Protein AF-A0A7X3Y4Q1-F1 (afdb_monomer)

Sequence (369 aa):
MGAPERPRPFPPHVPDHGSRAAALVPGSARSCRPRRRDRQTPQRVPTPLPHRPGWTLIRLLFRLIPRRLILLLILLAIVAVAVRYTAQRLAAEQHQAPAPTETPRPRQPVTQNSPPDWEHTDPDFEARYAIPNSRPPAPLVPWTARQVLISVAAIAFVFMVVLGSVIGLVEVVDVSGWGEHVVLLGAAFVLQGVMLLSVWHFAVRPAGGRWALLGFRRIKPISTTLIVITGITICQVLVVGYVQVVNWLDIDPLVPGDPFESWDIDPISFTIIAVSAVVVAPLFEEIFFRGFMYQAFRKTMSLWPAAILTSLIFGVAHIDPAIIIPIALVGMILLGIYRWTGNLWSSIITHAGYNAIAVIALAVQTWGG

pLDDT: mean 76.61, std 21.11, range [31.62, 98.5]

Mean predicted aligned error: 17.22 Å

Structure (mmCIF, N/CA/C/O backbone):
data_AF-A0A7X3Y4Q1-F1
#
_entry.id   AF-A0A7X3Y4Q1-F1
#
loop_
_atom_site.group_PDB
_atom_site.id
_atom_site.type_symbol
_atom_site.label_atom_id
_atom_site.label_alt_id
_atom_site.label_comp_id
_atom_site.label_asym_id
_atom_site.label_entity_id
_atom_site.label_seq_id
_atom_site.pdbx_PDB_ins_code
_atom_site.Cartn_x
_atom_site.Cartn_y
_atom_site.Cartn_z
_atom_site.occupancy
_atom_site.B_iso_or_equiv
_atom_site.auth_seq_id
_atom_site.auth_comp_id
_atom_site.auth_asym_id
_atom_site.auth_atom_id
_atom_site.pdbx_PDB_model_num
ATOM 1 N N . MET A 1 1 ? -61.928 -77.277 44.530 1.00 41.94 1 MET A N 1
ATOM 2 C CA . MET A 1 1 ? -62.386 -77.286 43.122 1.00 41.94 1 MET A CA 1
ATOM 3 C C . MET A 1 1 ? -63.420 -76.186 42.990 1.00 41.94 1 MET A C 1
ATOM 5 O O . MET A 1 1 ? -64.352 -76.181 43.780 1.00 41.94 1 MET A O 1
ATOM 9 N N . GLY A 1 2 ? -63.146 -75.178 42.158 1.00 39.44 2 GLY A N 1
ATOM 10 C CA . GLY A 1 2 ? -63.668 -73.824 42.348 1.00 39.44 2 GLY A CA 1
ATOM 11 C C . GLY A 1 2 ? -64.524 -73.284 41.203 1.00 39.44 2 GLY A C 1
ATOM 12 O O . GLY A 1 2 ? -64.083 -73.238 40.062 1.00 39.44 2 GLY A O 1
ATOM 13 N N . ALA A 1 3 ? -65.707 -72.814 41.582 1.00 47.06 3 ALA A N 1
ATOM 14 C CA . ALA A 1 3 ? -66.300 -71.518 41.243 1.00 47.06 3 ALA A CA 1
ATOM 15 C C . ALA A 1 3 ? -66.977 -71.033 42.551 1.00 47.06 3 ALA A C 1
ATOM 17 O O . ALA A 1 3 ? -67.362 -71.900 43.345 1.00 47.06 3 ALA A O 1
ATOM 18 N N . PRO A 1 4 ? -67.080 -69.721 42.856 1.00 54.94 4 PRO A N 1
ATOM 19 C CA . PRO A 1 4 ? -68.178 -68.928 42.291 1.00 54.94 4 PRO A CA 1
ATOM 20 C C . PRO A 1 4 ? -67.912 -67.404 42.170 1.00 54.94 4 PRO A C 1
ATOM 22 O O . PRO A 1 4 ? -66.825 -66.894 42.426 1.00 54.94 4 PRO A O 1
ATOM 25 N N . GLU A 1 5 ? -68.955 -66.702 41.729 1.00 46.03 5 GLU A N 1
ATOM 26 C CA . GLU A 1 5 ? -69.046 -65.300 41.321 1.00 46.03 5 GLU A CA 1
ATOM 27 C C . GLU A 1 5 ? -68.907 -64.226 42.429 1.00 46.03 5 GLU A C 1
ATOM 29 O O . GLU A 1 5 ? -69.370 -64.403 43.549 1.00 46.03 5 GLU A O 1
ATOM 34 N N . ARG A 1 6 ? -68.334 -63.081 41.997 1.00 44.88 6 ARG A N 1
ATOM 35 C CA . ARG A 1 6 ? -68.358 -61.659 42.449 1.00 44.88 6 ARG A CA 1
ATOM 36 C C . ARG A 1 6 ? -68.407 -61.321 43.953 1.00 44.88 6 ARG A C 1
ATOM 38 O O . ARG A 1 6 ? -69.316 -61.723 44.668 1.00 44.88 6 ARG A O 1
ATOM 45 N N . PRO A 1 7 ? -67.597 -60.324 44.370 1.00 42.88 7 PRO A N 1
ATOM 46 C CA . PRO A 1 7 ? -68.211 -59.017 44.651 1.00 42.88 7 PRO A CA 1
ATOM 47 C C . PRO A 1 7 ? -67.377 -57.761 44.296 1.00 42.88 7 PRO A C 1
ATOM 49 O O . PRO A 1 7 ? -66.234 -57.803 43.860 1.00 42.88 7 PRO A O 1
ATOM 52 N N . ARG A 1 8 ? -68.086 -56.642 44.487 1.00 43.62 8 ARG A N 1
ATOM 53 C CA . ARG A 1 8 ? -67.800 -55.194 44.470 1.00 43.62 8 ARG A CA 1
ATOM 54 C C . ARG A 1 8 ? -66.570 -54.719 45.297 1.00 43.62 8 ARG A C 1
ATOM 56 O O . ARG A 1 8 ? -65.984 -55.520 46.016 1.00 43.62 8 ARG A O 1
ATOM 63 N N . PRO A 1 9 ? -66.184 -53.423 45.198 1.00 51.81 9 PRO A N 1
ATOM 64 C CA . PRO A 1 9 ? -64.877 -52.903 45.608 1.00 51.81 9 PRO A CA 1
ATOM 65 C C . PRO A 1 9 ? -64.801 -52.591 47.109 1.00 51.81 9 PRO A C 1
ATOM 67 O O . PRO A 1 9 ? -65.820 -52.289 47.730 1.00 51.81 9 PRO A O 1
ATOM 70 N N . PHE A 1 10 ? -63.584 -52.597 47.665 1.00 37.34 10 PHE A N 1
ATOM 71 C CA . PHE A 1 10 ? -63.305 -52.209 49.052 1.00 37.34 10 PHE A CA 1
ATOM 72 C C . PHE A 1 10 ? -62.336 -51.003 49.148 1.00 37.34 10 PHE A C 1
ATOM 74 O O . PHE A 1 10 ? -61.344 -50.974 48.419 1.00 37.34 10 PHE A O 1
ATOM 81 N N . PRO A 1 11 ? -62.626 -50.016 50.026 1.00 50.59 11 PRO A N 1
ATOM 82 C CA . PRO A 1 11 ? -61.820 -48.821 50.346 1.00 50.59 11 PRO A CA 1
ATOM 83 C C . PRO A 1 11 ? -61.069 -49.041 51.694 1.00 50.59 11 PRO A C 1
ATOM 85 O O . PRO A 1 11 ? -60.916 -50.200 52.076 1.00 50.59 11 PRO A O 1
ATOM 88 N N . PRO A 1 12 ? -60.765 -48.032 52.548 1.00 50.28 12 PRO A N 1
ATOM 89 C CA . PRO A 1 12 ? -60.193 -46.682 52.381 1.00 50.28 12 PRO A CA 1
ATOM 90 C C . PRO A 1 12 ? -58.881 -46.500 53.201 1.00 50.28 12 PRO A C 1
ATOM 92 O O . PRO A 1 12 ? -58.558 -47.306 54.066 1.00 50.28 12 PRO A O 1
ATOM 95 N N . HIS A 1 13 ? -58.188 -45.365 53.042 1.00 35.66 13 HIS A N 1
ATOM 96 C CA . HIS A 1 13 ? -57.379 -44.783 54.126 1.00 35.66 13 HIS A CA 1
ATOM 97 C C . HIS A 1 13 ? -57.479 -43.248 54.113 1.00 35.66 13 HIS A C 1
ATOM 99 O O . HIS A 1 13 ? -57.070 -42.595 53.159 1.00 35.66 13 HIS A O 1
ATOM 105 N N . VAL A 1 14 ? -58.044 -42.703 55.191 1.00 45.44 14 VAL A N 1
ATOM 106 C CA . VAL A 1 14 ? -58.024 -41.310 55.702 1.00 45.44 14 VAL A CA 1
ATOM 107 C C . VAL A 1 14 ? -58.102 -41.508 57.239 1.00 45.44 14 VAL A C 1
ATOM 109 O O . VAL A 1 14 ? -58.786 -42.467 57.617 1.00 45.44 14 VAL A O 1
ATOM 112 N N . PRO A 1 15 ? -57.446 -40.738 58.144 1.00 50.53 15 PRO A N 1
ATOM 113 C CA . PRO A 1 15 ? -57.252 -39.279 58.094 1.00 50.53 15 PRO A CA 1
ATOM 114 C C . PRO A 1 15 ? -55.890 -38.734 58.575 1.00 50.53 15 PRO A C 1
ATOM 116 O O . PRO A 1 15 ? -55.175 -39.406 59.306 1.00 50.53 15 PRO A O 1
ATOM 119 N N . ASP A 1 16 ? -55.598 -37.463 58.257 1.00 36.81 16 ASP A N 1
ATOM 120 C CA . ASP A 1 16 ? -55.334 -36.513 59.345 1.00 36.81 16 ASP A CA 1
ATOM 121 C C . ASP A 1 16 ? -55.667 -35.040 59.012 1.00 36.81 16 ASP A C 1
ATOM 123 O O . ASP A 1 16 ? -55.768 -34.637 57.855 1.00 36.81 16 ASP A O 1
ATOM 127 N N . HIS A 1 17 ? -55.925 -34.302 60.087 1.00 39.62 17 HIS A N 1
ATOM 128 C CA . HIS A 1 17 ? -56.685 -33.071 60.323 1.00 39.62 17 HIS A CA 1
ATOM 129 C C . HIS A 1 17 ? -56.479 -31.795 59.469 1.00 39.62 17 HIS A C 1
ATOM 131 O O . HIS A 1 17 ? -55.371 -31.429 59.095 1.00 39.62 17 HIS A O 1
ATOM 137 N N . GLY A 1 18 ? -57.562 -30.993 59.371 1.00 33.66 18 GLY A N 1
ATOM 138 C CA . GLY A 1 18 ? -57.460 -29.521 59.413 1.00 33.66 18 GLY A CA 1
ATOM 139 C C . GLY A 1 18 ? -58.420 -28.708 58.533 1.00 33.66 18 GLY A C 1
ATOM 140 O O . GLY A 1 18 ? -57.997 -28.108 57.553 1.00 33.66 18 GLY A O 1
ATOM 141 N N . SER A 1 19 ? -59.703 -28.630 58.899 1.00 35.38 19 SER A N 1
ATOM 142 C CA . SER A 1 19 ? -60.728 -27.810 58.227 1.00 35.38 19 SER A CA 1
ATOM 143 C C . SER A 1 19 ? -60.849 -26.382 58.784 1.00 35.38 19 SER A C 1
ATOM 145 O O . SER A 1 19 ? -60.654 -26.184 59.982 1.00 35.38 19 SER A O 1
ATOM 147 N N . ARG A 1 20 ? -61.405 -25.490 57.935 1.00 35.69 20 ARG A N 1
ATOM 148 C CA . ARG A 1 20 ? -62.201 -24.249 58.180 1.00 35.69 20 ARG A CA 1
ATOM 149 C C . ARG A 1 20 ? -61.496 -22.950 57.767 1.00 35.69 20 ARG A C 1
ATOM 151 O O . ARG A 1 20 ? -60.313 -22.802 58.006 1.00 35.69 20 ARG A O 1
ATOM 158 N N . ALA A 1 21 ? -62.147 -21.904 57.262 1.00 34.97 21 ALA A N 1
ATOM 159 C CA . ALA A 1 21 ? -63.451 -21.632 56.642 1.00 34.97 21 ALA A CA 1
ATOM 160 C C . ALA A 1 21 ? -63.428 -20.126 56.271 1.00 34.97 21 ALA A C 1
ATOM 162 O O . ALA A 1 21 ? -62.700 -19.350 56.886 1.00 34.97 21 ALA A O 1
ATOM 163 N N . ALA A 1 22 ? -64.225 -19.714 55.286 1.00 38.84 22 ALA A N 1
ATOM 164 C CA . ALA A 1 22 ? -64.407 -18.324 54.858 1.00 38.84 22 ALA A CA 1
ATOM 165 C C . ALA A 1 22 ? -65.259 -17.482 55.838 1.00 38.84 22 ALA A C 1
ATOM 167 O O . ALA A 1 22 ? -66.155 -18.032 56.475 1.00 38.84 22 ALA A O 1
ATOM 168 N N . ALA A 1 23 ? -65.056 -16.153 55.875 1.00 34.62 23 ALA A N 1
ATOM 169 C CA . ALA A 1 23 ? -66.051 -15.160 56.323 1.00 34.62 23 ALA A CA 1
ATOM 170 C C . ALA A 1 23 ? -65.724 -13.722 55.840 1.00 34.62 23 ALA A C 1
ATOM 172 O O . ALA A 1 23 ? -64.570 -13.369 55.613 1.00 34.62 23 ALA A O 1
ATOM 173 N N . LEU A 1 24 ? -66.781 -12.919 55.680 1.00 34.88 24 LEU A N 1
ATOM 174 C CA . LEU A 1 24 ? -66.927 -11.609 55.023 1.00 34.88 24 LEU A CA 1
ATOM 175 C C . LEU A 1 24 ? -67.025 -10.419 56.027 1.00 34.88 24 LEU A C 1
ATOM 177 O O . LEU A 1 24 ? -67.748 -10.564 57.005 1.00 34.88 24 LEU A O 1
ATOM 181 N N . VAL A 1 25 ? -66.457 -9.239 55.656 1.00 35.06 25 VAL A N 1
ATOM 182 C CA . VAL A 1 25 ? -66.966 -7.820 55.826 1.00 35.06 25 VAL A CA 1
ATOM 183 C C . VAL A 1 25 ? -66.960 -7.188 57.262 1.00 35.06 25 VAL A C 1
ATOM 185 O O . VAL A 1 25 ? -66.954 -7.973 58.203 1.00 35.06 25 VAL A O 1
ATOM 188 N N . PRO A 1 26 ? -67.002 -5.832 57.536 1.00 46.00 26 PRO A N 1
ATOM 189 C CA . PRO A 1 26 ? -66.936 -4.560 56.752 1.00 46.00 26 PRO A CA 1
ATOM 190 C C . PRO A 1 26 ? -65.860 -3.522 57.218 1.00 46.00 26 PRO A C 1
ATOM 192 O O . PRO A 1 26 ? -65.083 -3.758 58.136 1.00 46.00 26 PRO A O 1
ATOM 195 N N . GLY A 1 27 ? -65.824 -2.347 56.556 1.00 31.62 27 GLY A N 1
ATOM 196 C CA . GLY A 1 27 ? -64.769 -1.320 56.636 1.00 31.62 27 GLY A CA 1
ATOM 197 C C . GLY A 1 27 ? -64.847 -0.231 57.721 1.00 31.62 27 GLY A C 1
ATOM 198 O O . GLY A 1 27 ? -65.726 -0.201 58.574 1.00 31.62 27 GLY A O 1
ATOM 199 N N . SER A 1 28 ? -63.915 0.728 57.630 1.00 35.94 28 SER A N 1
ATOM 200 C CA . SER A 1 28 ? -64.031 2.082 58.189 1.00 35.94 28 SER A CA 1
ATOM 201 C C . SER A 1 28 ? -63.185 3.077 57.378 1.00 35.94 28 SER A C 1
ATOM 203 O O . SER A 1 28 ? -62.082 2.777 56.922 1.00 35.94 28 SER A O 1
ATOM 205 N N . ALA A 1 29 ? -63.768 4.247 57.131 1.00 35.97 29 ALA A N 1
ATOM 206 C CA . ALA A 1 29 ? -63.281 5.303 56.256 1.00 35.97 29 ALA A CA 1
ATOM 207 C C . ALA A 1 29 ? -62.210 6.185 56.917 1.00 35.97 29 ALA A C 1
ATOM 209 O O . ALA A 1 29 ? -62.291 6.444 58.114 1.00 35.97 29 ALA A O 1
ATOM 210 N N . ARG A 1 30 ? -61.299 6.759 56.112 1.00 38.03 30 ARG A N 1
ATOM 211 C CA . ARG A 1 30 ? -60.701 8.091 56.339 1.00 38.03 30 ARG A CA 1
ATOM 212 C C . ARG A 1 30 ? -60.261 8.721 55.008 1.00 38.03 30 ARG A C 1
ATOM 214 O O . ARG A 1 30 ? -59.684 8.080 54.140 1.00 38.03 30 ARG A O 1
ATOM 221 N N . SER A 1 31 ? -60.625 9.989 54.873 1.00 37.69 31 SER A N 1
ATOM 222 C CA . SER A 1 31 ? -60.554 10.900 53.726 1.00 37.69 31 SER A CA 1
ATOM 223 C C . SER A 1 31 ? -59.150 11.419 53.386 1.00 37.69 31 SER A C 1
ATOM 225 O O . SER A 1 31 ? -58.398 11.680 54.319 1.00 37.69 31 SER A O 1
ATOM 227 N N . CYS A 1 32 ? -58.871 11.739 52.106 1.00 33.25 32 CYS A N 1
ATOM 228 C CA . CYS A 1 32 ? -58.356 13.063 51.672 1.00 33.25 32 CYS A CA 1
ATOM 229 C C . CYS A 1 32 ? -58.066 13.179 50.150 1.00 33.25 32 CYS A C 1
ATOM 231 O O . CYS A 1 32 ? -57.115 12.598 49.651 1.00 33.25 32 CYS A O 1
ATOM 233 N N . ARG A 1 33 ? -58.892 14.006 49.481 1.00 35.50 33 ARG A N 1
ATOM 234 C CA . ARG A 1 33 ? -58.711 14.948 48.337 1.00 35.50 33 ARG A CA 1
ATOM 235 C C . ARG A 1 33 ? -57.852 14.635 47.074 1.00 35.50 33 ARG A C 1
ATOM 237 O O . ARG A 1 33 ? -56.805 14.008 47.146 1.00 35.50 33 ARG A O 1
ATOM 244 N N . PRO A 1 34 ? -58.252 15.188 45.899 1.00 43.53 34 PRO A N 1
ATOM 245 C CA . PRO A 1 34 ? -57.686 14.866 44.584 1.00 43.53 34 PRO A CA 1
ATOM 246 C C . PRO A 1 34 ? -56.467 15.736 44.222 1.00 43.53 34 PRO A C 1
ATOM 248 O O . PRO A 1 34 ? -56.459 16.942 44.477 1.00 43.53 34 PRO A O 1
ATOM 251 N N . ARG A 1 35 ? -55.455 15.156 43.556 1.00 37.84 35 ARG A N 1
ATOM 252 C CA . ARG A 1 35 ? -54.326 15.908 42.975 1.00 37.84 35 ARG A CA 1
ATOM 253 C C . ARG A 1 35 ? -54.592 16.240 41.503 1.00 37.84 35 ARG A C 1
ATOM 255 O O . ARG A 1 35 ? -54.978 15.383 40.714 1.00 37.84 35 ARG A O 1
ATOM 262 N N . ARG A 1 36 ? -54.406 17.522 41.179 1.00 38.16 36 ARG A N 1
ATOM 263 C CA . ARG A 1 36 ? -54.561 18.165 39.867 1.00 38.16 36 ARG A CA 1
ATOM 264 C C . ARG A 1 36 ? -53.765 17.459 38.759 1.00 38.16 36 ARG A C 1
ATOM 266 O O . ARG A 1 36 ? -52.632 17.046 38.972 1.00 38.16 36 ARG A O 1
ATOM 273 N N . ARG A 1 37 ? -54.350 17.422 37.554 1.00 41.75 37 ARG A N 1
ATOM 274 C CA . ARG A 1 37 ? -53.642 17.222 36.280 1.00 41.75 37 ARG A CA 1
ATOM 275 C C . ARG A 1 37 ? -52.698 18.404 36.041 1.00 41.75 37 ARG A C 1
ATOM 277 O O . ARG A 1 37 ? -53.181 19.491 35.728 1.00 41.75 37 ARG A O 1
ATOM 284 N N . ASP A 1 38 ? -51.393 18.172 36.102 1.00 38.72 38 ASP A N 1
ATOM 285 C CA . ASP A 1 38 ? -50.422 19.056 35.460 1.00 38.72 38 ASP A CA 1
ATOM 286 C C . ASP A 1 38 ? -50.353 18.708 33.969 1.00 38.72 38 ASP A C 1
ATOM 288 O O . ASP A 1 38 ? -50.023 17.589 33.571 1.00 38.72 38 ASP A O 1
ATOM 292 N N . ARG A 1 39 ? -50.731 19.676 33.128 1.00 44.34 39 ARG A N 1
ATOM 293 C CA . ARG A 1 39 ? -50.505 19.635 31.682 1.00 44.34 39 ARG A CA 1
ATOM 294 C C . ARG A 1 39 ? -48.997 19.733 31.445 1.00 44.34 39 ARG A C 1
ATOM 296 O O . ARG A 1 39 ? -48.429 20.806 31.614 1.00 44.34 39 ARG A O 1
ATOM 303 N N . GLN A 1 40 ? -48.363 18.643 31.022 1.00 42.66 40 GLN A N 1
ATOM 304 C CA . GLN A 1 40 ? -47.033 18.711 30.421 1.00 42.66 40 GLN A CA 1
ATOM 305 C C . GLN A 1 40 ? -47.145 19.380 29.045 1.00 42.66 40 GLN A C 1
ATOM 307 O O . GLN A 1 40 ? -47.814 18.880 28.141 1.00 42.66 40 GLN A O 1
ATOM 312 N N . THR A 1 41 ? -46.513 20.539 28.901 1.00 45.59 41 THR A N 1
ATOM 313 C CA . THR A 1 41 ? -46.204 21.172 27.617 1.00 45.59 41 THR A CA 1
ATOM 314 C C . THR A 1 41 ? -45.202 20.298 26.847 1.00 45.59 41 THR A C 1
ATOM 316 O O . THR A 1 41 ? -44.209 19.865 27.434 1.00 45.59 41 THR A O 1
ATOM 319 N N . PRO A 1 42 ? -45.408 20.022 25.545 1.00 43.12 42 PRO A N 1
ATOM 320 C CA . PRO A 1 42 ? -44.458 19.227 24.775 1.00 43.12 42 PRO A CA 1
ATOM 321 C C . PRO A 1 42 ? -43.182 20.042 24.516 1.00 43.12 42 PRO A C 1
ATOM 323 O O . PRO A 1 42 ? -43.228 21.111 23.903 1.00 43.12 42 PRO A O 1
ATOM 326 N N . GLN A 1 43 ? -42.036 19.538 24.984 1.00 44.88 43 GLN A N 1
ATOM 327 C CA . GLN A 1 43 ? -40.719 20.083 24.651 1.00 44.88 43 GLN A CA 1
ATOM 328 C C . GLN A 1 43 ? -40.484 19.965 23.136 1.00 44.88 43 GLN A C 1
ATOM 330 O O . GLN A 1 43 ? -40.528 18.871 22.573 1.00 44.88 43 GLN A O 1
ATOM 335 N N . ARG A 1 44 ? -40.234 21.095 22.460 1.00 48.78 44 ARG A N 1
ATOM 336 C CA . ARG A 1 44 ? -39.789 21.106 21.060 1.00 48.78 44 ARG A CA 1
ATOM 337 C C . ARG A 1 44 ? -38.356 20.578 20.992 1.00 48.78 44 ARG A C 1
ATOM 339 O O . ARG A 1 44 ? -37.448 21.191 21.544 1.00 48.78 44 ARG A O 1
ATOM 346 N N . VAL A 1 45 ? -38.160 19.469 20.285 1.00 50.56 45 VAL A N 1
ATOM 347 C CA . VAL A 1 45 ? -36.834 18.967 19.899 1.00 50.56 45 VAL A CA 1
ATOM 348 C C . VAL A 1 45 ? -36.254 19.913 18.836 1.00 50.56 45 VAL A C 1
ATOM 350 O O . VAL A 1 45 ? -36.925 20.144 17.827 1.00 50.56 45 VAL A O 1
ATOM 353 N N . PRO A 1 46 ? -35.049 20.483 19.015 1.00 46.22 46 PRO A N 1
ATOM 354 C CA . PRO A 1 46 ? -34.441 21.325 17.994 1.00 46.22 46 PRO A CA 1
ATOM 355 C C . PRO A 1 46 ? -33.944 20.459 16.828 1.00 46.22 46 PRO A C 1
ATOM 357 O O . PRO A 1 46 ? -33.136 19.549 17.004 1.00 46.22 46 PRO A O 1
ATOM 360 N N . THR A 1 47 ? -34.430 20.740 15.620 1.00 48.88 47 THR A N 1
ATOM 361 C CA . THR A 1 47 ? -33.931 20.145 14.371 1.00 48.88 47 THR A CA 1
ATOM 362 C C . THR A 1 47 ? -32.481 20.575 14.109 1.00 48.88 47 THR A C 1
ATOM 364 O O . THR A 1 47 ? -32.209 21.778 14.140 1.00 48.88 47 THR A O 1
ATOM 367 N N . PRO A 1 48 ? -31.546 19.652 13.803 1.00 46.31 48 PRO A N 1
ATOM 368 C CA . PRO A 1 48 ? -30.183 20.024 13.443 1.00 46.31 48 PRO A CA 1
ATOM 369 C C . PRO A 1 48 ? -30.159 20.696 12.064 1.00 46.31 48 PRO A C 1
ATOM 371 O O . PRO A 1 48 ? -30.747 20.192 11.107 1.00 46.31 48 PRO A O 1
ATOM 374 N N . LEU A 1 49 ? -29.457 21.824 11.958 1.00 51.41 49 LEU A N 1
ATOM 375 C CA . LEU A 1 49 ? -29.221 22.519 10.691 1.00 51.41 49 LEU A CA 1
ATOM 376 C C . LEU A 1 49 ? -28.291 21.705 9.765 1.00 51.41 49 LEU A C 1
ATOM 378 O O . LEU A 1 49 ? -27.418 20.978 10.247 1.00 51.41 49 LEU A O 1
ATOM 382 N N . PRO A 1 50 ? -28.426 21.841 8.431 1.00 52.91 50 PRO A N 1
ATOM 383 C CA . PRO A 1 50 ? -27.629 21.084 7.473 1.00 52.91 50 PRO A CA 1
ATOM 384 C C . PRO A 1 50 ? -26.157 21.531 7.484 1.00 52.91 50 PRO A C 1
ATOM 386 O O . PRO A 1 50 ? -25.822 22.672 7.159 1.00 52.91 50 PRO A O 1
ATOM 389 N N . HIS A 1 51 ? -25.261 20.606 7.839 1.00 55.81 51 HIS A N 1
ATOM 390 C CA . HIS A 1 51 ? -23.810 20.796 7.793 1.00 55.81 51 HIS A CA 1
ATOM 391 C C . HIS A 1 51 ? -23.317 20.955 6.346 1.00 55.81 51 HIS A C 1
ATOM 393 O O . HIS A 1 51 ? -23.537 20.079 5.513 1.00 55.81 51 HIS A O 1
ATOM 399 N N . ARG A 1 52 ? -22.594 22.046 6.054 1.00 47.97 52 ARG A N 1
ATOM 400 C CA . ARG A 1 52 ? -21.899 22.262 4.772 1.00 47.97 52 ARG A CA 1
ATOM 401 C C . ARG A 1 52 ? -20.530 21.545 4.786 1.00 47.97 52 ARG A C 1
ATOM 403 O O . ARG A 1 52 ? -19.652 21.981 5.531 1.00 47.97 52 ARG A O 1
ATOM 410 N N . PRO A 1 53 ? -20.315 20.479 3.989 1.00 56.41 53 PRO A N 1
ATOM 411 C CA . PRO A 1 53 ? -19.180 19.558 4.156 1.00 56.41 53 PRO A CA 1
ATOM 412 C C . PRO A 1 53 ? -17.841 20.041 3.562 1.00 56.41 53 PRO A C 1
ATOM 414 O O . PRO A 1 53 ? -16.791 19.522 3.930 1.00 56.41 53 PRO A O 1
ATOM 417 N N . GLY A 1 54 ? -17.841 21.033 2.664 1.00 51.28 54 GLY A N 1
ATOM 418 C CA . GLY A 1 54 ? -16.635 21.403 1.903 1.00 51.28 54 GLY A CA 1
ATOM 419 C C . GLY A 1 54 ? -15.525 22.069 2.729 1.00 51.28 54 GLY A C 1
ATOM 420 O O . GLY A 1 54 ? -14.349 21.757 2.574 1.00 51.28 54 GLY A O 1
ATOM 421 N N . TRP A 1 55 ? -15.886 22.947 3.668 1.00 48.56 55 TRP A N 1
ATOM 422 C CA . TRP A 1 55 ? -14.912 23.729 4.447 1.00 48.56 55 TRP A CA 1
ATOM 423 C C . TRP A 1 55 ? -14.326 22.967 5.641 1.00 48.56 55 TRP A C 1
ATOM 425 O O . TRP A 1 55 ? -13.303 23.358 6.205 1.00 48.56 55 TRP A O 1
ATOM 435 N N . THR A 1 56 ? -14.966 21.868 6.036 1.00 57.56 56 THR A N 1
ATOM 436 C CA . THR A 1 56 ? -14.543 21.038 7.166 1.00 57.56 56 THR A CA 1
ATOM 437 C C . THR A 1 56 ? -13.361 20.144 6.793 1.00 57.56 56 THR A C 1
ATOM 439 O O . THR A 1 56 ? -12.504 19.914 7.638 1.00 57.56 56 THR A O 1
ATOM 442 N N . LEU A 1 57 ? -13.270 19.709 5.530 1.00 49.34 57 LEU A N 1
ATOM 443 C CA . LEU A 1 57 ? -12.221 18.814 5.034 1.00 49.34 57 LEU A CA 1
ATOM 444 C C . LEU A 1 57 ? -10.846 19.496 4.972 1.00 49.34 57 LEU A C 1
ATOM 446 O O . LEU A 1 57 ? -9.879 18.963 5.509 1.00 49.34 57 LEU A O 1
ATOM 450 N N . ILE A 1 58 ? -10.777 20.715 4.424 1.00 53.34 58 ILE A N 1
ATOM 451 C CA . ILE A 1 58 ? -9.544 21.525 4.386 1.00 53.34 58 ILE A CA 1
ATOM 452 C C . ILE A 1 58 ? -9.046 21.783 5.813 1.00 53.34 58 ILE A C 1
ATOM 454 O O . ILE A 1 58 ? -7.891 21.521 6.140 1.00 53.34 58 ILE A O 1
ATOM 458 N N . ARG A 1 59 ? -9.943 22.202 6.715 1.00 54.66 59 ARG A N 1
ATOM 459 C CA . ARG A 1 59 ? -9.610 22.442 8.129 1.00 54.66 59 ARG A CA 1
ATOM 460 C C . ARG A 1 59 ? -9.154 21.180 8.868 1.00 54.66 59 ARG A C 1
ATOM 462 O O . ARG A 1 59 ? -8.455 21.303 9.871 1.00 54.66 59 ARG A O 1
ATOM 469 N N . LEU A 1 60 ? -9.540 19.989 8.408 1.00 53.00 60 LEU A N 1
ATOM 470 C CA . LEU A 1 60 ? -9.147 18.718 9.012 1.00 53.00 60 LEU A CA 1
ATOM 471 C C . LEU A 1 60 ? -7.830 18.173 8.442 1.00 53.00 60 LEU A C 1
ATOM 473 O O . LEU A 1 60 ? -7.047 17.619 9.205 1.00 53.00 60 LEU A O 1
ATOM 477 N N . LEU A 1 61 ? -7.534 18.394 7.157 1.00 52.75 61 LEU A N 1
ATOM 478 C CA . LEU A 1 61 ? -6.216 18.109 6.568 1.00 52.75 61 LEU A CA 1
ATOM 479 C C . LEU A 1 61 ? -5.112 18.888 7.303 1.00 52.75 61 LEU A C 1
ATOM 481 O O . LEU A 1 61 ? -4.117 18.302 7.725 1.00 52.75 61 LEU A O 1
ATOM 485 N N . PHE A 1 62 ? -5.364 20.163 7.623 1.00 52.91 62 PHE A N 1
ATOM 486 C CA . PHE A 1 62 ? -4.494 20.972 8.493 1.00 52.91 62 PHE A CA 1
ATOM 487 C C . PHE A 1 62 ? -4.424 20.492 9.957 1.00 52.91 62 PHE A C 1
ATOM 489 O O . PHE A 1 62 ? -3.550 20.928 10.705 1.00 52.91 62 PHE A O 1
ATOM 496 N N . ARG A 1 63 ? -5.339 19.617 10.397 1.00 56.03 63 ARG A N 1
ATOM 497 C CA . ARG A 1 63 ? -5.295 18.956 11.716 1.00 56.03 63 ARG A CA 1
ATOM 498 C C . ARG A 1 63 ? -4.610 17.588 11.676 1.00 56.03 63 ARG A C 1
ATOM 500 O O . ARG A 1 63 ? -4.235 17.095 12.737 1.00 56.03 63 ARG A O 1
ATOM 507 N N . LEU A 1 64 ? -4.484 16.970 10.499 1.00 52.25 64 LEU A N 1
ATOM 508 C CA . LEU A 1 64 ? -3.855 15.660 10.325 1.00 52.25 64 LEU A CA 1
ATOM 509 C C . LEU A 1 64 ? -2.331 15.751 10.189 1.00 52.25 64 LEU A C 1
ATOM 511 O O . LEU A 1 64 ? -1.613 14.815 10.517 1.00 52.25 64 LEU A O 1
ATOM 515 N N . ILE A 1 65 ? -1.826 16.891 9.742 1.00 58.88 65 ILE A N 1
ATOM 516 C CA . ILE A 1 65 ? -0.396 17.166 9.748 1.00 58.88 65 ILE A CA 1
ATOM 517 C C . ILE A 1 65 ? -0.117 17.937 11.046 1.00 58.88 65 ILE A C 1
ATOM 519 O O . ILE A 1 65 ? -0.796 18.937 11.303 1.00 58.88 65 ILE A O 1
ATOM 523 N N . PRO A 1 66 ? 0.818 17.498 11.915 1.00 77.38 66 PRO A N 1
ATOM 524 C CA . PRO A 1 66 ? 1.165 18.247 13.115 1.00 77.38 66 PRO A CA 1
ATOM 525 C C . PRO A 1 66 ? 1.431 19.700 12.732 1.00 77.38 66 PRO A C 1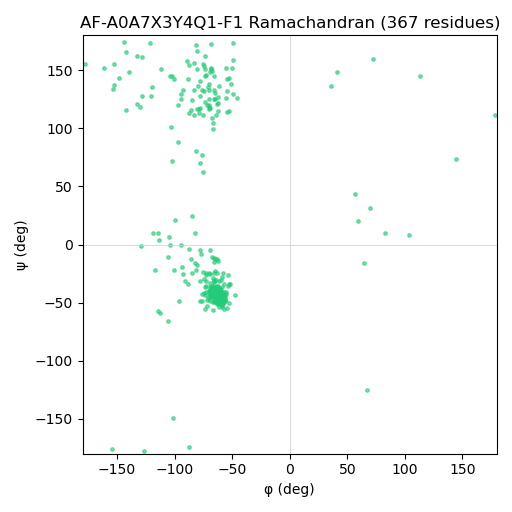
ATOM 527 O O . PRO A 1 66 ? 2.220 19.951 11.825 1.00 77.38 66 PRO A O 1
ATOM 530 N N . ARG A 1 67 ? 0.812 20.672 13.415 1.00 67.56 67 ARG A N 1
ATOM 531 C CA . ARG A 1 67 ? 1.053 22.100 13.124 1.00 67.56 67 ARG A CA 1
ATOM 532 C C . ARG A 1 67 ? 2.547 22.423 13.118 1.00 67.56 67 ARG A C 1
ATOM 534 O O . ARG A 1 67 ? 2.989 23.205 12.298 1.00 67.56 67 ARG A O 1
ATOM 541 N N . ARG A 1 68 ? 3.324 21.750 13.973 1.00 61.91 68 ARG A N 1
ATOM 542 C CA . ARG A 1 68 ? 4.789 21.831 14.008 1.00 61.91 68 ARG A CA 1
ATOM 543 C C . ARG A 1 68 ? 5.459 21.307 12.737 1.00 61.91 68 ARG A C 1
ATOM 545 O O . ARG A 1 68 ? 6.437 21.897 12.326 1.00 61.91 68 ARG A O 1
ATOM 552 N N . LEU A 1 69 ? 4.929 20.257 12.108 1.00 67.06 69 LEU A N 1
ATOM 553 C CA . LEU A 1 69 ? 5.430 19.726 10.839 1.00 67.06 69 LEU A CA 1
ATOM 554 C C . LEU A 1 69 ? 5.049 20.636 9.665 1.00 67.06 69 LEU A C 1
ATOM 556 O O . LEU A 1 69 ? 5.901 20.925 8.841 1.00 67.06 69 LEU A O 1
ATOM 560 N N . ILE A 1 70 ? 3.818 21.163 9.623 1.00 73.38 70 ILE A N 1
ATOM 561 C CA . ILE A 1 70 ? 3.427 22.168 8.615 1.00 73.38 70 ILE A CA 1
ATOM 562 C C . ILE A 1 70 ? 4.299 23.418 8.752 1.00 73.38 70 ILE A C 1
ATOM 564 O O . ILE A 1 70 ? 4.848 23.894 7.768 1.00 73.38 70 ILE A O 1
ATOM 568 N N . LEU A 1 71 ? 4.455 23.931 9.974 1.00 77.00 71 LEU A N 1
ATOM 569 C CA . LEU A 1 71 ? 5.293 25.094 10.254 1.00 77.00 71 LEU A CA 1
ATOM 570 C C . LEU A 1 71 ? 6.768 24.813 9.965 1.00 77.00 71 LEU A C 1
ATOM 572 O O . LEU A 1 71 ? 7.437 25.703 9.468 1.00 77.00 71 LEU A O 1
ATOM 576 N N . LEU A 1 72 ? 7.264 23.599 10.221 1.00 79.06 72 LEU A N 1
ATOM 577 C CA . LEU A 1 72 ? 8.627 23.195 9.874 1.00 79.06 72 LEU A CA 1
ATOM 578 C C . LEU A 1 72 ? 8.822 23.145 8.357 1.00 79.06 72 LEU A C 1
ATOM 580 O O . LEU A 1 72 ? 9.813 23.669 7.874 1.00 79.06 72 LEU A O 1
ATOM 584 N N . LEU A 1 73 ? 7.879 22.574 7.604 1.00 72.62 73 LEU A N 1
ATOM 585 C CA . LEU A 1 73 ? 7.936 22.524 6.140 1.00 72.62 73 LEU A CA 1
ATOM 586 C C . LEU A 1 73 ? 7.820 23.923 5.521 1.00 72.62 73 LEU A C 1
ATOM 588 O O . LEU A 1 73 ? 8.575 24.252 4.612 1.00 72.62 73 LEU A O 1
ATOM 592 N N . ILE A 1 74 ? 6.933 24.773 6.048 1.00 81.94 74 ILE A N 1
ATOM 593 C CA . ILE A 1 74 ? 6.823 26.182 5.646 1.00 81.94 74 ILE A CA 1
ATOM 594 C C . ILE A 1 74 ? 8.106 26.942 6.002 1.00 81.94 74 ILE A C 1
ATOM 596 O O . ILE A 1 74 ? 8.604 27.697 5.177 1.00 81.94 74 ILE A O 1
ATOM 600 N N . LEU A 1 75 ? 8.669 26.737 7.195 1.00 85.19 75 LEU A N 1
ATOM 601 C CA . LEU A 1 75 ? 9.919 27.369 7.620 1.00 85.19 75 LEU A CA 1
ATOM 602 C C . LEU A 1 75 ? 11.091 26.918 6.746 1.00 85.19 75 LEU A C 1
ATOM 604 O O . LEU A 1 75 ? 11.860 27.762 6.309 1.00 85.19 75 LEU A O 1
ATOM 608 N N . LEU A 1 76 ? 11.201 25.623 6.444 1.00 81.44 76 LEU A N 1
ATOM 609 C CA . LEU A 1 76 ? 12.211 25.081 5.534 1.00 81.44 76 LEU A CA 1
ATOM 610 C C . LEU A 1 76 ? 12.061 25.670 4.128 1.00 81.44 76 LEU A C 1
ATOM 612 O O . LEU A 1 76 ? 13.059 26.077 3.543 1.00 81.44 76 LEU A O 1
ATOM 616 N N . ALA A 1 77 ? 10.833 25.804 3.622 1.00 80.38 77 ALA A N 1
ATOM 617 C CA . ALA A 1 77 ? 10.5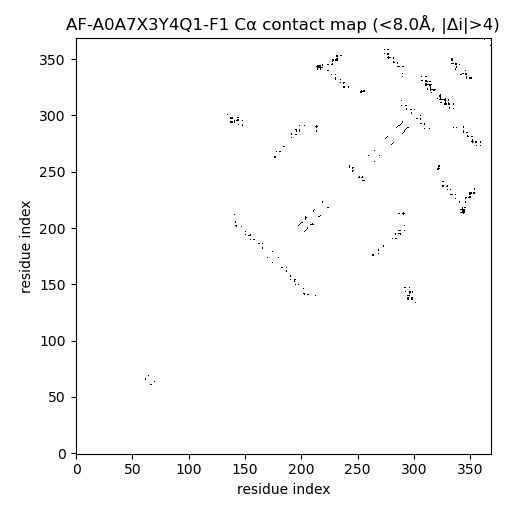68 26.451 2.339 1.00 80.38 77 ALA A CA 1
ATOM 618 C C . ALA A 1 77 ? 10.932 27.948 2.353 1.00 80.38 77 ALA A C 1
ATOM 620 O O . ALA A 1 77 ? 11.565 28.435 1.420 1.00 80.38 77 ALA A O 1
ATOM 621 N N . ILE A 1 78 ? 10.591 28.683 3.418 1.00 87.06 78 ILE A N 1
ATOM 622 C CA . ILE A 1 78 ? 10.950 30.102 3.576 1.00 87.06 78 ILE A CA 1
ATOM 623 C C . ILE A 1 78 ? 12.468 30.267 3.672 1.00 87.06 78 ILE A C 1
ATOM 625 O O . ILE A 1 78 ? 13.020 31.142 3.013 1.00 87.06 78 ILE A O 1
ATOM 629 N N . VAL A 1 79 ? 13.150 29.431 4.459 1.00 86.00 79 VAL A N 1
ATOM 630 C CA . VAL A 1 79 ? 14.613 29.444 4.590 1.00 86.00 79 VAL A CA 1
ATOM 631 C C . VAL A 1 79 ? 15.264 29.121 3.247 1.00 86.00 79 VAL A C 1
ATOM 633 O O . VAL A 1 79 ? 16.174 29.835 2.845 1.00 86.00 79 VAL A O 1
ATOM 636 N N . ALA A 1 80 ? 14.762 28.132 2.507 1.00 79.06 80 ALA A N 1
ATOM 637 C CA . ALA A 1 80 ? 15.246 27.807 1.167 1.00 79.06 80 ALA A CA 1
ATOM 638 C C . ALA A 1 80 ? 15.085 28.979 0.182 1.00 79.06 80 ALA A C 1
ATOM 640 O O . ALA A 1 80 ? 16.029 29.330 -0.529 1.00 79.06 80 ALA A O 1
ATOM 641 N N . VAL A 1 81 ? 13.919 29.635 0.174 1.00 85.44 81 VAL A N 1
ATOM 642 C CA . VAL A 1 81 ? 13.670 30.829 -0.652 1.00 85.44 81 VAL A CA 1
ATOM 643 C C . VAL A 1 81 ? 14.574 31.986 -0.230 1.00 85.44 81 VAL A C 1
ATOM 645 O O . VAL A 1 81 ? 15.133 32.659 -1.092 1.00 85.44 81 VAL A O 1
ATOM 648 N N . ALA A 1 82 ? 14.759 32.204 1.072 1.00 82.88 82 ALA A N 1
ATOM 649 C CA . ALA A 1 82 ? 15.615 33.259 1.599 1.00 82.88 82 ALA A CA 1
ATOM 650 C C . ALA A 1 82 ? 17.090 33.024 1.253 1.00 82.88 82 ALA A C 1
ATOM 652 O O . ALA A 1 82 ? 17.746 33.956 0.803 1.00 82.88 82 ALA A O 1
ATOM 653 N N . VAL A 1 83 ? 17.590 31.792 1.388 1.00 85.94 83 VAL A N 1
ATOM 654 C CA . VAL A 1 83 ? 18.955 31.399 0.999 1.00 85.94 83 VAL A CA 1
ATOM 655 C C . VAL A 1 83 ? 19.164 31.573 -0.503 1.00 85.94 83 VAL A C 1
ATOM 657 O O . VAL A 1 83 ? 20.194 32.088 -0.926 1.00 85.94 83 VAL A O 1
ATOM 660 N N . ARG A 1 84 ? 18.176 31.212 -1.329 1.00 78.56 84 ARG A N 1
ATOM 661 C CA . ARG A 1 84 ? 18.245 31.440 -2.777 1.00 78.56 84 ARG A CA 1
ATOM 662 C C . ARG A 1 84 ? 18.221 32.927 -3.120 1.00 78.56 84 ARG A C 1
ATOM 664 O O . ARG A 1 84 ? 19.000 33.361 -3.959 1.00 78.56 84 ARG A O 1
ATOM 671 N N . TYR A 1 85 ? 17.367 33.708 -2.463 1.00 83.88 85 TYR A N 1
ATOM 672 C CA . TYR A 1 85 ? 17.295 35.154 -2.653 1.00 83.88 85 TYR A CA 1
ATOM 673 C C . TYR A 1 85 ? 18.603 35.841 -2.247 1.00 83.88 85 TYR A C 1
ATOM 675 O O . TYR A 1 85 ? 19.097 36.688 -2.985 1.00 83.88 85 TYR A O 1
ATOM 683 N N . THR A 1 86 ? 19.207 35.459 -1.118 1.00 79.38 86 THR A N 1
ATOM 684 C CA . THR A 1 86 ? 20.502 36.008 -0.693 1.00 79.38 86 THR A CA 1
ATOM 685 C C . THR A 1 86 ? 21.636 35.549 -1.598 1.00 79.38 86 THR A C 1
ATOM 687 O O . THR A 1 86 ? 22.463 36.378 -1.953 1.00 79.38 86 THR A O 1
ATOM 690 N N . ALA A 1 87 ? 21.656 34.290 -2.042 1.00 77.00 87 ALA A N 1
ATOM 691 C CA . ALA A 1 87 ? 22.642 33.800 -3.007 1.00 77.00 87 ALA A CA 1
ATOM 692 C C . ALA A 1 87 ? 22.542 34.535 -4.357 1.00 77.00 87 ALA A C 1
ATOM 694 O O . ALA A 1 87 ? 23.554 34.969 -4.900 1.00 77.00 87 ALA A O 1
ATOM 695 N N . GLN A 1 88 ? 21.324 34.751 -4.866 1.00 76.62 88 GLN A N 1
ATOM 696 C CA . GLN A 1 88 ? 21.080 35.522 -6.091 1.00 76.62 88 GLN A CA 1
ATOM 697 C C . GLN A 1 88 ? 21.443 36.998 -5.925 1.00 76.62 88 GLN A C 1
ATOM 699 O O . GLN A 1 88 ? 22.003 37.601 -6.836 1.00 76.62 88 GLN A O 1
ATOM 704 N N . ARG A 1 89 ? 21.157 37.581 -4.759 1.00 80.19 89 ARG A N 1
ATOM 705 C CA . ARG A 1 89 ? 21.507 38.966 -4.448 1.00 80.19 89 ARG A CA 1
ATOM 706 C C . ARG A 1 89 ? 23.017 39.158 -4.305 1.00 80.19 89 ARG A C 1
ATOM 708 O O . ARG A 1 89 ? 23.532 40.127 -4.839 1.00 80.19 89 ARG A O 1
ATOM 715 N N . LEU A 1 90 ? 23.723 38.233 -3.656 1.00 76.75 90 LEU A N 1
ATOM 716 C CA . LEU A 1 90 ? 25.188 38.247 -3.554 1.00 76.75 90 LEU A CA 1
ATOM 717 C C . LEU A 1 90 ? 25.846 38.089 -4.933 1.00 76.75 90 LEU A C 1
ATOM 719 O O . LEU A 1 90 ? 26.815 38.783 -5.230 1.00 76.75 90 LEU A O 1
ATOM 723 N N . ALA A 1 91 ? 25.279 37.240 -5.798 1.00 71.62 91 ALA A N 1
ATOM 724 C CA . ALA A 1 91 ? 25.711 37.113 -7.189 1.00 71.62 91 ALA A CA 1
ATOM 725 C C . ALA A 1 91 ? 25.434 38.388 -8.013 1.00 71.62 91 ALA A C 1
ATOM 727 O O . ALA A 1 91 ? 26.243 38.761 -8.857 1.00 71.62 91 ALA A O 1
ATOM 728 N N . ALA A 1 92 ? 24.326 39.090 -7.748 1.00 63.84 92 ALA A N 1
ATOM 729 C CA . ALA A 1 92 ? 24.000 40.363 -8.395 1.00 63.84 92 ALA A CA 1
ATOM 730 C C . ALA A 1 92 ? 24.869 41.532 -7.885 1.00 63.84 92 ALA A C 1
ATOM 732 O O . ALA A 1 92 ? 25.285 42.384 -8.667 1.00 63.84 92 ALA A O 1
ATOM 733 N N . GLU A 1 93 ? 25.197 41.556 -6.590 1.00 65.00 93 GLU A N 1
ATOM 734 C CA . GLU A 1 93 ? 26.055 42.574 -5.968 1.00 65.00 93 GLU A CA 1
ATOM 735 C C . GLU A 1 93 ? 27.527 42.445 -6.412 1.00 65.00 93 GLU A C 1
ATOM 737 O O . GLU A 1 93 ? 28.230 43.451 -6.474 1.00 65.00 93 GLU A O 1
ATOM 742 N N . GLN A 1 94 ? 27.985 41.257 -6.837 1.00 60.06 94 GLN A N 1
ATOM 743 C CA . GLN A 1 94 ? 29.303 41.077 -7.474 1.00 60.06 94 GLN A CA 1
ATOM 744 C C . GLN A 1 94 ? 29.436 41.744 -8.858 1.00 60.06 94 GLN A C 1
ATOM 746 O O . GLN A 1 94 ? 30.545 41.813 -9.391 1.00 60.06 94 GLN A O 1
ATOM 751 N N . HIS A 1 95 ? 28.347 42.224 -9.469 1.00 58.97 95 HIS A N 1
ATOM 752 C CA . HIS A 1 95 ? 28.348 42.782 -10.830 1.00 58.97 95 HIS A CA 1
ATOM 753 C C . HIS A 1 95 ? 27.932 44.255 -10.915 1.00 58.97 95 HIS A C 1
ATOM 755 O O . HIS A 1 95 ? 27.770 44.774 -12.020 1.00 58.97 95 HIS A O 1
ATOM 761 N N . GLN A 1 96 ? 27.805 44.965 -9.790 1.00 51.22 96 GLN A N 1
ATOM 762 C CA . GLN A 1 96 ? 27.307 46.341 -9.807 1.00 51.22 96 GLN A CA 1
ATOM 763 C C . GLN A 1 96 ? 28.203 47.305 -9.017 1.00 51.22 96 GLN A C 1
ATOM 765 O O . GLN A 1 96 ? 28.403 47.165 -7.815 1.00 51.22 96 GLN A O 1
ATOM 770 N N . ALA A 1 97 ? 28.752 48.302 -9.721 1.00 50.62 97 ALA A N 1
ATOM 771 C CA . ALA A 1 97 ? 29.499 49.416 -9.137 1.00 50.62 97 ALA A CA 1
ATOM 772 C C . ALA A 1 97 ? 28.572 50.329 -8.300 1.00 50.62 97 ALA A C 1
ATOM 774 O O . ALA A 1 97 ? 27.388 50.455 -8.628 1.00 50.62 97 ALA A O 1
ATOM 775 N N . PRO A 1 98 ? 29.075 50.985 -7.237 1.00 48.34 98 PRO A N 1
ATOM 776 C CA . PRO A 1 98 ? 28.224 51.703 -6.296 1.00 48.34 98 PRO A CA 1
ATOM 777 C C . PRO A 1 98 ? 27.703 53.027 -6.879 1.00 48.34 98 PRO A C 1
ATOM 779 O O . PRO A 1 98 ? 28.468 53.837 -7.400 1.00 48.34 98 PRO A O 1
ATOM 782 N N . ALA A 1 99 ? 26.396 53.260 -6.739 1.00 49.00 99 ALA A N 1
ATOM 783 C CA . ALA A 1 99 ? 25.753 54.559 -6.939 1.00 49.00 99 ALA A CA 1
ATOM 784 C C . ALA A 1 99 ? 25.785 55.389 -5.631 1.00 49.00 99 ALA A C 1
ATOM 786 O O . ALA A 1 99 ? 25.860 54.803 -4.547 1.00 49.00 99 ALA A O 1
ATOM 787 N N . PRO A 1 100 ? 25.746 56.735 -5.699 1.00 44.34 100 PRO A N 1
ATOM 788 C CA . PRO A 1 100 ? 25.993 57.595 -4.545 1.00 44.34 100 PRO A CA 1
ATOM 789 C C . PRO A 1 100 ? 24.835 57.621 -3.536 1.00 44.34 100 PRO A C 1
ATOM 791 O O . PRO A 1 100 ? 23.658 57.573 -3.883 1.00 44.34 100 PRO A O 1
ATOM 794 N N . THR A 1 101 ? 25.224 57.723 -2.268 1.00 44.28 101 THR A N 1
ATOM 795 C CA . THR A 1 101 ? 24.391 57.690 -1.063 1.00 44.28 101 THR A CA 1
ATOM 796 C C . THR A 1 101 ? 23.516 58.941 -0.916 1.00 44.28 101 THR A C 1
ATOM 798 O O . THR A 1 101 ? 24.041 60.038 -0.738 1.00 44.28 101 THR A O 1
ATOM 801 N N . GLU A 1 102 ? 22.190 58.776 -0.881 1.00 43.91 102 GLU A N 1
ATOM 802 C CA . GLU A 1 102 ? 21.268 59.783 -0.336 1.00 43.91 102 GLU A CA 1
ATOM 803 C C . GLU A 1 102 ? 20.978 59.514 1.150 1.00 43.91 102 GLU A C 1
ATOM 805 O O . GLU A 1 102 ? 20.692 58.394 1.578 1.00 43.91 102 GLU A O 1
ATOM 810 N N . THR A 1 103 ? 21.062 60.570 1.954 1.00 49.81 103 THR A N 1
ATOM 811 C CA . THR A 1 103 ? 20.893 60.573 3.412 1.00 49.81 103 THR A CA 1
ATOM 812 C C . THR A 1 103 ? 19.406 60.517 3.809 1.00 49.81 103 THR A C 1
ATOM 814 O O . THR A 1 103 ? 18.638 61.382 3.379 1.00 49.81 103 THR A O 1
ATOM 817 N N . PRO A 1 104 ? 18.953 59.593 4.683 1.00 50.22 104 PRO A N 1
ATOM 818 C CA . PRO A 1 104 ? 17.565 59.592 5.150 1.00 50.22 104 PRO A CA 1
ATOM 819 C C . PRO A 1 104 ? 17.315 60.627 6.261 1.00 50.22 104 PRO A C 1
ATOM 821 O O . PRO A 1 104 ? 18.080 60.725 7.220 1.00 50.22 104 PRO A O 1
ATOM 824 N N . ARG A 1 105 ? 16.191 61.357 6.174 1.00 44.28 105 ARG A N 1
ATOM 825 C CA . ARG A 1 105 ? 15.668 62.226 7.251 1.00 44.28 105 ARG A CA 1
ATOM 826 C C . ARG A 1 105 ? 15.172 61.417 8.464 1.00 44.28 105 ARG A C 1
ATOM 828 O O . ARG A 1 105 ? 14.677 60.301 8.288 1.00 44.28 105 ARG A O 1
ATOM 835 N N . PRO A 1 106 ? 15.212 61.991 9.682 1.00 47.59 106 PRO A N 1
ATOM 836 C CA . PRO A 1 106 ? 14.779 61.308 10.898 1.00 47.59 106 PRO A CA 1
ATOM 837 C C . PRO A 1 106 ? 13.255 61.112 10.952 1.00 47.59 106 PRO A C 1
ATOM 839 O O . PRO A 1 106 ? 12.474 62.009 10.630 1.00 47.59 106 PRO A O 1
ATOM 842 N N . ARG A 1 107 ? 12.842 59.918 11.390 1.00 45.91 107 ARG A N 1
ATOM 843 C CA . ARG A 1 107 ? 11.445 59.523 11.622 1.00 45.91 107 ARG A CA 1
ATOM 844 C C . ARG A 1 107 ? 10.997 59.999 13.010 1.00 45.91 107 ARG A C 1
ATOM 846 O O . ARG A 1 107 ? 11.717 59.791 13.981 1.00 45.91 107 ARG A O 1
ATOM 853 N N . GLN A 1 108 ? 9.818 60.616 13.101 1.00 46.03 108 GLN A N 1
ATOM 854 C CA . GLN A 1 108 ? 9.214 61.012 14.379 1.00 46.03 108 GLN A CA 1
ATOM 855 C C . GLN A 1 108 ? 8.617 59.812 15.144 1.00 46.03 108 GLN A C 1
ATOM 857 O O . GLN A 1 108 ? 8.264 58.813 14.510 1.00 46.03 108 GLN A O 1
ATOM 862 N N . PRO A 1 109 ? 8.481 59.889 16.485 1.00 43.19 109 PRO A N 1
ATOM 863 C CA . PRO A 1 109 ? 7.966 58.794 17.301 1.00 43.19 109 PRO A CA 1
ATOM 864 C C . PRO A 1 109 ? 6.444 58.671 17.168 1.00 43.19 109 PRO A C 1
ATOM 866 O O . PRO A 1 109 ? 5.719 59.654 17.300 1.00 43.19 109 PRO A O 1
ATOM 869 N N . VAL A 1 110 ? 5.959 57.449 16.955 1.00 44.16 110 VAL A N 1
ATOM 870 C CA . VAL A 1 110 ? 4.533 57.111 17.042 1.00 44.16 110 VAL A CA 1
ATOM 871 C C . VAL A 1 110 ? 4.203 56.807 18.503 1.00 44.16 110 VAL A C 1
ATOM 873 O O . VAL A 1 110 ? 4.838 55.957 19.125 1.00 44.16 110 VAL A O 1
ATOM 876 N N . THR A 1 111 ? 3.218 57.512 19.052 1.00 44.38 111 THR A N 1
ATOM 877 C CA . THR A 1 111 ? 2.687 57.313 20.405 1.00 44.38 111 THR A CA 1
ATOM 878 C C . THR A 1 111 ? 1.889 56.009 20.502 1.00 44.38 111 THR A C 1
ATOM 880 O O . THR A 1 111 ? 1.072 55.708 19.631 1.00 44.38 111 THR A O 1
ATOM 883 N N . GLN A 1 112 ? 2.118 55.249 21.577 1.00 43.66 112 GLN A N 1
ATOM 884 C CA . GLN A 1 112 ? 1.358 54.052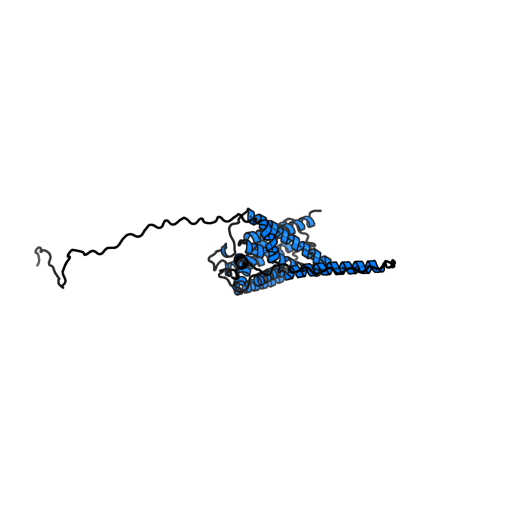 21.954 1.00 43.66 112 GLN A CA 1
ATOM 885 C C . GLN A 1 112 ? -0.111 54.397 22.240 1.00 43.66 112 GLN A C 1
ATOM 887 O O . GLN A 1 112 ? -0.386 55.236 23.093 1.00 43.66 112 GLN A O 1
ATOM 892 N N . ASN A 1 113 ? -1.038 53.693 21.586 1.00 47.19 113 ASN A N 1
ATOM 893 C CA . ASN A 1 113 ? -2.431 53.591 22.023 1.00 47.19 113 ASN A CA 1
ATOM 894 C C . ASN A 1 113 ? -2.652 52.229 22.706 1.00 47.19 113 ASN A C 1
ATOM 896 O O . ASN A 1 113 ? -2.035 51.233 22.331 1.00 47.19 113 ASN A O 1
ATOM 900 N N . SER A 1 114 ? -3.508 52.247 23.727 1.00 50.19 114 SER A N 1
ATOM 901 C CA . SER A 1 114 ? -3.791 51.230 24.751 1.00 50.19 114 SER A CA 1
ATOM 902 C C . SER A 1 114 ? -4.057 49.792 24.253 1.00 50.19 114 SER A C 1
ATOM 904 O O . SER A 1 114 ? -4.463 49.609 23.103 1.00 50.19 114 SER A O 1
ATOM 906 N N . PRO A 1 115 ? -3.888 48.759 25.112 1.00 49.31 115 PRO A N 1
ATOM 907 C CA . PRO A 1 115 ? -4.117 47.363 24.734 1.00 49.31 115 PRO A CA 1
ATOM 908 C C . PRO A 1 115 ? -5.599 47.084 24.424 1.00 49.31 115 PRO A C 1
ATOM 910 O O . PRO A 1 115 ? -6.469 47.649 25.089 1.00 49.31 115 PRO A O 1
ATOM 913 N N . PRO A 1 116 ? -5.911 46.201 23.457 1.00 53.84 116 PRO A N 1
ATOM 914 C CA . PRO A 1 116 ? -7.281 45.776 23.203 1.00 53.84 116 PRO A CA 1
ATOM 915 C C . PRO A 1 116 ? -7.810 44.841 24.302 1.00 53.84 116 PRO A C 1
ATOM 917 O O . PRO A 1 116 ? -7.079 44.022 24.853 1.00 53.84 116 PRO A O 1
ATOM 920 N N . ASP A 1 117 ? -9.109 44.965 24.560 1.00 50.06 117 ASP A N 1
ATOM 921 C CA . ASP A 1 117 ? -9.902 44.322 25.614 1.00 50.06 117 ASP A CA 1
ATOM 922 C C . ASP A 1 117 ? -10.251 42.852 25.284 1.00 50.06 117 ASP A C 1
ATOM 924 O O . ASP A 1 117 ? -11.381 42.520 24.929 1.00 50.06 117 ASP A O 1
ATOM 928 N N . TRP A 1 118 ? -9.255 41.958 25.299 1.00 53.09 118 TRP A N 1
ATOM 929 C CA . TRP A 1 118 ? -9.440 40.516 25.035 1.00 53.09 118 TRP A CA 1
ATOM 930 C C . TRP A 1 118 ? -9.372 39.635 26.294 1.00 53.09 118 TRP A C 1
ATOM 932 O O . TRP A 1 118 ? -9.428 38.410 26.183 1.00 53.09 118 TRP A O 1
ATOM 942 N N . GLU A 1 119 ? -9.285 40.219 27.493 1.00 50.19 119 GLU A N 1
ATOM 943 C CA . GLU A 1 119 ? -9.121 39.462 28.748 1.00 50.19 119 GLU A CA 1
ATOM 944 C C . GLU A 1 119 ? -10.408 38.801 29.278 1.00 50.19 119 GLU A C 1
ATOM 946 O O . GLU A 1 119 ? -10.348 37.992 30.205 1.00 50.19 119 GLU A O 1
ATOM 951 N N . HIS A 1 120 ? -11.567 39.026 28.654 1.00 50.84 120 HIS A N 1
ATOM 952 C CA . HIS A 1 120 ? -12.803 38.323 29.001 1.00 50.84 120 HIS A CA 1
ATOM 953 C C . HIS A 1 120 ? -13.055 37.125 28.073 1.00 50.84 120 HIS A C 1
ATOM 955 O O . HIS A 1 120 ? -13.736 37.224 27.052 1.00 50.84 120 HIS A O 1
ATOM 961 N N . THR A 1 121 ? -12.518 35.959 28.441 1.00 55.47 121 THR A N 1
ATOM 962 C CA . THR A 1 121 ? -12.913 34.679 27.832 1.00 55.47 121 THR A CA 1
ATOM 963 C C . THR A 1 121 ? -14.241 34.213 28.433 1.00 55.47 121 THR A C 1
ATOM 965 O O . THR A 1 121 ? -14.343 33.965 29.631 1.00 55.47 121 THR A O 1
ATOM 968 N N . ASP A 1 122 ? -15.276 34.129 27.594 1.00 52.97 122 ASP A N 1
ATOM 969 C CA . ASP A 1 122 ? -16.597 33.600 27.947 1.00 52.97 122 ASP A CA 1
ATOM 970 C C . ASP A 1 122 ? -16.481 32.108 28.347 1.00 52.97 122 ASP A C 1
ATOM 972 O O . ASP A 1 122 ? -16.141 31.276 27.496 1.00 52.97 122 ASP A O 1
ATOM 976 N N . PRO A 1 123 ? -16.760 31.730 29.610 1.00 55.06 123 PRO A N 1
ATOM 977 C CA . PRO A 1 123 ? -16.661 30.343 30.074 1.00 55.06 123 PRO A CA 1
ATOM 978 C C . PRO A 1 123 ? -17.564 29.375 29.292 1.00 55.06 123 PRO A C 1
ATOM 980 O O . PRO A 1 123 ? -17.233 28.194 29.141 1.00 55.06 123 PRO A O 1
ATOM 983 N N . ASP A 1 124 ? -18.680 29.868 28.747 1.00 53.69 124 ASP A N 1
ATOM 984 C CA . ASP A 1 124 ? -19.614 29.065 27.955 1.00 53.69 124 ASP A CA 1
ATOM 985 C C . ASP A 1 124 ? -19.091 28.774 26.543 1.00 53.69 124 ASP A C 1
ATOM 987 O O . ASP A 1 124 ? -19.506 27.785 25.925 1.00 53.69 124 ASP A O 1
ATOM 991 N N . PHE A 1 125 ? -18.177 29.601 26.023 1.00 52.81 125 PHE A N 1
ATOM 992 C CA . PHE A 1 125 ? -17.514 29.371 24.740 1.00 52.81 125 PHE A CA 1
ATOM 993 C C . PHE A 1 125 ? -16.559 28.178 24.842 1.00 52.81 125 PHE A C 1
ATOM 995 O O . PHE A 1 125 ? -16.651 27.241 24.046 1.00 52.81 125 PHE A O 1
ATOM 1002 N N . GLU A 1 126 ? -15.714 28.149 25.873 1.00 50.81 126 GLU A N 1
ATOM 1003 C CA . GLU A 1 126 ? -14.793 27.033 26.115 1.00 50.81 126 GLU A CA 1
ATOM 1004 C C . GLU A 1 126 ? -15.546 25.715 26.338 1.00 50.81 126 GLU A C 1
ATOM 1006 O O . GLU A 1 126 ? -15.159 24.688 25.787 1.00 50.81 126 GLU A O 1
ATOM 1011 N N . ALA A 1 127 ? -16.687 25.728 27.036 1.00 54.16 127 ALA A N 1
ATOM 1012 C CA . ALA A 1 127 ? -17.508 24.529 27.228 1.00 54.16 127 ALA A CA 1
ATOM 1013 C C . ALA A 1 127 ? -18.190 24.035 25.934 1.00 54.16 127 ALA A C 1
ATOM 1015 O O . ALA A 1 127 ? -18.293 22.826 25.710 1.00 54.16 127 ALA A O 1
ATOM 1016 N N . ARG A 1 128 ? -18.634 24.947 25.054 1.00 49.31 128 ARG A N 1
ATOM 1017 C CA . ARG A 1 128 ? -19.267 24.598 23.763 1.00 49.31 128 ARG A CA 1
ATOM 1018 C C . ARG A 1 128 ? -18.281 24.057 22.731 1.00 49.31 128 ARG A C 1
ATOM 1020 O O . ARG A 1 128 ? -18.691 23.302 21.847 1.00 49.31 128 ARG A O 1
ATOM 1027 N N . TYR A 1 129 ? -17.009 24.438 22.835 1.00 47.56 129 TYR A N 1
ATOM 1028 C CA . TYR A 1 129 ? -15.952 24.050 21.896 1.00 47.56 129 TYR A CA 1
ATOM 1029 C C . TYR A 1 129 ? -14.877 23.145 22.509 1.00 47.56 129 TYR A C 1
ATOM 1031 O O . TYR A 1 129 ? -13.940 22.759 21.800 1.00 47.56 129 TYR A O 1
ATOM 1039 N N . ALA A 1 130 ? -15.038 22.749 23.775 1.00 43.56 130 ALA A N 1
ATOM 1040 C 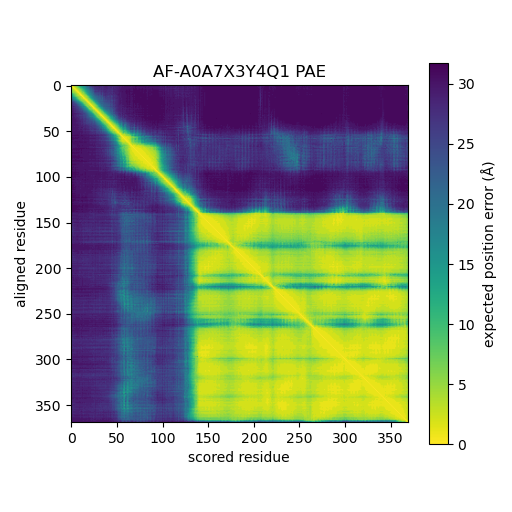CA . ALA A 1 130 ? -14.187 21.786 24.452 1.00 43.56 130 ALA A CA 1
ATOM 1041 C C . ALA A 1 130 ? -14.093 20.504 23.619 1.00 43.56 130 ALA A C 1
ATOM 1043 O O . ALA A 1 130 ? -15.070 19.783 23.397 1.00 43.56 130 ALA A O 1
ATOM 1044 N N . ILE A 1 131 ? -12.886 20.218 23.135 1.00 41.16 131 ILE A N 1
ATOM 1045 C CA . ILE A 1 131 ? -12.592 18.973 22.437 1.00 41.16 131 ILE A CA 1
ATOM 1046 C C . ILE A 1 131 ? -12.760 17.843 23.461 1.00 41.16 131 ILE A C 1
ATOM 1048 O O . ILE A 1 131 ? -12.110 17.891 24.507 1.00 41.16 131 ILE A O 1
ATOM 1052 N N . PRO A 1 132 ? -13.592 16.818 23.196 1.00 42.53 132 PRO A N 1
ATOM 1053 C CA . PRO A 1 132 ? -13.712 15.682 24.097 1.00 42.53 132 PRO A CA 1
ATOM 1054 C C . PRO A 1 132 ? -12.328 15.069 24.345 1.00 42.53 132 PRO A C 1
ATOM 1056 O O . PRO A 1 132 ? -11.705 14.525 23.434 1.00 42.53 132 PRO A O 1
ATOM 1059 N N . ASN A 1 133 ? -11.843 15.159 25.586 1.00 45.59 133 ASN A N 1
ATOM 1060 C CA . ASN A 1 133 ? -10.551 14.602 26.009 1.00 45.59 133 ASN A CA 1
ATOM 1061 C C . ASN A 1 133 ? -10.542 13.061 26.038 1.00 45.59 133 ASN A C 1
ATOM 1063 O O . ASN A 1 133 ? -9.506 12.439 26.287 1.00 45.59 133 ASN A O 1
ATOM 1067 N N . SER A 1 134 ? -11.679 12.412 25.779 1.00 48.06 134 SER A N 1
ATOM 1068 C CA . SER A 1 134 ? -11.769 10.962 25.695 1.00 48.06 134 SER A CA 1
ATOM 1069 C C . SER A 1 134 ? -11.178 10.477 24.371 1.00 48.06 134 SER A C 1
ATOM 1071 O O . SER A 1 134 ? -11.727 10.681 23.287 1.00 48.06 134 SER A O 1
ATOM 1073 N N . ARG A 1 135 ? -10.030 9.789 24.464 1.00 45.97 135 ARG A N 1
ATOM 1074 C CA . ARG A 1 135 ? -9.486 8.985 23.360 1.00 45.97 135 ARG A CA 1
ATOM 1075 C C . ARG A 1 135 ? -10.642 8.159 22.775 1.00 45.97 135 ARG A C 1
ATOM 1077 O O . ARG A 1 135 ? -11.289 7.452 23.551 1.00 45.97 135 ARG A O 1
ATOM 1084 N N . PRO A 1 136 ? -10.915 8.210 21.456 1.00 48.91 136 PRO A N 1
ATOM 1085 C CA . PRO A 1 136 ? -11.955 7.373 20.878 1.00 48.91 136 PRO A CA 1
ATOM 1086 C C . PRO A 1 136 ? -11.652 5.918 21.250 1.00 48.91 136 PRO A C 1
ATOM 1088 O O . PRO A 1 136 ? -10.485 5.508 21.118 1.00 48.91 136 PRO A O 1
ATOM 1091 N N . PRO A 1 137 ? -12.650 5.165 21.750 1.00 54.28 137 PRO A N 1
ATOM 1092 C CA . PRO A 1 137 ? -12.430 3.824 22.265 1.00 54.28 137 PRO A CA 1
ATOM 1093 C C . PRO A 1 137 ? -11.662 2.994 21.235 1.00 54.28 137 PRO A C 1
ATOM 1095 O O . PRO A 1 137 ? -11.860 3.123 20.021 1.00 54.28 137 PRO A O 1
ATOM 1098 N N . ALA A 1 138 ? -10.693 2.212 21.714 1.00 57.19 138 ALA A N 1
ATOM 1099 C CA . ALA A 1 138 ? -9.940 1.319 20.848 1.00 57.19 138 ALA A CA 1
ATOM 1100 C C . ALA A 1 138 ? -10.917 0.414 20.071 1.00 57.19 138 ALA A C 1
ATOM 1102 O O . ALA A 1 138 ? -11.944 0.018 20.627 1.00 57.19 138 ALA A O 1
ATOM 1103 N N . PRO A 1 139 ? -10.641 0.107 18.792 1.00 62.94 139 PRO A N 1
ATOM 1104 C CA . PRO A 1 139 ? -11.480 -0.797 18.025 1.00 62.94 139 PRO A CA 1
ATOM 1105 C C . PRO A 1 139 ? -11.597 -2.131 18.772 1.00 62.94 139 PRO A C 1
ATOM 1107 O O . PRO A 1 139 ? -10.592 -2.733 19.157 1.00 62.94 139 PRO A O 1
ATOM 1110 N N . LEU A 1 140 ? -12.839 -2.562 19.002 1.00 72.81 140 LEU A N 1
ATOM 1111 C CA . LEU A 1 140 ? -13.196 -3.801 19.698 1.00 72.81 140 LEU A CA 1
ATOM 1112 C C . LEU A 1 140 ? -12.960 -5.007 18.776 1.00 72.81 140 LEU A C 1
ATOM 1114 O O . LEU A 1 140 ? -13.899 -5.689 18.373 1.00 72.81 140 LEU A O 1
ATOM 1118 N N . VAL A 1 141 ? -11.707 -5.233 18.379 1.00 88.44 141 VAL A N 1
ATOM 1119 C CA . VAL A 1 141 ? -11.320 -6.368 17.533 1.00 88.44 141 VAL A CA 1
ATOM 1120 C C . VAL A 1 141 ? -10.704 -7.497 18.366 1.00 88.44 141 VAL A C 1
ATOM 1122 O O . VAL A 1 141 ? -9.961 -7.221 19.321 1.00 88.44 141 VAL A O 1
ATOM 1125 N N . PRO A 1 142 ? -10.982 -8.773 18.031 1.00 89.12 142 PRO A N 1
ATOM 1126 C CA . PRO A 1 142 ? -10.518 -9.913 18.822 1.00 89.12 142 PRO A CA 1
ATOM 1127 C C . PRO A 1 142 ? -9.012 -10.184 18.678 1.00 89.12 142 PRO A C 1
ATOM 1129 O O . PRO A 1 142 ? -8.406 -10.718 19.603 1.00 89.12 142 PRO A O 1
ATOM 1132 N N . TRP A 1 143 ? -8.378 -9.772 17.577 1.00 94.25 143 TRP A N 1
ATOM 1133 C CA . TRP A 1 143 ? -6.949 -10.004 17.345 1.00 94.25 143 TRP A CA 1
ATOM 1134 C C . TRP A 1 143 ? -6.040 -8.999 18.071 1.00 94.25 143 TRP A C 1
ATOM 1136 O O . TRP A 1 143 ? -6.483 -7.979 18.609 1.00 94.25 143 TRP A O 1
ATOM 1146 N N . THR A 1 144 ? -4.745 -9.304 18.140 1.00 94.62 144 THR A N 1
ATOM 1147 C CA . THR A 1 144 ? -3.748 -8.577 18.946 1.00 94.62 144 THR A CA 1
ATOM 1148 C C . THR A 1 144 ? -2.527 -8.164 18.129 1.00 94.62 144 THR A C 1
ATOM 1150 O O . THR A 1 144 ? -2.243 -8.736 17.079 1.00 94.62 144 THR A O 1
ATOM 1153 N N . ALA A 1 145 ? -1.757 -7.198 18.643 1.00 95.06 145 ALA A N 1
ATOM 1154 C CA . ALA A 1 145 ? -0.492 -6.776 18.040 1.00 95.06 145 ALA A CA 1
ATOM 1155 C C . ALA A 1 145 ? 0.504 -7.942 17.883 1.00 95.06 145 ALA A C 1
ATOM 1157 O O . ALA A 1 145 ? 1.215 -8.011 16.890 1.00 95.06 145 ALA A O 1
ATOM 1158 N N . ARG A 1 146 ? 0.509 -8.909 18.813 1.00 96.75 146 ARG A N 1
ATOM 1159 C CA . ARG A 1 146 ? 1.365 -10.103 18.728 1.00 96.75 146 ARG A CA 1
ATOM 1160 C C . ARG A 1 146 ? 1.085 -10.932 17.471 1.00 96.75 146 ARG A C 1
ATOM 1162 O O . ARG A 1 146 ? 2.020 -11.366 16.815 1.00 96.75 146 ARG A O 1
ATOM 1169 N N . GLN A 1 147 ? -0.184 -11.136 17.123 1.00 97.25 147 GLN A N 1
ATOM 1170 C CA . GLN A 1 147 ? -0.567 -11.902 15.927 1.00 97.25 147 GLN A CA 1
ATOM 1171 C C . GLN A 1 147 ? -0.182 -11.176 14.636 1.00 97.25 147 GLN A C 1
ATOM 1173 O O . GLN A 1 147 ? 0.251 -11.805 13.675 1.00 97.25 147 GLN A O 1
ATOM 1178 N N . VAL A 1 148 ? -0.282 -9.847 14.636 1.00 97.12 148 VAL A N 1
ATOM 1179 C CA . VAL A 1 148 ? 0.211 -9.012 13.537 1.00 97.12 148 VAL A CA 1
ATOM 1180 C C . VAL A 1 148 ? 1.719 -9.173 13.370 1.00 97.12 148 VAL A C 1
ATOM 1182 O O . VAL A 1 148 ? 2.169 -9.410 12.258 1.00 97.12 148 VAL A O 1
ATOM 1185 N N . LEU A 1 149 ? 2.497 -9.117 14.456 1.00 97.19 149 LEU A N 1
ATOM 1186 C CA . LEU A 1 149 ? 3.951 -9.304 14.394 1.00 97.19 149 LEU A CA 1
ATOM 1187 C C . LEU A 1 149 ? 4.337 -10.700 13.885 1.00 97.19 149 LEU A C 1
ATOM 1189 O O . LEU A 1 149 ? 5.234 -10.812 13.057 1.00 97.19 149 LEU A O 1
ATOM 1193 N N . ILE A 1 150 ? 3.623 -11.749 14.311 1.00 97.81 150 ILE A N 1
ATOM 1194 C CA . ILE A 1 150 ? 3.798 -13.108 13.770 1.00 97.81 150 ILE A CA 1
ATOM 1195 C C . ILE A 1 150 ? 3.502 -13.134 12.264 1.00 97.81 150 ILE A C 1
ATOM 1197 O O . ILE A 1 150 ? 4.244 -13.751 11.508 1.00 97.81 150 ILE A O 1
ATOM 1201 N N . SER A 1 151 ? 2.448 -12.443 11.821 1.00 97.38 151 SER A N 1
ATOM 1202 C CA . SER A 1 151 ? 2.082 -12.368 10.400 1.00 97.38 151 SER A CA 1
ATOM 1203 C C . SER A 1 151 ? 3.156 -11.649 9.581 1.00 97.38 151 SER A C 1
ATOM 1205 O O . SER A 1 151 ? 3.555 -12.151 8.539 1.00 97.38 151 SER A O 1
ATOM 1207 N N . VAL A 1 152 ? 3.676 -10.521 10.077 1.00 96.94 152 VAL A N 1
ATOM 1208 C CA . VAL A 1 152 ? 4.783 -9.788 9.440 1.00 96.94 152 VAL A CA 1
ATOM 1209 C C . VAL A 1 152 ? 6.036 -10.658 9.353 1.00 96.94 152 VAL A C 1
ATOM 1211 O O . VAL A 1 152 ? 6.641 -10.733 8.291 1.00 96.94 152 VAL A O 1
ATOM 1214 N N . ALA A 1 153 ? 6.399 -11.361 10.431 1.00 96.94 153 ALA A N 1
ATOM 1215 C CA . ALA A 1 153 ? 7.547 -12.266 10.429 1.00 96.94 153 ALA A CA 1
ATOM 1216 C C . ALA A 1 153 ? 7.373 -13.425 9.433 1.00 96.94 153 ALA A C 1
ATOM 1218 O O . ALA A 1 153 ? 8.314 -13.763 8.721 1.00 96.94 153 ALA A O 1
ATOM 1219 N N . ALA A 1 154 ? 6.171 -14.001 9.339 1.00 96.56 154 ALA A N 1
ATOM 1220 C CA . ALA A 1 154 ? 5.867 -15.052 8.371 1.00 96.56 154 ALA A CA 1
ATOM 1221 C C . ALA A 1 154 ? 5.949 -14.545 6.923 1.00 96.56 154 ALA A C 1
ATOM 1223 O O . ALA A 1 154 ? 6.545 -15.211 6.083 1.00 96.56 154 ALA A O 1
ATOM 1224 N N . ILE A 1 155 ? 5.403 -13.358 6.636 1.00 95.88 155 ILE A N 1
ATOM 1225 C CA . ILE A 1 155 ? 5.485 -12.731 5.307 1.00 95.88 155 ILE A CA 1
ATOM 1226 C C . ILE A 1 155 ? 6.945 -12.435 4.950 1.00 95.88 155 ILE A C 1
ATOM 1228 O O . ILE A 1 155 ? 7.371 -12.778 3.856 1.00 95.88 155 ILE A O 1
ATOM 1232 N N . ALA A 1 156 ? 7.726 -11.869 5.875 1.00 95.00 156 ALA A N 1
ATOM 1233 C CA . ALA A 1 156 ? 9.144 -11.589 5.657 1.00 95.00 156 ALA A CA 1
ATOM 1234 C C . ALA A 1 156 ? 9.959 -12.872 5.421 1.00 95.00 156 ALA A C 1
ATOM 1236 O O . ALA A 1 156 ? 10.809 -12.907 4.538 1.00 95.00 156 ALA A O 1
ATOM 1237 N N . PHE A 1 157 ? 9.681 -13.946 6.165 1.00 96.81 157 PHE A N 1
ATOM 1238 C CA . PHE A 1 157 ? 10.323 -15.241 5.941 1.00 96.81 157 PHE A CA 1
ATOM 1239 C C . PHE A 1 157 ? 9.988 -15.809 4.557 1.00 96.81 157 PHE A C 1
ATOM 1241 O O . PHE A 1 157 ? 10.891 -16.195 3.820 1.00 96.81 157 PHE A O 1
ATOM 1248 N N . VAL A 1 158 ? 8.705 -15.813 4.176 1.00 96.50 158 VAL A N 1
ATOM 1249 C CA . VAL A 1 158 ? 8.283 -16.275 2.844 1.00 96.50 158 VAL A CA 1
ATOM 1250 C C . VAL A 1 158 ? 8.887 -15.401 1.749 1.00 96.50 158 VAL A C 1
ATOM 1252 O O . VAL A 1 158 ? 9.335 -15.941 0.747 1.00 96.50 158 VAL A O 1
ATOM 1255 N N . PHE A 1 159 ? 8.971 -14.086 1.952 1.00 94.38 159 PHE A N 1
ATOM 1256 C CA . PHE A 1 159 ? 9.658 -13.174 1.041 1.00 94.38 159 PHE A CA 1
ATOM 1257 C C . PHE A 1 159 ? 11.110 -13.583 0.812 1.00 94.38 159 PHE A C 1
ATOM 1259 O O . PHE A 1 159 ? 11.512 -13.722 -0.336 1.00 94.38 159 PHE A O 1
ATOM 1266 N N . MET A 1 160 ? 11.871 -13.864 1.873 1.00 95.25 160 MET A N 1
ATOM 1267 C CA . MET A 1 160 ? 13.267 -14.296 1.735 1.00 95.25 160 MET A CA 1
ATOM 1268 C C . MET A 1 160 ? 13.393 -15.635 1.001 1.00 95.25 160 MET A C 1
ATOM 1270 O O . MET A 1 160 ? 14.272 -15.792 0.157 1.00 95.25 160 MET A O 1
ATOM 1274 N N . VAL A 1 161 ? 12.497 -16.588 1.279 1.00 96.25 161 VAL A N 1
ATOM 1275 C CA . VAL A 1 161 ? 12.474 -17.886 0.584 1.00 96.25 161 VAL A CA 1
ATOM 1276 C C . VAL A 1 161 ? 12.138 -17.715 -0.897 1.00 96.25 161 VAL A C 1
ATOM 1278 O O . VAL A 1 161 ? 12.818 -18.287 -1.746 1.00 96.25 161 VAL A O 1
ATOM 1281 N N . VAL A 1 162 ? 11.108 -16.929 -1.216 1.00 93.75 162 VAL A N 1
ATOM 1282 C CA . VAL A 1 162 ? 10.681 -16.665 -2.595 1.00 93.75 162 VAL A CA 1
ATOM 1283 C C . VAL A 1 162 ? 11.777 -15.925 -3.352 1.00 93.75 162 VAL A C 1
ATOM 1285 O O . VAL A 1 162 ? 12.146 -16.369 -4.430 1.00 93.75 162 VAL A O 1
ATOM 1288 N N . LEU A 1 163 ? 12.352 -14.870 -2.772 1.00 91.50 163 LEU A N 1
ATOM 1289 C CA . LEU A 1 163 ? 13.437 -14.107 -3.385 1.00 91.50 163 LEU A CA 1
ATOM 1290 C C . LEU A 1 163 ? 14.645 -14.999 -3.696 1.00 91.50 163 LEU A C 1
ATOM 1292 O O . LEU A 1 163 ? 15.113 -15.013 -4.829 1.00 91.50 163 LEU A O 1
ATOM 1296 N N . GLY A 1 164 ? 15.101 -15.801 -2.728 1.00 91.62 164 GLY A N 1
ATOM 1297 C CA . GLY A 1 164 ? 16.199 -16.746 -2.950 1.00 91.62 164 GLY A CA 1
ATOM 1298 C C . GLY A 1 164 ? 15.871 -17.813 -4.000 1.00 91.62 164 GLY A C 1
ATOM 1299 O O . GLY A 1 164 ? 16.731 -18.169 -4.800 1.00 91.62 164 GLY A O 1
ATOM 1300 N N . SER A 1 165 ? 14.620 -18.285 -4.043 1.00 91.12 165 SER A N 1
ATOM 1301 C CA . SER A 1 165 ? 14.166 -19.257 -5.048 1.00 91.12 165 SER A CA 1
ATOM 1302 C C . SER A 1 165 ? 14.112 -18.655 -6.452 1.00 91.12 165 SER A C 1
ATOM 1304 O O . SER A 1 165 ? 14.479 -19.330 -7.406 1.00 91.12 165 SER A O 1
ATOM 1306 N N . VAL A 1 166 ? 13.675 -17.398 -6.583 1.00 90.19 166 VAL A N 1
ATOM 1307 C CA . VAL A 1 166 ? 13.643 -16.669 -7.860 1.00 90.19 166 VAL A CA 1
ATOM 1308 C C . VAL A 1 166 ? 15.060 -16.429 -8.367 1.00 90.19 166 VAL A C 1
ATOM 1310 O O . VAL A 1 166 ? 15.340 -16.770 -9.510 1.00 90.19 166 VAL A O 1
ATOM 1313 N N . ILE A 1 167 ? 15.962 -15.926 -7.515 1.00 89.06 167 ILE A N 1
ATOM 1314 C CA . ILE A 1 167 ? 17.373 -15.712 -7.876 1.00 89.06 167 ILE A CA 1
ATOM 1315 C C . ILE A 1 167 ? 18.006 -17.031 -8.333 1.00 89.06 167 ILE A C 1
ATOM 1317 O O . ILE A 1 167 ? 18.540 -17.104 -9.434 1.00 89.06 167 ILE A O 1
ATOM 1321 N N . GLY A 1 168 ? 17.868 -18.097 -7.537 1.00 90.25 168 GLY A N 1
ATOM 1322 C CA . GLY A 1 168 ? 18.414 -19.405 -7.894 1.00 90.25 168 GLY A CA 1
ATOM 1323 C C . GLY A 1 168 ? 17.815 -19.977 -9.181 1.00 90.25 168 GLY A C 1
ATOM 1324 O O . GLY A 1 168 ? 18.538 -20.568 -9.975 1.00 90.25 168 GLY A O 1
ATOM 1325 N N . LEU A 1 169 ? 16.512 -19.787 -9.423 1.00 89.00 169 LEU A N 1
ATOM 1326 C CA . LEU A 1 169 ? 15.855 -20.227 -10.656 1.00 89.00 169 LEU A CA 1
ATOM 1327 C C . LEU A 1 169 ? 16.395 -19.488 -11.884 1.00 89.00 169 LEU A C 1
ATOM 1329 O O . LEU A 1 169 ? 16.685 -20.138 -12.881 1.00 89.00 169 LEU A O 1
ATOM 1333 N N . VAL A 1 170 ? 16.533 -18.162 -11.807 1.00 86.94 170 VAL A N 1
ATOM 1334 C CA . VAL A 1 170 ? 17.041 -17.327 -12.910 1.00 86.94 170 VAL A CA 1
ATOM 1335 C C . VAL A 1 170 ? 18.498 -17.676 -13.244 1.00 86.94 170 VAL A C 1
ATOM 1337 O O . VAL A 1 170 ? 18.902 -17.589 -14.398 1.00 86.94 170 VAL A O 1
ATOM 1340 N N . GLU A 1 171 ? 19.289 -18.120 -12.262 1.00 88.94 171 GLU A N 1
ATOM 1341 C CA . GLU A 1 171 ? 20.666 -18.580 -12.490 1.00 88.94 171 GLU A CA 1
ATOM 1342 C C . GLU A 1 171 ? 20.748 -19.944 -13.196 1.00 88.94 171 GLU A C 1
ATOM 1344 O O . GLU A 1 171 ? 21.711 -20.200 -13.921 1.00 88.94 171 GLU A O 1
ATOM 1349 N N . VAL A 1 172 ? 19.773 -20.836 -12.981 1.00 90.19 172 VAL A N 1
ATOM 1350 C CA . VAL A 1 172 ? 19.807 -22.211 -13.523 1.00 90.19 172 VAL A CA 1
ATOM 1351 C C . VAL A 1 172 ? 18.947 -22.418 -14.768 1.00 90.19 172 VAL A C 1
ATOM 1353 O O . VAL A 1 172 ? 19.171 -23.373 -15.514 1.00 90.19 172 VAL A O 1
ATOM 1356 N N . VAL A 1 173 ? 17.952 -21.562 -14.985 1.00 89.19 173 VAL A N 1
ATOM 1357 C CA . VAL A 1 173 ? 17.006 -21.632 -16.098 1.00 89.19 173 VAL A CA 1
ATOM 1358 C C . VAL A 1 173 ? 16.978 -20.277 -16.784 1.00 89.19 173 VAL A C 1
ATOM 1360 O O . VAL A 1 173 ? 16.735 -19.257 -16.147 1.00 89.19 173 VAL A O 1
ATOM 1363 N N . ASP A 1 174 ? 17.161 -20.285 -18.103 1.00 86.25 174 ASP A N 1
ATOM 1364 C CA . ASP A 1 174 ? 16.918 -19.105 -18.925 1.00 86.25 174 ASP A CA 1
ATOM 1365 C C . ASP A 1 174 ? 15.416 -18.789 -18.920 1.00 86.25 174 ASP A C 1
ATOM 1367 O O . ASP A 1 174 ? 14.614 -19.437 -19.597 1.00 86.25 174 ASP A O 1
ATOM 1371 N N . VAL A 1 175 ? 15.036 -17.827 -18.082 1.00 82.50 175 VAL A N 1
ATOM 1372 C CA . VAL A 1 175 ? 13.668 -17.311 -17.955 1.00 82.50 175 VAL A CA 1
ATOM 1373 C C . VAL A 1 175 ? 13.477 -16.003 -18.724 1.00 82.50 175 VAL A C 1
ATOM 1375 O O . VAL A 1 175 ? 12.556 -15.250 -18.421 1.00 82.50 175 VAL A O 1
ATOM 1378 N N . SER A 1 176 ? 14.326 -15.717 -19.714 1.00 80.38 176 SER A N 1
ATOM 1379 C CA . SER A 1 176 ? 14.253 -14.475 -20.486 1.00 80.38 176 SER A CA 1
ATOM 1380 C C . SER A 1 176 ? 12.880 -14.224 -21.132 1.00 80.38 176 SER A C 1
ATOM 1382 O O . SER A 1 176 ? 12.093 -15.132 -21.427 1.00 80.38 176 SER A O 1
ATOM 1384 N N . GLY A 1 177 ? 12.569 -12.941 -21.323 1.00 78.44 177 GLY A N 1
ATOM 1385 C CA . GLY A 1 177 ? 11.289 -12.489 -21.860 1.00 78.44 177 GLY A CA 1
ATOM 1386 C C . GLY A 1 177 ? 10.133 -12.765 -20.896 1.00 78.44 177 GLY A C 1
ATOM 1387 O O . GLY A 1 177 ? 10.149 -12.369 -19.736 1.00 78.44 177 GLY A O 1
ATOM 1388 N N . TRP A 1 178 ? 9.105 -13.470 -21.369 1.00 73.81 178 TRP A N 1
ATOM 1389 C CA . TRP A 1 178 ? 7.882 -13.713 -20.594 1.00 73.81 178 TRP A CA 1
ATOM 1390 C C . TRP A 1 178 ? 8.076 -14.564 -19.332 1.00 73.81 178 TRP A C 1
ATOM 1392 O O . TRP A 1 178 ? 7.245 -14.499 -18.422 1.00 73.81 178 TRP A O 1
ATOM 1402 N N . GLY A 1 179 ? 9.134 -15.379 -19.273 1.00 81.62 179 GLY A N 1
ATOM 1403 C CA . GLY A 1 179 ? 9.422 -16.217 -18.108 1.00 81.62 179 GLY A CA 1
ATOM 1404 C C . GLY A 1 179 ? 9.640 -15.381 -16.846 1.00 81.62 179 GLY A C 1
ATOM 1405 O O . GLY A 1 179 ? 9.070 -15.690 -15.798 1.00 81.62 179 GLY A O 1
ATOM 1406 N N . GLU A 1 180 ? 10.379 -14.280 -16.967 1.00 80.31 180 GLU A N 1
ATOM 1407 C CA . GLU A 1 180 ? 10.693 -13.351 -15.884 1.00 80.31 180 GLU A CA 1
ATOM 1408 C C . GLU A 1 180 ? 9.419 -12.723 -15.308 1.00 80.31 180 GLU A C 1
ATOM 1410 O O . GLU A 1 180 ? 9.183 -12.779 -14.097 1.00 80.31 180 GLU A O 1
ATOM 1415 N N . HIS A 1 181 ? 8.529 -12.234 -16.177 1.00 83.12 181 HIS A N 1
ATOM 1416 C CA . HIS A 1 181 ? 7.256 -11.640 -15.760 1.00 83.12 181 HIS A CA 1
ATOM 1417 C C . HIS A 1 181 ? 6.374 -12.646 -15.009 1.00 83.12 181 HIS A C 1
ATOM 1419 O O . HIS A 1 181 ? 5.786 -12.314 -13.977 1.00 83.12 181 HIS A O 1
ATOM 1425 N N . VAL A 1 182 ? 6.289 -13.890 -15.495 1.00 84.38 182 VAL A N 1
ATOM 1426 C CA . VAL A 1 182 ? 5.494 -14.953 -14.859 1.00 84.38 182 VAL A CA 1
ATOM 1427 C C . VAL A 1 182 ? 6.060 -15.323 -13.490 1.00 84.38 182 VAL A C 1
ATOM 1429 O O . VAL A 1 182 ? 5.294 -15.488 -12.536 1.00 84.38 182 VAL A O 1
ATOM 1432 N N . VAL A 1 183 ? 7.385 -15.427 -13.369 1.00 87.19 183 VAL A N 1
ATOM 1433 C CA . VAL A 1 183 ? 8.060 -15.746 -12.104 1.00 87.19 183 VAL A CA 1
ATOM 1434 C C . VAL A 1 183 ? 7.831 -14.639 -11.072 1.00 87.19 183 VAL A C 1
ATOM 1436 O O . VAL A 1 183 ? 7.415 -14.932 -9.947 1.00 87.19 183 VAL A O 1
ATOM 1439 N N . LEU A 1 184 ? 8.019 -13.373 -11.453 1.00 84.44 184 LEU A N 1
ATOM 1440 C CA . LEU A 1 184 ? 7.821 -12.225 -10.560 1.00 84.44 184 LEU A CA 1
ATOM 1441 C C . LEU A 1 184 ? 6.354 -12.057 -10.150 1.00 84.44 184 LEU A C 1
ATOM 1443 O O . LEU A 1 184 ? 6.048 -11.825 -8.977 1.00 84.44 184 LEU A O 1
ATOM 1447 N N . LEU A 1 185 ? 5.424 -12.259 -11.083 1.00 86.62 185 LEU A N 1
ATOM 1448 C CA . LEU A 1 185 ? 3.996 -12.257 -10.792 1.00 86.62 185 LEU A CA 1
ATOM 1449 C C . LEU A 1 185 ? 3.611 -13.395 -9.833 1.00 86.62 185 LEU A C 1
ATOM 1451 O O . LEU A 1 185 ? 2.870 -13.176 -8.871 1.00 86.62 185 LEU A O 1
ATOM 1455 N N . GLY A 1 186 ? 4.126 -14.605 -10.068 1.00 90.12 186 GLY A N 1
ATOM 1456 C CA . GLY A 1 186 ? 3.924 -15.756 -9.190 1.00 90.12 186 GLY A CA 1
ATOM 1457 C C . GLY A 1 186 ? 4.435 -15.485 -7.775 1.00 90.12 186 GLY A C 1
ATOM 1458 O O . GLY A 1 186 ? 3.709 -15.708 -6.802 1.00 90.12 186 GLY A O 1
ATOM 1459 N N . ALA A 1 187 ? 5.638 -14.917 -7.658 1.00 90.06 187 ALA A N 1
ATOM 1460 C CA . ALA A 1 187 ? 6.215 -14.473 -6.393 1.00 90.06 187 ALA A CA 1
ATOM 1461 C C . ALA A 1 187 ? 5.311 -13.457 -5.671 1.00 90.06 187 ALA A C 1
ATOM 1463 O O . ALA A 1 187 ? 5.007 -13.629 -4.485 1.00 90.06 187 ALA A O 1
ATOM 1464 N N . ALA A 1 188 ? 4.806 -12.447 -6.386 1.00 89.88 188 ALA A N 1
ATOM 1465 C CA . ALA A 1 188 ? 3.893 -11.451 -5.829 1.00 89.88 188 ALA A CA 1
ATOM 1466 C C . ALA A 1 188 ? 2.583 -12.079 -5.317 1.00 89.88 188 ALA A C 1
ATOM 1468 O O . ALA A 1 188 ? 2.135 -11.762 -4.211 1.00 89.88 188 ALA A O 1
ATOM 1469 N N . PHE A 1 189 ? 1.982 -13.011 -6.066 1.00 92.50 189 PHE A N 1
ATOM 1470 C CA . PHE A 1 189 ? 0.761 -13.705 -5.637 1.00 92.50 189 PHE A CA 1
ATOM 1471 C C . PHE A 1 189 ? 0.972 -14.584 -4.404 1.00 92.50 189 PHE A C 1
ATOM 1473 O O . PHE A 1 189 ? 0.091 -14.630 -3.542 1.00 92.50 189 PHE A O 1
ATOM 1480 N N . VAL A 1 190 ? 2.123 -15.251 -4.279 1.00 94.81 190 VAL A N 1
ATOM 1481 C CA . VAL A 1 190 ? 2.457 -16.034 -3.078 1.00 94.81 190 VAL A CA 1
ATOM 1482 C C . VAL A 1 190 ? 2.480 -15.130 -1.845 1.00 94.81 190 VAL A C 1
ATOM 1484 O O . VAL A 1 190 ? 1.853 -15.452 -0.832 1.00 94.81 190 VAL A O 1
ATOM 1487 N N . LEU A 1 191 ? 3.128 -13.967 -1.938 1.00 92.12 191 LEU A N 1
ATOM 1488 C CA . LEU A 1 191 ? 3.210 -13.010 -0.831 1.00 92.12 191 LEU A CA 1
ATOM 1489 C C . LEU A 1 191 ? 1.839 -12.449 -0.450 1.00 92.12 191 LEU A C 1
ATOM 1491 O O . LEU A 1 191 ? 1.475 -12.444 0.730 1.00 92.12 191 LEU A O 1
ATOM 1495 N N . GLN A 1 192 ? 1.043 -12.056 -1.444 1.00 93.81 192 GLN A N 1
ATOM 1496 C CA . GLN A 1 192 ? -0.333 -11.605 -1.235 1.00 93.81 192 GLN A CA 1
ATOM 1497 C C . GLN A 1 192 ? -1.202 -12.713 -0.612 1.00 93.81 192 GLN A C 1
ATOM 1499 O O . GLN A 1 192 ? -1.972 -12.461 0.321 1.00 93.81 192 GLN A O 1
ATOM 1504 N N . GLY A 1 193 ? -1.037 -13.961 -1.054 1.00 95.50 193 GLY A N 1
ATOM 1505 C CA . GLY A 1 193 ? -1.732 -15.127 -0.513 1.00 95.50 193 GLY A CA 1
ATOM 1506 C C . GLY A 1 193 ? -1.410 -15.380 0.960 1.00 95.50 193 GLY A C 1
ATOM 1507 O O . GLY A 1 193 ? -2.328 -15.550 1.766 1.00 95.50 193 GLY A O 1
ATOM 1508 N N . VAL A 1 194 ? -0.130 -15.338 1.3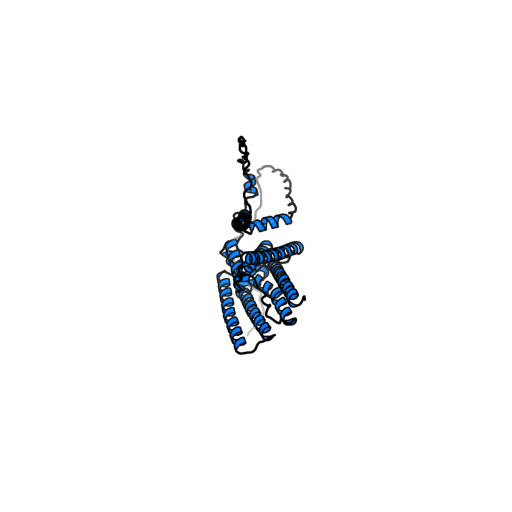45 1.00 96.19 194 VAL A N 1
ATOM 1509 C CA . VAL A 1 194 ? 0.299 -15.479 2.750 1.00 96.19 194 VAL A CA 1
ATOM 1510 C C . VAL A 1 194 ? -0.239 -14.336 3.605 1.00 96.19 194 VAL A C 1
ATOM 1512 O O . VAL A 1 194 ? -0.727 -14.563 4.718 1.00 96.19 194 VAL A O 1
ATOM 1515 N N . MET A 1 195 ? -0.223 -13.116 3.070 1.00 94.94 195 MET A N 1
ATOM 1516 C CA . MET A 1 195 ? -0.796 -11.953 3.733 1.00 94.94 195 MET A CA 1
ATOM 1517 C C . MET A 1 195 ? -2.291 -12.159 4.020 1.00 94.94 195 MET A C 1
ATOM 1519 O O . MET A 1 195 ? -2.711 -12.051 5.176 1.00 94.94 195 MET A O 1
ATOM 1523 N N . LEU A 1 196 ? -3.091 -12.555 3.027 1.00 95.81 196 LEU A N 1
ATOM 1524 C CA . LEU A 1 196 ? -4.525 -12.806 3.208 1.00 95.81 196 LEU A CA 1
ATOM 1525 C C . LEU A 1 196 ? -4.802 -14.010 4.121 1.00 95.81 196 LEU A C 1
ATOM 1527 O O . LEU A 1 196 ? -5.699 -13.948 4.967 1.00 95.81 196 LEU A O 1
ATOM 1531 N N . LEU A 1 197 ? -4.014 -15.083 4.006 1.00 96.88 197 LEU A N 1
ATOM 1532 C CA . LEU A 1 197 ? -4.117 -16.266 4.862 1.00 96.88 197 LEU A CA 1
ATOM 1533 C C . LEU A 1 197 ? -3.876 -15.917 6.334 1.00 96.88 197 LEU A C 1
ATOM 1535 O O . LEU A 1 197 ? -4.598 -16.403 7.208 1.00 96.88 197 LEU A O 1
ATOM 1539 N N . SER A 1 198 ? -2.909 -15.042 6.616 1.00 96.81 198 SER A N 1
ATOM 1540 C CA . SER A 1 198 ? -2.631 -14.579 7.977 1.00 96.81 198 SER A CA 1
ATOM 1541 C C . SER A 1 198 ? -3.816 -13.800 8.567 1.00 96.81 198 SER A C 1
ATOM 1543 O O . SER A 1 198 ? -4.238 -14.072 9.696 1.00 96.81 198 SER A O 1
ATOM 1545 N N . VAL A 1 199 ? -4.442 -12.916 7.777 1.00 96.94 199 VAL A N 1
ATOM 1546 C CA . VAL A 1 199 ? -5.658 -12.183 8.173 1.00 96.94 199 VAL A CA 1
ATOM 1547 C C . VAL A 1 199 ? -6.819 -13.148 8.383 1.00 96.94 199 VAL A C 1
ATOM 1549 O O . VAL A 1 199 ? -7.542 -13.050 9.377 1.00 96.94 199 VAL A O 1
ATOM 1552 N N . TRP A 1 200 ? -6.997 -14.116 7.486 1.00 96.31 200 TRP A N 1
ATOM 1553 C CA . TRP A 1 200 ? -8.031 -15.130 7.633 1.00 96.31 200 TRP A CA 1
ATOM 1554 C C . TRP A 1 200 ? -7.862 -15.912 8.938 1.00 96.31 200 TRP A C 1
ATOM 1556 O O . TRP A 1 200 ? -8.808 -16.018 9.720 1.00 96.31 200 TRP A O 1
ATOM 1566 N N . HIS A 1 201 ? -6.653 -16.410 9.201 1.00 96.69 201 HIS A N 1
ATOM 1567 C CA . HIS A 1 201 ? -6.351 -17.251 10.353 1.00 96.69 201 HIS A CA 1
ATOM 1568 C C . HIS A 1 201 ? -6.473 -16.502 11.688 1.00 96.69 201 HIS A C 1
ATOM 1570 O O . HIS A 1 201 ? -7.083 -17.025 12.621 1.00 96.69 201 HIS A O 1
ATOM 1576 N N . PHE A 1 202 ? -5.930 -15.283 11.789 1.00 96.25 202 PHE A N 1
ATOM 1577 C CA . PHE A 1 202 ? -5.881 -14.544 13.057 1.00 96.25 202 PHE A CA 1
ATOM 1578 C C . PHE A 1 202 ? -7.061 -13.600 13.292 1.00 96.25 202 PHE A C 1
ATOM 1580 O O . PHE A 1 202 ? -7.371 -13.315 14.450 1.00 96.25 202 PHE A O 1
ATOM 1587 N N . ALA A 1 203 ? -7.721 -13.111 12.239 1.00 93.19 203 ALA A N 1
ATOM 1588 C CA . ALA A 1 203 ? -8.789 -12.122 12.362 1.00 93.19 203 ALA A CA 1
ATOM 1589 C C . ALA A 1 203 ? -10.162 -12.675 11.983 1.00 93.19 203 ALA A C 1
ATOM 1591 O O . ALA A 1 203 ? -11.078 -12.665 12.806 1.00 93.19 203 ALA A O 1
ATOM 1592 N N . VAL A 1 204 ? -10.321 -13.166 10.753 1.00 92.62 204 VAL A N 1
ATOM 1593 C CA . VAL A 1 204 ? -11.651 -13.476 10.202 1.00 92.62 204 VAL A CA 1
ATOM 1594 C C . VAL A 1 204 ? -12.218 -14.778 10.764 1.00 92.62 204 VAL A C 1
ATOM 1596 O O . VAL A 1 204 ? -13.359 -14.791 11.232 1.00 92.62 204 VAL A O 1
ATOM 1599 N N . ARG A 1 205 ? -11.434 -15.863 10.772 1.00 93.56 205 ARG A N 1
ATOM 1600 C CA . ARG A 1 205 ? -11.858 -17.174 11.287 1.00 93.56 205 ARG A CA 1
ATOM 1601 C C . ARG A 1 205 ? -12.230 -17.116 12.778 1.00 93.56 205 ARG A C 1
ATOM 1603 O O . ARG A 1 205 ? -13.335 -17.554 13.099 1.00 93.56 205 ARG A O 1
ATOM 1610 N N . PRO A 1 206 ? -11.416 -16.539 13.689 1.00 89.56 206 PRO A N 1
ATOM 1611 C CA . PRO A 1 206 ? -11.783 -16.433 15.106 1.00 89.56 206 PRO A CA 1
ATOM 1612 C C . PRO A 1 206 ? -12.985 -15.515 15.353 1.00 89.56 206 PRO A C 1
ATOM 1614 O O . PRO A 1 206 ? -13.704 -15.684 16.331 1.00 89.56 206 PRO A O 1
ATOM 1617 N N . ALA A 1 207 ? -13.239 -14.562 14.453 1.00 86.75 207 ALA A N 1
ATOM 1618 C CA . ALA A 1 207 ? -14.414 -13.699 14.496 1.00 86.75 207 ALA A CA 1
ATOM 1619 C C . ALA A 1 207 ? -15.688 -14.335 13.900 1.00 86.75 207 ALA A C 1
ATOM 1621 O O . ALA A 1 207 ? -16.673 -13.623 13.687 1.00 86.75 207 ALA A O 1
ATOM 1622 N N . GLY A 1 208 ? -15.680 -15.636 13.586 1.00 86.06 208 GLY A N 1
ATOM 1623 C CA . GLY A 1 208 ? -16.822 -16.333 12.988 1.00 86.06 208 GLY A CA 1
ATOM 1624 C C . GLY A 1 208 ? -17.108 -15.918 11.541 1.00 86.06 208 GLY A C 1
ATOM 1625 O O . GLY A 1 208 ? -18.266 -15.866 11.139 1.00 86.06 208 GLY A O 1
ATOM 1626 N N . GLY A 1 209 ? -16.082 -15.544 10.768 1.00 85.12 209 GLY A N 1
ATOM 1627 C CA . GLY A 1 209 ? -16.231 -15.160 9.357 1.00 85.12 209 GLY A CA 1
ATOM 1628 C C . GLY A 1 209 ? -16.668 -13.707 9.126 1.00 85.12 209 GLY A C 1
ATOM 1629 O O . GLY A 1 209 ? -17.025 -13.328 8.012 1.00 85.12 209 GLY A O 1
ATOM 1630 N N . ARG A 1 210 ? -16.673 -12.865 10.167 1.00 85.81 210 ARG A N 1
ATOM 1631 C CA . ARG A 1 210 ? -17.235 -11.504 10.110 1.00 85.81 210 ARG A CA 1
ATOM 1632 C C . ARG A 1 210 ? -16.270 -10.485 9.492 1.00 85.81 210 ARG A C 1
ATOM 1634 O O . ARG A 1 210 ? -15.684 -9.665 10.199 1.00 85.81 210 ARG A O 1
ATOM 1641 N N . TRP A 1 211 ? -16.199 -10.451 8.162 1.00 87.31 211 TRP A N 1
ATOM 1642 C CA . TRP A 1 211 ? -15.438 -9.454 7.384 1.00 87.31 211 TRP A CA 1
ATOM 1643 C C . TRP A 1 211 ? -15.777 -7.993 7.729 1.00 87.31 211 TRP A C 1
ATOM 1645 O O . TRP A 1 211 ? -14.926 -7.112 7.634 1.00 87.31 211 TRP A O 1
ATOM 1655 N N . ALA A 1 212 ? -16.991 -7.722 8.218 1.00 86.25 212 ALA A N 1
ATOM 1656 C CA . ALA A 1 212 ? -17.401 -6.391 8.668 1.00 86.25 212 ALA A CA 1
ATOM 1657 C C . ALA A 1 212 ? -16.511 -5.806 9.786 1.00 86.25 212 ALA A C 1
ATOM 1659 O O . ALA A 1 212 ? -16.429 -4.582 9.913 1.00 86.25 212 ALA A O 1
ATOM 1660 N N . LEU A 1 213 ? -15.822 -6.646 10.576 1.00 87.69 213 LEU A N 1
ATOM 1661 C CA . LEU A 1 213 ? -14.875 -6.183 11.599 1.00 87.69 213 LEU A CA 1
ATOM 1662 C C . LEU A 1 213 ? -13.614 -5.554 11.002 1.00 87.69 213 LEU A C 1
ATOM 1664 O O . LEU A 1 213 ? -13.019 -4.699 11.646 1.00 87.69 213 LEU A O 1
ATOM 1668 N N . LEU A 1 214 ? -13.233 -5.925 9.778 1.00 88.69 214 LEU A N 1
ATOM 1669 C CA . LEU A 1 214 ? -12.133 -5.292 9.041 1.00 88.69 214 LEU A CA 1
ATOM 1670 C C . LEU A 1 214 ? -12.541 -3.940 8.436 1.00 88.69 214 LEU A C 1
ATOM 1672 O O . LEU A 1 214 ? -11.695 -3.219 7.922 1.00 88.69 214 LEU A O 1
ATOM 1676 N N . GLY A 1 215 ? -13.833 -3.593 8.497 1.00 88.12 215 GLY A N 1
ATOM 1677 C CA . GLY A 1 215 ? -14.366 -2.341 7.969 1.00 88.12 215 GLY A CA 1
ATOM 1678 C C . GLY A 1 215 ? -15.119 -2.470 6.647 1.00 88.12 215 GLY A C 1
ATOM 1679 O O . GLY A 1 215 ? -15.501 -1.449 6.081 1.00 88.12 215 GLY A O 1
ATOM 1680 N N . PHE A 1 216 ? -15.391 -3.682 6.157 1.00 89.12 216 PHE A N 1
ATOM 1681 C CA . PHE A 1 216 ? -16.272 -3.881 5.004 1.00 89.12 216 PHE A CA 1
ATOM 1682 C C . PHE A 1 216 ? -17.715 -3.484 5.350 1.00 89.12 216 PHE A C 1
ATOM 1684 O O . PHE A 1 216 ? -18.423 -4.194 6.068 1.00 89.12 216 PHE A O 1
ATOM 1691 N N . ARG A 1 217 ? -18.149 -2.319 4.858 1.00 86.62 217 ARG A N 1
ATOM 1692 C CA . ARG A 1 217 ? -19.487 -1.750 5.092 1.00 86.62 217 ARG A CA 1
ATOM 1693 C C . ARG A 1 217 ? -20.104 -1.260 3.783 1.00 86.62 217 ARG A C 1
ATOM 1695 O O . ARG A 1 217 ? -19.401 -1.026 2.804 1.00 86.62 217 ARG A O 1
ATOM 1702 N N . ARG A 1 218 ? -21.426 -1.063 3.761 1.00 82.75 218 ARG A N 1
ATOM 1703 C CA . ARG A 1 218 ? -22.119 -0.498 2.589 1.00 82.75 218 ARG A CA 1
ATOM 1704 C C . ARG A 1 218 ? -21.608 0.917 2.280 1.00 82.75 218 ARG A C 1
ATOM 1706 O O . ARG A 1 218 ? -21.432 1.728 3.190 1.00 82.75 218 ARG A O 1
ATOM 1713 N N . ILE A 1 219 ? -21.375 1.195 1.000 1.00 79.12 219 ILE A N 1
ATOM 1714 C CA . ILE A 1 219 ? -20.884 2.486 0.502 1.00 79.12 219 ILE A CA 1
ATOM 1715 C C . ILE A 1 219 ? -22.031 3.506 0.470 1.00 79.12 219 ILE A C 1
ATOM 1717 O O . ILE A 1 219 ? -23.159 3.167 0.114 1.00 79.12 219 ILE A O 1
ATOM 1721 N N . LYS A 1 220 ? -21.742 4.763 0.834 1.00 78.81 220 LYS A N 1
ATOM 1722 C CA . LYS A 1 220 ? -22.657 5.901 0.661 1.00 78.81 220 LYS A CA 1
ATOM 1723 C C . LYS A 1 220 ? -22.177 6.723 -0.545 1.00 78.81 220 LYS A C 1
ATOM 1725 O O . LYS A 1 220 ? -21.219 7.481 -0.390 1.00 78.81 220 LYS A O 1
ATOM 1730 N N . PRO A 1 221 ? -22.800 6.578 -1.728 1.00 73.25 221 PRO A N 1
ATOM 1731 C CA . PRO A 1 221 ? -22.157 6.848 -3.016 1.00 73.25 221 PRO A CA 1
ATOM 1732 C C . PRO A 1 221 ? -21.603 8.271 -3.141 1.00 73.25 221 PRO A C 1
ATOM 1734 O O . PRO A 1 221 ? -20.404 8.429 -3.304 1.00 73.25 221 PRO A O 1
ATOM 1737 N N . ILE A 1 222 ? -22.419 9.310 -2.947 1.00 74.25 222 ILE A N 1
ATOM 1738 C CA . ILE A 1 222 ? -22.003 10.704 -3.206 1.00 74.25 222 ILE A CA 1
ATOM 1739 C C . ILE A 1 222 ? -20.851 11.156 -2.293 1.00 74.25 222 ILE A C 1
ATOM 1741 O O . ILE A 1 222 ? -19.854 11.702 -2.761 1.00 74.25 222 ILE A O 1
ATOM 1745 N N . SER A 1 223 ? -20.953 10.906 -0.983 1.00 76.38 223 SER A N 1
ATOM 1746 C CA . SER A 1 223 ? -19.887 11.263 -0.040 1.00 76.38 223 SER A CA 1
ATOM 1747 C C . SER A 1 223 ? -18.621 10.442 -0.266 1.00 76.38 223 SER A C 1
ATOM 1749 O O . SER A 1 223 ? -17.523 10.972 -0.135 1.00 76.38 223 SER A O 1
ATOM 1751 N N . THR A 1 224 ? -18.760 9.157 -0.608 1.00 79.19 224 THR A N 1
ATOM 1752 C CA . THR A 1 224 ? -17.608 8.288 -0.854 1.00 79.19 224 THR A CA 1
ATOM 1753 C C . THR A 1 224 ? -16.893 8.684 -2.140 1.00 79.19 224 THR A C 1
ATOM 1755 O O . THR A 1 224 ? -15.674 8.783 -2.115 1.00 79.19 224 THR A O 1
ATOM 1758 N N . THR A 1 225 ? -17.613 8.999 -3.219 1.00 86.25 225 THR A N 1
ATOM 1759 C CA . THR A 1 225 ? -17.008 9.444 -4.483 1.00 86.25 225 THR A CA 1
ATOM 1760 C C . THR A 1 225 ? -16.169 10.707 -4.298 1.00 86.25 225 THR A C 1
ATOM 1762 O O . THR A 1 225 ? -15.017 10.732 -4.718 1.00 86.25 225 THR A O 1
ATOM 1765 N N . LEU A 1 226 ? -16.692 11.731 -3.613 1.00 88.81 226 LEU A N 1
ATOM 1766 C CA . LEU A 1 226 ? -15.932 12.965 -3.366 1.00 88.81 226 LEU A CA 1
ATOM 1767 C C . LEU A 1 226 ? -14.679 12.718 -2.517 1.00 88.81 226 LEU A C 1
ATOM 1769 O O . LEU A 1 226 ? -13.622 13.278 -2.805 1.00 88.81 226 LEU A O 1
ATOM 1773 N N . ILE A 1 227 ? -14.787 11.870 -1.488 1.00 89.31 227 ILE A N 1
ATOM 1774 C CA . ILE A 1 227 ? -13.653 11.498 -0.631 1.00 89.31 227 ILE A CA 1
ATOM 1775 C C . ILE A 1 227 ? -12.595 10.734 -1.428 1.00 89.31 227 ILE A C 1
ATOM 1777 O O . ILE A 1 227 ? -11.417 11.033 -1.280 1.00 89.31 227 ILE A O 1
ATOM 1781 N N . VAL A 1 228 ? -13.008 9.790 -2.276 1.00 91.50 228 VAL A N 1
ATOM 1782 C CA . VAL A 1 228 ? -12.108 9.004 -3.129 1.00 91.50 228 VAL A CA 1
ATOM 1783 C C . VAL A 1 228 ? -11.370 9.910 -4.107 1.00 91.50 228 VAL A C 1
ATOM 1785 O O . VAL A 1 228 ? -10.146 9.884 -4.131 1.00 91.50 228 VAL A O 1
ATOM 1788 N N . ILE A 1 229 ? -12.081 10.763 -4.855 1.00 93.56 229 ILE A N 1
ATOM 1789 C CA . ILE A 1 229 ? -11.455 11.682 -5.820 1.00 93.56 229 ILE A CA 1
ATOM 1790 C C . ILE A 1 229 ? -10.479 12.614 -5.103 1.00 93.56 229 ILE A C 1
ATOM 1792 O O . ILE A 1 229 ? -9.327 12.725 -5.505 1.00 93.56 229 ILE A O 1
ATOM 1796 N N . THR A 1 230 ? -10.906 13.224 -3.994 1.00 93.12 230 THR A N 1
ATOM 1797 C CA . THR A 1 230 ? -10.032 14.110 -3.213 1.00 93.12 230 THR A CA 1
ATOM 1798 C C . THR A 1 230 ? -8.816 13.358 -2.673 1.00 93.12 230 THR A C 1
ATOM 1800 O O . THR A 1 230 ? -7.709 13.881 -2.712 1.00 93.12 230 THR A O 1
ATOM 1803 N N . GLY A 1 231 ? -9.002 12.127 -2.193 1.00 94.56 231 GLY A N 1
ATOM 1804 C CA . GLY A 1 231 ? -7.923 11.267 -1.718 1.00 94.56 231 GLY A CA 1
ATOM 1805 C C . GLY A 1 231 ? -6.905 10.958 -2.810 1.00 94.56 231 GLY A C 1
ATOM 1806 O O . GLY A 1 231 ? -5.717 11.171 -2.594 1.00 94.56 231 GLY A O 1
ATOM 1807 N N . ILE A 1 232 ? -7.371 10.544 -3.993 1.00 96.38 232 ILE A N 1
ATOM 1808 C CA . ILE A 1 232 ? -6.522 10.277 -5.160 1.00 96.38 232 ILE A CA 1
ATOM 1809 C C . ILE A 1 232 ? -5.741 11.538 -5.532 1.00 96.38 232 ILE A C 1
ATOM 1811 O O . ILE A 1 232 ? -4.520 11.484 -5.645 1.00 96.38 232 ILE A O 1
ATOM 1815 N N . THR A 1 233 ? -6.413 12.687 -5.658 1.00 95.38 233 THR A N 1
ATOM 1816 C CA . THR A 1 233 ? -5.757 13.957 -5.999 1.00 95.38 233 THR A CA 1
ATOM 1817 C C . THR A 1 233 ? -4.696 14.345 -4.972 1.00 95.38 233 THR A C 1
ATOM 1819 O O . THR A 1 233 ? -3.603 14.746 -5.358 1.00 95.38 233 THR A O 1
ATOM 1822 N N . ILE A 1 234 ? -4.977 14.203 -3.673 1.00 97.00 234 ILE A N 1
ATOM 1823 C CA . ILE A 1 234 ? -3.999 14.512 -2.622 1.00 97.00 234 ILE A CA 1
ATOM 1824 C C . ILE A 1 234 ? -2.800 13.563 -2.702 1.00 97.00 234 ILE A C 1
ATOM 1826 O O . ILE A 1 234 ? -1.672 14.038 -2.600 1.00 97.00 234 ILE A O 1
ATOM 1830 N N . CYS A 1 235 ? -3.015 12.260 -2.911 1.00 96.69 235 CYS A N 1
ATOM 1831 C CA . CYS A 1 235 ? -1.922 11.303 -3.101 1.00 96.69 235 CYS A CA 1
ATOM 1832 C C . CYS A 1 235 ? -1.048 11.691 -4.302 1.00 96.69 235 CYS A C 1
ATOM 1834 O O . CYS A 1 235 ? 0.169 11.752 -4.164 1.00 96.69 235 CYS A O 1
ATOM 1836 N N . GLN A 1 236 ? -1.656 12.030 -5.443 1.00 94.50 236 GLN A N 1
ATOM 1837 C CA . GLN A 1 236 ? -0.923 12.433 -6.648 1.00 94.50 236 GLN A CA 1
ATOM 1838 C C . GLN A 1 236 ? -0.111 13.715 -6.430 1.00 94.50 236 GLN A C 1
ATOM 1840 O O . GLN A 1 236 ? 1.089 13.743 -6.689 1.00 94.50 236 GLN A O 1
ATOM 1845 N N . VAL A 1 237 ? -0.732 14.763 -5.881 1.00 95.50 237 VAL A N 1
ATOM 1846 C CA . VAL A 1 237 ? -0.044 16.031 -5.580 1.00 95.50 237 VAL A CA 1
ATOM 1847 C C . VAL A 1 237 ? 1.100 15.817 -4.591 1.00 95.50 237 VAL A C 1
ATOM 1849 O O . VAL A 1 237 ? 2.159 16.421 -4.742 1.00 95.50 237 VAL A O 1
ATOM 1852 N N . LEU A 1 238 ? 0.905 14.955 -3.591 1.00 96.19 238 LEU A N 1
ATOM 1853 C CA . LEU A 1 238 ? 1.936 14.635 -2.613 1.00 96.19 238 LEU A CA 1
ATOM 1854 C C . LEU A 1 238 ? 3.138 13.950 -3.264 1.00 96.19 238 LEU A C 1
ATOM 1856 O O . LEU A 1 238 ? 4.268 14.344 -2.990 1.00 96.19 238 LEU A O 1
ATOM 1860 N N . VAL A 1 239 ? 2.903 12.942 -4.104 1.00 93.94 239 VAL A N 1
ATOM 1861 C CA . VAL A 1 239 ? 3.979 12.171 -4.745 1.00 93.94 239 VAL A CA 1
ATOM 1862 C C . VAL A 1 239 ? 4.721 13.029 -5.762 1.00 93.94 239 VAL A C 1
ATOM 1864 O O . VAL A 1 239 ? 5.946 13.084 -5.721 1.00 93.94 239 VAL A O 1
ATOM 1867 N N . VAL A 1 240 ? 4.006 13.794 -6.592 1.00 92.75 240 VAL A N 1
ATOM 1868 C CA . VAL A 1 240 ? 4.633 14.769 -7.497 1.00 92.75 240 VAL A CA 1
ATOM 1869 C C . VAL A 1 240 ? 5.453 15.782 -6.699 1.00 92.75 240 VAL A C 1
ATOM 1871 O O . VAL A 1 240 ? 6.611 16.019 -7.023 1.00 92.75 240 VAL A O 1
ATOM 1874 N N . GLY A 1 241 ? 4.898 16.339 -5.619 1.00 94.25 241 GLY A N 1
ATOM 1875 C CA . GLY A 1 241 ? 5.612 17.272 -4.748 1.00 94.25 241 GLY A CA 1
ATOM 1876 C C . GLY A 1 241 ? 6.873 16.671 -4.122 1.00 94.25 241 GLY A C 1
ATOM 1877 O O . GLY A 1 241 ? 7.896 17.347 -4.068 1.00 94.25 241 GLY A O 1
ATOM 1878 N N . TYR A 1 242 ? 6.826 15.404 -3.699 1.00 94.75 242 TYR A N 1
ATOM 1879 C CA . TYR A 1 242 ? 7.994 14.669 -3.212 1.00 94.75 242 TYR A CA 1
ATOM 1880 C C . TYR A 1 242 ? 9.089 14.591 -4.281 1.00 94.75 242 TYR A C 1
ATOM 1882 O O . TYR A 1 242 ? 10.212 15.012 -4.014 1.00 94.75 242 TYR A O 1
ATOM 1890 N N . VAL A 1 243 ? 8.749 14.149 -5.496 1.00 91.88 243 VAL A N 1
ATOM 1891 C CA . VAL A 1 243 ? 9.704 14.046 -6.612 1.00 91.88 243 VAL A CA 1
ATOM 1892 C C . VAL A 1 243 ? 10.321 15.409 -6.939 1.00 91.88 243 VAL A C 1
ATOM 1894 O O . VAL A 1 243 ? 11.535 15.513 -7.087 1.00 91.88 243 VAL A O 1
ATOM 1897 N N . GLN A 1 244 ? 9.520 16.481 -6.973 1.00 93.50 244 GLN A N 1
ATOM 1898 C CA . GLN A 1 244 ? 10.037 17.835 -7.212 1.00 93.50 244 GLN A CA 1
ATOM 1899 C C . GLN A 1 244 ? 11.019 18.292 -6.125 1.00 93.50 244 GLN A C 1
ATOM 1901 O O . GLN A 1 244 ? 12.022 18.926 -6.437 1.00 93.50 244 GLN A O 1
ATOM 1906 N N . VAL A 1 245 ? 10.750 17.976 -4.854 1.00 94.19 245 VAL A N 1
ATOM 1907 C CA . VAL A 1 245 ? 11.647 18.322 -3.741 1.00 94.19 245 VAL A CA 1
ATOM 1908 C C . VAL A 1 245 ? 12.946 17.526 -3.810 1.00 94.19 245 VAL A C 1
ATOM 1910 O O . VAL A 1 245 ? 14.006 18.109 -3.617 1.00 94.19 245 VAL A O 1
ATOM 1913 N N . VAL A 1 246 ? 12.877 16.223 -4.087 1.00 93.25 246 VAL A N 1
ATOM 1914 C CA . VAL A 1 246 ? 14.065 15.367 -4.211 1.00 93.25 246 VAL A CA 1
ATOM 1915 C C . VAL A 1 246 ? 14.954 15.829 -5.364 1.00 93.25 246 VAL A C 1
ATOM 1917 O O . VAL A 1 246 ? 16.147 16.025 -5.150 1.00 93.25 246 VAL A O 1
ATOM 1920 N N . ASN A 1 247 ? 14.369 16.094 -6.536 1.00 90.94 247 ASN A N 1
ATOM 1921 C CA . ASN A 1 247 ? 15.094 16.640 -7.687 1.00 90.94 247 ASN A CA 1
ATOM 1922 C C . ASN A 1 247 ? 15.697 18.016 -7.383 1.00 90.94 247 ASN A C 1
ATOM 1924 O O . ASN A 1 247 ? 16.817 18.311 -7.775 1.00 90.94 247 ASN A O 1
ATOM 1928 N N . TRP A 1 248 ? 14.971 18.874 -6.661 1.00 91.62 248 TRP A N 1
ATOM 1929 C CA . TRP A 1 248 ? 15.484 20.187 -6.265 1.00 91.62 248 TRP A CA 1
ATOM 1930 C C . TRP A 1 248 ? 16.668 20.098 -5.290 1.00 91.62 248 TRP A C 1
ATOM 1932 O O . TRP A 1 248 ? 17.529 20.977 -5.288 1.00 91.62 248 TRP A O 1
ATOM 1942 N N . LEU A 1 249 ? 16.700 19.057 -4.458 1.00 93.94 249 LEU A N 1
ATOM 1943 C CA . LEU A 1 249 ? 17.779 18.787 -3.511 1.00 93.94 249 LEU A CA 1
ATOM 1944 C C . LEU A 1 249 ? 18.934 17.971 -4.110 1.00 93.94 249 LEU A C 1
ATOM 1946 O O . LEU A 1 249 ? 19.910 17.758 -3.394 1.00 93.94 249 LEU A O 1
ATOM 1950 N N . ASP A 1 250 ? 18.824 17.530 -5.368 1.00 92.19 250 ASP A N 1
ATOM 1951 C CA . ASP A 1 250 ? 19.835 16.722 -6.066 1.00 92.19 250 ASP A CA 1
ATOM 1952 C C . ASP A 1 250 ? 20.167 15.414 -5.316 1.00 92.19 250 ASP A C 1
ATOM 1954 O O . ASP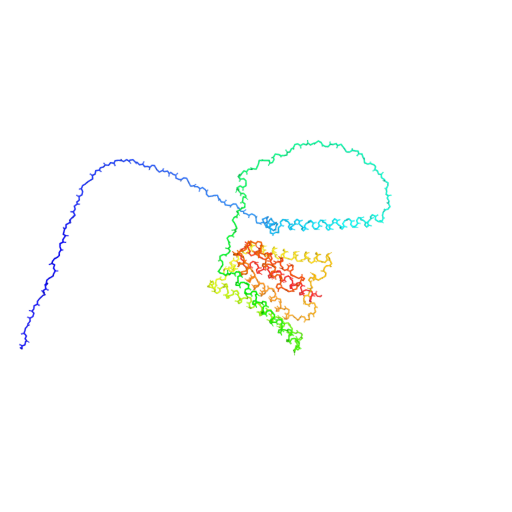 A 1 250 ? 21.321 15.044 -5.106 1.00 92.19 250 ASP A O 1
ATOM 1958 N N . ILE A 1 251 ? 19.125 14.734 -4.812 1.00 91.12 251 ILE A N 1
ATOM 1959 C CA . ILE A 1 251 ? 19.259 13.463 -4.081 1.00 91.12 251 ILE A CA 1
ATOM 1960 C C . ILE A 1 251 ? 18.873 12.306 -5.008 1.00 91.12 251 ILE A C 1
ATOM 1962 O O . ILE A 1 251 ? 17.827 11.679 -4.825 1.00 91.12 251 ILE A O 1
ATOM 1966 N N . ASP A 1 252 ? 19.734 12.013 -5.984 1.00 86.38 252 ASP A N 1
ATOM 1967 C CA . ASP A 1 252 ? 19.498 11.004 -7.031 1.00 86.38 252 ASP A CA 1
ATOM 1968 C C . ASP A 1 252 ? 18.974 9.650 -6.518 1.00 86.38 252 ASP A C 1
ATOM 1970 O O . ASP A 1 252 ? 18.006 9.144 -7.084 1.00 86.38 252 ASP A O 1
ATOM 1974 N N . PRO A 1 253 ? 19.493 9.063 -5.413 1.00 89.81 253 PRO A N 1
ATOM 1975 C CA . PRO A 1 253 ? 19.019 7.758 -4.941 1.00 89.81 253 PRO A CA 1
ATOM 1976 C C . PRO A 1 253 ? 17.563 7.736 -4.452 1.00 89.81 253 PRO A C 1
ATOM 1978 O O . PRO A 1 253 ? 17.039 6.666 -4.155 1.00 89.81 253 PRO A O 1
ATOM 1981 N N . LEU A 1 254 ? 16.935 8.903 -4.276 1.00 89.88 254 LEU A N 1
ATOM 1982 C CA . LEU A 1 254 ? 15.548 9.030 -3.830 1.00 89.88 254 LEU A CA 1
ATOM 1983 C C . LEU A 1 254 ? 14.583 9.395 -4.962 1.00 89.88 254 LEU A C 1
ATOM 1985 O O . LEU A 1 254 ? 13.389 9.549 -4.704 1.00 89.88 254 LEU A O 1
ATOM 1989 N N . VAL A 1 255 ? 15.073 9.568 -6.189 1.00 89.00 255 VAL A N 1
ATOM 1990 C CA . VAL A 1 255 ? 14.221 9.818 -7.352 1.00 89.00 255 VAL A CA 1
ATOM 1991 C C . VAL A 1 255 ? 13.609 8.482 -7.779 1.00 89.00 255 VAL A C 1
ATOM 1993 O O . VAL A 1 255 ? 14.356 7.571 -8.133 1.00 89.00 255 VAL A O 1
ATOM 1996 N N . PRO A 1 256 ? 12.272 8.318 -7.743 1.00 86.81 256 PRO A N 1
ATOM 1997 C CA . PRO A 1 256 ? 11.643 7.096 -8.228 1.00 86.81 256 PRO A CA 1
ATOM 1998 C C . PRO A 1 256 ? 11.910 6.928 -9.727 1.00 86.81 256 PRO A C 1
ATOM 2000 O O . PRO A 1 256 ? 11.544 7.803 -10.514 1.00 86.81 256 PRO A O 1
ATOM 2003 N N . GLY A 1 257 ? 12.547 5.821 -10.103 1.00 81.94 257 GLY A N 1
ATOM 2004 C CA . GLY A 1 257 ? 12.730 5.429 -11.501 1.00 81.94 257 GLY A CA 1
ATOM 2005 C C . GLY A 1 257 ? 11.490 4.744 -12.077 1.00 81.94 257 GLY A C 1
ATOM 2006 O O . GLY A 1 257 ? 10.553 4.416 -11.343 1.00 81.94 257 GLY A O 1
ATOM 2007 N N . ASP A 1 258 ? 11.493 4.506 -13.389 1.00 80.38 258 ASP A N 1
ATOM 2008 C CA . ASP A 1 258 ? 10.522 3.608 -14.011 1.00 80.38 258 ASP A CA 1
ATOM 2009 C C . ASP A 1 258 ? 10.961 2.151 -13.762 1.00 80.38 258 ASP A C 1
ATOM 2011 O O . ASP A 1 258 ? 12.000 1.728 -14.274 1.00 80.38 258 ASP A O 1
ATOM 2015 N N . PRO A 1 259 ? 10.202 1.358 -12.979 1.00 71.19 259 PRO A N 1
ATOM 2016 C CA . PRO A 1 259 ? 10.568 -0.026 -12.683 1.00 71.19 259 PRO A CA 1
ATOM 2017 C C . PRO A 1 259 ? 10.570 -0.938 -13.919 1.00 71.19 259 PRO A C 1
ATOM 2019 O O . PRO A 1 259 ? 11.075 -2.055 -13.831 1.00 71.19 259 PRO A O 1
ATOM 2022 N N . PHE A 1 260 ? 10.016 -0.481 -15.046 1.00 70.38 260 PHE A N 1
ATOM 2023 C CA . PHE A 1 260 ? 9.921 -1.231 -16.295 1.00 70.38 260 PHE A CA 1
ATOM 2024 C C . PHE A 1 260 ? 10.754 -0.623 -17.428 1.00 70.38 260 PHE A C 1
ATOM 2026 O O . PHE A 1 260 ? 10.629 -1.079 -18.560 1.00 70.38 260 PHE A O 1
ATOM 2033 N N . GLU A 1 261 ? 11.622 0.360 -17.152 1.00 75.44 261 GLU A N 1
ATOM 2034 C CA . GLU A 1 261 ? 12.414 1.049 -18.187 1.00 75.44 261 GLU A CA 1
ATOM 2035 C C . GLU A 1 261 ? 13.214 0.074 -19.068 1.00 75.44 261 GLU A C 1
ATOM 2037 O O . GLU A 1 261 ? 13.365 0.276 -20.271 1.00 75.44 261 GLU A O 1
ATOM 2042 N N . SER A 1 262 ? 13.708 -1.014 -18.474 1.00 67.44 262 SER A N 1
ATOM 2043 C CA . SER A 1 262 ? 14.493 -2.046 -19.156 1.00 67.44 262 SER A CA 1
ATOM 2044 C C . SER A 1 262 ? 13.675 -3.244 -19.652 1.00 67.44 262 SER A C 1
ATOM 2046 O O . SER A 1 262 ? 14.254 -4.175 -20.214 1.00 67.44 262 SER A O 1
ATOM 2048 N N . TRP A 1 263 ? 12.357 -3.262 -19.431 1.00 71.12 263 TRP A N 1
ATOM 2049 C CA . TRP A 1 263 ? 11.510 -4.421 -19.710 1.00 71.12 263 TRP A CA 1
ATOM 2050 C C . TRP A 1 263 ? 10.830 -4.273 -21.072 1.00 71.12 263 TRP A C 1
ATOM 2052 O O . TRP A 1 263 ? 10.026 -3.366 -21.283 1.00 71.12 263 TRP A O 1
ATOM 2062 N N . ASP A 1 264 ? 11.082 -5.217 -21.982 1.00 76.19 264 ASP A N 1
ATOM 2063 C CA . ASP A 1 264 ? 10.278 -5.378 -23.200 1.00 76.19 264 ASP A CA 1
ATOM 2064 C C . ASP A 1 264 ? 8.943 -6.048 -22.836 1.00 76.19 264 ASP A C 1
ATOM 2066 O O . ASP A 1 264 ? 8.760 -7.266 -22.942 1.00 76.19 264 ASP A O 1
ATOM 2070 N N . ILE A 1 265 ? 8.036 -5.250 -22.270 1.00 80.25 265 ILE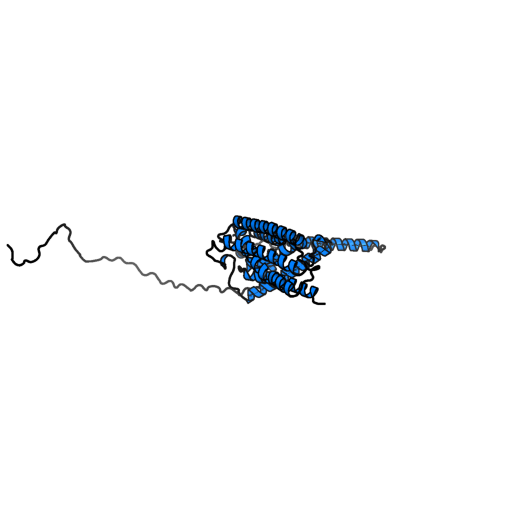 A N 1
ATOM 2071 C CA . ILE A 1 265 ? 6.766 -5.736 -21.745 1.00 80.25 265 ILE A CA 1
ATOM 2072 C C . ILE A 1 265 ? 5.716 -5.811 -22.852 1.00 80.25 265 ILE A C 1
ATOM 2074 O O . ILE A 1 265 ? 5.278 -4.815 -23.430 1.00 80.25 265 ILE A O 1
ATOM 2078 N N . ASP A 1 266 ? 5.262 -7.024 -23.140 1.00 84.31 266 ASP A N 1
ATOM 2079 C CA . ASP A 1 266 ? 4.181 -7.236 -24.088 1.00 84.31 266 ASP A CA 1
ATOM 2080 C C . ASP A 1 266 ? 2.810 -6.822 -23.484 1.00 84.31 266 ASP A C 1
ATOM 2082 O O . ASP A 1 266 ? 2.639 -6.760 -22.256 1.00 84.31 266 ASP A O 1
ATOM 2086 N N . PRO A 1 267 ? 1.778 -6.604 -24.321 1.00 87.25 267 PRO A N 1
ATOM 2087 C CA . PRO A 1 267 ? 0.467 -6.147 -23.855 1.00 87.25 267 PRO A CA 1
ATOM 2088 C C . PRO A 1 267 ? -0.239 -7.072 -22.851 1.00 87.25 267 PRO A C 1
ATOM 2090 O O . PRO A 1 267 ? -1.011 -6.599 -22.010 1.00 87.25 267 PRO A O 1
ATOM 2093 N N . ILE A 1 268 ? -0.022 -8.385 -22.926 1.00 87.38 268 ILE A N 1
ATOM 2094 C CA . ILE A 1 268 ? -0.663 -9.355 -22.034 1.00 87.38 268 ILE A CA 1
ATOM 2095 C C . ILE A 1 268 ? 0.037 -9.340 -20.673 1.00 87.38 268 ILE A C 1
ATOM 2097 O O . ILE A 1 268 ? -0.661 -9.214 -19.662 1.00 87.38 268 ILE A O 1
ATOM 2101 N N . SER A 1 269 ? 1.375 -9.403 -20.623 1.00 85.38 269 SER A N 1
ATOM 2102 C CA . SER A 1 269 ? 2.125 -9.282 -19.358 1.00 85.38 269 SER A CA 1
ATOM 2103 C C . SER A 1 269 ? 1.789 -7.975 -18.648 1.00 85.38 269 SER A C 1
ATOM 2105 O O . SER A 1 269 ? 1.455 -7.979 -17.459 1.00 85.38 269 SER A O 1
ATOM 2107 N N . PHE A 1 270 ? 1.763 -6.868 -19.394 1.00 88.62 270 PHE A N 1
ATOM 2108 C CA . PHE A 1 270 ? 1.350 -5.573 -18.869 1.00 88.62 270 PHE A CA 1
ATOM 2109 C C . PHE A 1 270 ? -0.071 -5.601 -18.314 1.00 88.62 270 PHE A C 1
ATOM 2111 O O . PHE A 1 270 ? -0.302 -5.124 -17.208 1.00 88.62 270 PHE A O 1
ATOM 2118 N N . THR A 1 271 ? -1.033 -6.181 -19.039 1.00 90.00 271 THR A N 1
ATOM 2119 C CA . THR A 1 271 ? -2.427 -6.268 -18.573 1.00 90.00 271 THR A CA 1
ATOM 2120 C C . THR A 1 271 ? -2.522 -7.023 -17.249 1.00 90.00 271 THR A C 1
ATOM 2122 O O . THR A 1 271 ? -3.253 -6.612 -16.345 1.00 90.00 271 THR A O 1
ATOM 2125 N N . ILE A 1 272 ? -1.769 -8.112 -17.099 1.00 90.12 272 ILE A N 1
ATOM 2126 C CA . ILE A 1 272 ? -1.772 -8.907 -15.871 1.00 90.12 272 ILE A CA 1
ATOM 2127 C C . ILE A 1 272 ? -1.134 -8.129 -14.710 1.00 90.12 272 ILE A C 1
ATOM 2129 O O . ILE A 1 272 ? -1.712 -8.080 -13.618 1.00 90.12 272 ILE A O 1
ATOM 2133 N N . ILE A 1 273 ? 0.008 -7.476 -14.943 1.00 88.62 273 ILE A N 1
ATOM 2134 C CA . ILE A 1 273 ? 0.674 -6.614 -13.955 1.00 88.62 273 ILE A CA 1
ATOM 2135 C C . ILE A 1 273 ? -0.235 -5.443 -13.564 1.00 88.62 273 ILE A C 1
ATOM 2137 O O . ILE A 1 273 ? -0.412 -5.179 -12.376 1.00 88.62 273 ILE A O 1
ATOM 2141 N N . ALA A 1 274 ? -0.895 -4.807 -14.531 1.00 92.19 274 ALA A N 1
ATOM 2142 C CA . ALA A 1 274 ? -1.848 -3.726 -14.317 1.00 92.19 274 ALA A CA 1
ATOM 2143 C C . ALA A 1 274 ? -3.027 -4.169 -13.441 1.00 92.19 274 ALA A C 1
ATOM 2145 O O . ALA A 1 274 ? -3.356 -3.499 -12.463 1.00 92.19 274 ALA A O 1
ATOM 2146 N N . VAL A 1 275 ? -3.650 -5.317 -13.729 1.00 94.00 275 VAL A N 1
ATOM 2147 C CA . VAL A 1 275 ? -4.741 -5.856 -12.897 1.00 94.00 275 VAL A CA 1
ATOM 2148 C C . VAL A 1 275 ? -4.243 -6.191 -11.490 1.00 94.00 275 VAL A C 1
ATOM 2150 O O . VAL A 1 275 ? -4.926 -5.880 -10.508 1.00 94.00 275 VAL A O 1
ATOM 2153 N N . SER A 1 276 ? -3.052 -6.782 -11.373 1.00 92.88 276 SER A N 1
ATOM 2154 C CA . SER A 1 276 ? -2.430 -7.070 -10.079 1.00 92.88 276 SER A CA 1
ATOM 2155 C C . SER A 1 276 ? -2.219 -5.788 -9.268 1.00 92.88 276 SER A C 1
ATOM 2157 O O . SER A 1 276 ? -2.719 -5.685 -8.148 1.00 92.88 276 SER A O 1
ATOM 2159 N N . ALA A 1 277 ? -1.586 -4.772 -9.857 1.00 93.56 277 ALA A N 1
ATOM 2160 C CA . ALA A 1 277 ? -1.258 -3.507 -9.206 1.00 93.56 277 ALA A CA 1
ATOM 2161 C C . ALA A 1 277 ? -2.485 -2.632 -8.900 1.00 93.56 277 ALA A C 1
ATOM 2163 O O . ALA A 1 277 ? -2.497 -1.922 -7.898 1.00 93.56 277 ALA A O 1
ATOM 2164 N N . VAL A 1 278 ? -3.530 -2.659 -9.732 1.00 97.19 278 VAL A N 1
ATOM 2165 C CA . VAL A 1 278 ? -4.712 -1.788 -9.573 1.00 97.19 278 VAL A CA 1
ATOM 2166 C C . VAL A 1 278 ? -5.807 -2.436 -8.731 1.00 97.19 278 VAL A C 1
ATOM 2168 O O . VAL A 1 278 ? -6.543 -1.734 -8.039 1.00 97.19 278 VAL A O 1
ATOM 2171 N N . VAL A 1 279 ? -5.944 -3.763 -8.770 1.00 96.62 279 VAL A N 1
ATOM 2172 C CA . VAL A 1 279 ? -7.063 -4.462 -8.120 1.00 96.62 279 VAL A CA 1
ATOM 2173 C C . VAL A 1 279 ? -6.585 -5.345 -6.980 1.00 96.62 279 VAL A C 1
ATOM 2175 O O . VAL A 1 279 ? -7.057 -5.191 -5.852 1.00 96.62 279 VAL A O 1
ATOM 2178 N N . VAL A 1 280 ? -5.675 -6.278 -7.265 1.00 96.19 280 VAL A N 1
ATOM 2179 C CA . VAL A 1 280 ? -5.315 -7.337 -6.311 1.00 96.19 280 VAL A CA 1
ATOM 2180 C C . VAL A 1 280 ? -4.504 -6.760 -5.150 1.00 96.19 280 VAL A C 1
ATOM 2182 O O . VAL A 1 280 ? -4.927 -6.888 -3.998 1.00 96.19 280 VAL A O 1
ATOM 2185 N N . ALA A 1 281 ? -3.423 -6.036 -5.445 1.00 95.62 281 ALA A N 1
ATOM 2186 C CA . ALA A 1 281 ? -2.558 -5.429 -4.440 1.00 95.62 281 ALA A CA 1
ATOM 2187 C C . ALA A 1 281 ? -3.333 -4.457 -3.525 1.00 95.62 281 ALA A C 1
ATOM 2189 O O . ALA A 1 281 ? -3.382 -4.720 -2.321 1.00 95.62 281 ALA A O 1
ATOM 2190 N N . PRO A 1 282 ? -4.077 -3.445 -4.027 1.00 98.06 282 PRO A N 1
ATOM 2191 C CA . PRO A 1 282 ? -4.863 -2.557 -3.170 1.00 98.06 282 PRO A CA 1
ATOM 2192 C C . PRO A 1 282 ? -5.882 -3.292 -2.302 1.00 98.06 282 PRO A C 1
ATOM 2194 O O . PRO A 1 282 ? -6.045 -2.971 -1.126 1.00 98.06 282 PRO A O 1
ATOM 2197 N N . LEU A 1 283 ? -6.568 -4.306 -2.834 1.00 98.00 283 LEU A N 1
ATOM 2198 C CA . LEU A 1 283 ? -7.521 -5.078 -2.041 1.00 98.00 283 LEU A CA 1
ATOM 2199 C C . LEU A 1 283 ? -6.827 -5.776 -0.863 1.00 98.00 283 LEU A C 1
ATOM 2201 O O . LEU A 1 283 ? -7.294 -5.688 0.275 1.00 98.00 283 LEU A O 1
ATOM 2205 N N . PHE A 1 284 ? -5.723 -6.466 -1.128 1.00 97.88 284 PHE A N 1
ATOM 2206 C CA . PHE A 1 284 ? -5.059 -7.322 -0.152 1.00 97.88 284 PHE A CA 1
ATOM 2207 C C . PHE A 1 284 ? -4.280 -6.486 0.867 1.00 97.88 284 PHE A C 1
ATOM 2209 O O . PHE A 1 284 ? -4.365 -6.728 2.076 1.00 97.88 284 PHE A O 1
ATOM 2216 N N . GLU A 1 285 ? -3.579 -5.460 0.401 1.00 98.25 285 GLU A N 1
ATOM 2217 C CA . GLU A 1 285 ? -2.818 -4.545 1.241 1.00 98.25 285 GLU A CA 1
ATOM 2218 C C . GLU A 1 285 ? -3.739 -3.753 2.167 1.00 98.25 285 GLU A C 1
ATOM 2220 O O . GLU A 1 285 ? -3.497 -3.692 3.372 1.00 98.25 285 GLU A O 1
ATOM 2225 N N . GLU A 1 286 ? -4.856 -3.206 1.682 1.00 98.44 286 GLU A N 1
ATOM 2226 C CA . GLU A 1 286 ? -5.772 -2.481 2.567 1.00 98.44 286 GLU A CA 1
ATOM 2227 C C . GLU A 1 286 ? -6.390 -3.397 3.635 1.00 98.44 286 GLU A C 1
ATOM 2229 O O . GLU A 1 286 ? -6.487 -3.006 4.807 1.00 98.44 286 GLU A O 1
ATOM 2234 N N . ILE A 1 287 ? -6.752 -4.634 3.273 1.00 98.31 287 ILE A N 1
ATOM 2235 C CA . ILE A 1 287 ? -7.217 -5.652 4.229 1.00 98.31 287 ILE A CA 1
ATOM 2236 C C . ILE A 1 287 ? -6.175 -5.875 5.330 1.00 98.31 287 ILE A C 1
ATOM 2238 O O . ILE A 1 287 ? -6.524 -5.871 6.517 1.00 98.31 287 ILE A O 1
ATOM 2242 N N . PHE A 1 288 ? -4.906 -6.036 4.960 1.00 98.50 288 PHE A N 1
ATOM 2243 C CA . PHE A 1 288 ? -3.839 -6.315 5.912 1.00 98.50 288 PHE A CA 1
ATOM 2244 C C . PHE A 1 288 ? -3.453 -5.090 6.741 1.00 98.50 288 PHE A C 1
ATOM 2246 O O . PHE A 1 288 ? -3.509 -5.127 7.970 1.00 98.50 288 PHE A O 1
ATOM 2253 N N . PHE A 1 289 ? -3.100 -3.980 6.102 1.00 98.38 289 PHE A N 1
ATOM 2254 C CA . PHE A 1 289 ? -2.554 -2.813 6.785 1.00 98.38 289 PHE A CA 1
ATOM 2255 C C . PHE A 1 289 ? -3.626 -2.044 7.568 1.00 98.38 289 PHE A C 1
ATOM 2257 O O . PHE A 1 289 ? -3.404 -1.680 8.727 1.00 98.38 289 PHE A O 1
ATOM 2264 N N . ARG A 1 290 ? -4.816 -1.825 6.989 1.00 96.19 290 ARG A N 1
ATOM 2265 C CA . ARG A 1 290 ? -5.871 -0.984 7.596 1.00 96.19 290 ARG A CA 1
ATOM 2266 C C . ARG A 1 290 ? -6.878 -1.840 8.347 1.00 96.19 290 ARG A C 1
ATOM 2268 O O . ARG A 1 290 ? -7.189 -1.560 9.510 1.00 96.19 290 ARG A O 1
ATOM 2275 N N . GLY A 1 291 ? -7.357 -2.895 7.692 1.00 94.56 291 GLY A N 1
ATOM 2276 C CA . GLY A 1 291 ? -8.335 -3.818 8.253 1.00 94.56 291 GLY A CA 1
ATOM 2277 C C . GLY A 1 291 ? -7.787 -4.602 9.445 1.00 94.56 291 GLY A C 1
ATOM 2278 O O . GLY A 1 291 ? -8.472 -4.707 10.460 1.00 94.56 291 GLY A O 1
ATOM 2279 N N . PHE A 1 292 ? -6.553 -5.101 9.372 1.00 97.19 292 PHE A N 1
ATOM 2280 C CA . PHE A 1 292 ? -5.987 -6.001 10.380 1.00 97.19 292 PHE A CA 1
ATOM 2281 C C . PHE A 1 292 ? -4.945 -5.325 11.289 1.00 97.19 292 PHE A C 1
ATOM 2283 O O . PHE A 1 292 ? -5.195 -5.147 12.488 1.00 97.19 292 PHE A O 1
ATOM 2290 N N . MET A 1 293 ? -3.807 -4.908 10.732 1.00 97.88 293 MET A N 1
ATOM 2291 C CA . MET A 1 293 ? -2.635 -4.403 11.455 1.00 97.88 293 MET A CA 1
ATOM 2292 C C . MET A 1 293 ? -2.941 -3.137 12.260 1.00 97.88 293 MET A C 1
ATOM 2294 O O . MET A 1 293 ? -2.739 -3.102 13.478 1.00 97.88 293 MET A O 1
ATOM 2298 N N . TYR A 1 294 ? -3.487 -2.111 11.607 1.00 96.44 294 TYR A N 1
ATOM 2299 C CA . TYR A 1 294 ? -3.802 -0.844 12.259 1.00 96.44 294 TYR A CA 1
ATOM 2300 C C . TYR A 1 294 ? -4.780 -1.013 13.426 1.00 96.44 294 TYR A C 1
ATOM 2302 O O . TYR A 1 294 ? -4.570 -0.444 14.502 1.00 96.44 294 TYR A O 1
ATOM 2310 N N . GLN A 1 295 ? -5.832 -1.820 13.251 1.00 93.69 295 GLN A N 1
ATOM 2311 C CA . GLN A 1 295 ? -6.801 -2.067 14.320 1.00 93.69 295 GLN A CA 1
ATOM 2312 C C . GLN A 1 295 ? -6.159 -2.751 15.532 1.00 93.69 295 GLN A C 1
ATOM 2314 O O . GLN A 1 295 ? -6.493 -2.409 16.666 1.00 93.69 295 GLN A O 1
ATOM 2319 N N . ALA A 1 296 ? -5.197 -3.649 15.311 1.00 94.62 296 ALA A N 1
ATOM 2320 C CA . ALA A 1 296 ? -4.479 -4.323 16.385 1.00 94.62 296 ALA A CA 1
ATOM 2321 C C . ALA A 1 296 ? -3.602 -3.356 17.193 1.00 94.62 296 ALA A C 1
ATOM 2323 O O . ALA A 1 296 ? -3.688 -3.325 18.421 1.00 94.62 296 ALA A O 1
ATOM 2324 N N . PHE A 1 297 ? -2.789 -2.533 16.520 1.00 94.00 297 PHE A N 1
ATOM 2325 C CA . PHE A 1 297 ? -1.926 -1.554 17.194 1.00 94.00 297 PHE A CA 1
ATOM 2326 C C . PHE A 1 297 ? -2.732 -0.477 17.907 1.00 94.00 297 PHE A C 1
ATOM 2328 O O . PHE A 1 297 ? -2.360 -0.025 18.986 1.00 94.00 297 PHE A O 1
ATOM 2335 N N . ARG A 1 298 ? -3.906 -0.130 17.385 1.00 92.56 298 ARG A N 1
ATOM 2336 C CA . ARG A 1 298 ? -4.836 0.791 18.039 1.00 92.56 298 ARG A CA 1
ATOM 2337 C C . ARG A 1 298 ? -5.398 0.318 19.384 1.00 92.56 298 ARG A C 1
ATOM 2339 O O . ARG A 1 298 ? -5.987 1.148 20.081 1.00 92.56 298 ARG A O 1
ATOM 2346 N N . LYS A 1 299 ? -5.233 -0.959 19.750 1.00 88.50 299 LYS A N 1
ATOM 2347 C CA . LYS A 1 299 ? -5.587 -1.486 21.082 1.00 88.50 299 LYS A CA 1
ATOM 2348 C C . LYS A 1 299 ? -4.600 -1.054 22.164 1.00 88.50 299 LYS A C 1
ATOM 2350 O O . LYS A 1 299 ? -5.002 -0.916 23.312 1.00 88.50 299 LYS A O 1
ATOM 2355 N N . THR A 1 300 ? -3.338 -0.831 21.804 1.00 87.69 300 THR A N 1
ATOM 2356 C CA . THR A 1 300 ? -2.257 -0.504 22.750 1.00 87.69 300 THR A CA 1
ATOM 2357 C C . THR A 1 300 ? -1.658 0.883 22.518 1.00 87.69 300 THR A C 1
ATOM 2359 O O . THR A 1 300 ? -1.096 1.469 23.438 1.00 87.69 300 THR A O 1
ATOM 2362 N N . MET A 1 301 ? -1.810 1.443 21.316 1.00 89.94 301 MET A N 1
ATOM 2363 C CA . MET A 1 301 ? -1.256 2.734 20.917 1.00 89.94 301 MET A CA 1
ATOM 2364 C C . MET A 1 301 ? -2.344 3.796 20.706 1.00 89.94 301 MET A C 1
ATOM 2366 O O . MET A 1 301 ? -3.482 3.522 20.294 1.00 89.94 301 MET A O 1
ATOM 2370 N N . SER A 1 302 ? -1.971 5.057 20.938 1.00 88.62 302 SER A N 1
ATOM 2371 C CA . SER A 1 302 ? -2.784 6.203 20.529 1.00 88.62 302 SER A CA 1
ATOM 2372 C C . SER A 1 302 ? -2.823 6.323 18.996 1.00 88.62 302 SER A C 1
ATOM 2374 O O . SER A 1 302 ? -2.168 5.574 18.273 1.00 88.62 302 SER A O 1
ATOM 2376 N N . LEU A 1 303 ? -3.654 7.233 18.481 1.00 86.44 303 LEU A N 1
ATOM 2377 C CA . LEU A 1 303 ? -3.893 7.365 17.042 1.00 86.44 303 LEU A CA 1
ATOM 2378 C C . LEU A 1 303 ? -2.597 7.562 16.242 1.00 86.44 303 LEU A C 1
ATOM 2380 O O . LEU A 1 303 ? -2.352 6.803 15.311 1.00 86.44 303 LEU A O 1
ATOM 2384 N N . TRP A 1 304 ? -1.797 8.563 16.613 1.00 91.25 304 TRP A N 1
ATOM 2385 C CA . TRP A 1 304 ? -0.633 8.987 15.834 1.00 91.25 304 TRP A CA 1
ATOM 2386 C C . TRP A 1 304 ? 0.473 7.931 15.757 1.00 91.25 304 TRP A C 1
ATOM 2388 O O . TRP A 1 304 ? 0.857 7.601 14.640 1.00 91.25 304 TRP A O 1
ATOM 2398 N N . PRO A 1 305 ? 0.935 7.321 16.867 1.00 92.94 305 PRO A N 1
ATOM 2399 C CA . PRO A 1 305 ? 1.945 6.269 16.796 1.00 92.94 305 PRO A CA 1
ATOM 2400 C C . PRO A 1 305 ? 1.487 5.059 15.978 1.00 92.94 305 PRO A C 1
ATOM 2402 O O . PRO A 1 305 ? 2.247 4.574 15.150 1.00 92.94 305 PRO A O 1
ATOM 2405 N N . ALA A 1 306 ? 0.234 4.609 16.135 1.00 92.44 306 ALA A N 1
ATOM 2406 C CA . ALA A 1 306 ? -0.293 3.500 15.335 1.00 92.44 306 ALA A CA 1
ATOM 2407 C C . ALA A 1 306 ? -0.354 3.852 13.842 1.00 92.44 306 ALA A C 1
ATOM 2409 O O . ALA A 1 306 ? -0.021 3.027 12.993 1.00 92.44 306 ALA A O 1
ATOM 2410 N N . ALA A 1 307 ? -0.787 5.073 13.520 1.00 93.00 307 ALA A N 1
ATOM 2411 C CA . ALA A 1 307 ? -0.900 5.535 12.146 1.00 93.00 307 ALA A CA 1
ATOM 2412 C C . ALA A 1 307 ? 0.469 5.652 11.469 1.00 93.00 307 ALA A C 1
ATOM 2414 O O . ALA A 1 307 ? 0.650 5.137 10.370 1.00 93.00 307 ALA A O 1
ATOM 2415 N N . ILE A 1 308 ? 1.443 6.255 12.154 1.00 96.81 308 ILE A N 1
ATOM 2416 C CA . ILE A 1 308 ? 2.814 6.397 11.655 1.00 96.81 308 ILE A CA 1
ATOM 2417 C C . ILE A 1 308 ? 3.451 5.022 11.485 1.00 96.81 308 ILE A C 1
ATOM 2419 O O . ILE A 1 308 ? 3.939 4.718 10.405 1.00 96.81 308 ILE A O 1
ATOM 2423 N N . LEU A 1 309 ? 3.379 4.161 12.504 1.00 97.56 309 LEU A N 1
ATOM 2424 C CA . LEU A 1 309 ? 3.992 2.836 12.456 1.00 97.56 309 LEU A CA 1
ATOM 2425 C C . LEU A 1 309 ? 3.440 1.990 11.305 1.00 97.56 309 LEU A C 1
ATOM 2427 O O . LEU A 1 309 ? 4.210 1.443 10.527 1.00 97.56 309 LEU A O 1
ATOM 2431 N N . THR A 1 310 ? 2.116 1.901 11.165 1.00 97.62 310 THR A N 1
ATOM 2432 C CA . THR A 1 310 ? 1.511 1.110 10.078 1.00 97.62 310 THR A CA 1
ATOM 2433 C C . THR A 1 310 ? 1.818 1.661 8.693 1.00 97.62 310 THR A C 1
ATOM 2435 O O . THR A 1 310 ? 2.059 0.880 7.780 1.00 97.62 310 THR A O 1
ATOM 2438 N N . SER A 1 311 ? 1.863 2.985 8.543 1.00 98.19 311 SER A N 1
ATOM 2439 C CA . SER A 1 311 ? 2.182 3.620 7.262 1.00 98.19 311 SER A CA 1
ATOM 2440 C C . SER A 1 311 ? 3.665 3.480 6.903 1.00 98.19 311 SER A C 1
ATOM 2442 O O . SER A 1 311 ? 3.992 3.268 5.743 1.00 98.19 311 SER A O 1
ATOM 2444 N N . LEU A 1 312 ? 4.568 3.522 7.888 1.00 98.12 312 LEU A N 1
ATOM 2445 C CA . LEU A 1 312 ? 5.991 3.256 7.668 1.00 98.12 312 LEU A CA 1
ATOM 2446 C C . LEU A 1 312 ? 6.246 1.796 7.290 1.00 98.12 312 LEU A C 1
ATOM 2448 O O . LEU A 1 312 ? 6.988 1.550 6.348 1.00 98.12 312 LEU A O 1
ATOM 2452 N N . ILE A 1 313 ? 5.610 0.834 7.971 1.00 98.19 313 ILE A N 1
ATOM 2453 C CA . ILE A 1 313 ? 5.721 -0.587 7.597 1.00 98.19 313 ILE A CA 1
ATOM 2454 C C . ILE A 1 313 ? 5.189 -0.798 6.172 1.00 98.19 313 ILE A C 1
ATOM 2456 O O . ILE A 1 313 ? 5.789 -1.550 5.414 1.00 98.19 313 ILE A O 1
ATOM 2460 N N . PHE A 1 314 ? 4.107 -0.108 5.793 1.00 98.19 314 PHE A N 1
ATOM 2461 C CA . PHE A 1 314 ? 3.577 -0.131 4.429 1.00 98.19 314 PHE A CA 1
ATOM 2462 C C . PHE A 1 314 ? 4.603 0.362 3.395 1.00 98.19 314 PHE A C 1
ATOM 2464 O O . PHE A 1 314 ? 4.855 -0.337 2.421 1.00 98.19 314 PHE A O 1
ATOM 2471 N N . GLY A 1 315 ? 5.254 1.506 3.637 1.00 97.31 315 GLY A N 1
ATOM 2472 C CA . GLY A 1 315 ? 6.328 2.005 2.769 1.00 97.31 315 GLY A CA 1
ATOM 2473 C C . GLY A 1 315 ? 7.532 1.062 2.698 1.00 97.31 315 GLY A C 1
ATOM 2474 O O . GLY A 1 315 ? 7.960 0.697 1.612 1.00 97.31 315 GLY A O 1
ATOM 2475 N N . VAL A 1 316 ? 8.039 0.595 3.844 1.00 96.88 316 VAL A N 1
ATOM 2476 C CA . VAL A 1 316 ? 9.198 -0.322 3.915 1.00 96.88 316 VAL A CA 1
ATOM 2477 C C . VAL A 1 316 ? 8.934 -1.652 3.206 1.00 96.88 316 VAL A C 1
ATOM 2479 O O . VAL A 1 316 ? 9.857 -2.225 2.636 1.00 96.88 316 VAL A O 1
ATOM 2482 N N . ALA A 1 317 ? 7.687 -2.131 3.191 1.00 94.88 317 ALA A N 1
ATOM 2483 C CA . ALA A 1 317 ? 7.316 -3.360 2.490 1.00 94.88 317 ALA A CA 1
ATOM 2484 C C . ALA A 1 317 ? 7.538 -3.298 0.966 1.00 94.88 317 ALA A C 1
ATOM 2486 O O . ALA A 1 317 ? 7.540 -4.347 0.331 1.00 94.88 317 ALA A O 1
ATOM 2487 N N . HIS A 1 318 ? 7.746 -2.106 0.397 1.00 92.31 318 HIS A N 1
ATOM 2488 C CA . HIS A 1 318 ? 8.043 -1.925 -1.025 1.00 92.31 318 HIS A CA 1
ATOM 2489 C C . HIS A 1 318 ? 9.536 -2.071 -1.357 1.00 92.31 318 HIS A C 1
ATOM 2491 O O . HIS A 1 318 ? 9.869 -2.208 -2.527 1.00 92.31 318 HIS A O 1
ATOM 2497 N N . ILE A 1 319 ? 10.421 -2.093 -0.348 1.00 91.06 319 ILE A N 1
ATOM 2498 C CA . ILE A 1 319 ? 11.857 -2.447 -0.429 1.00 91.06 319 ILE A CA 1
ATOM 2499 C C . ILE A 1 319 ? 12.729 -1.502 -1.280 1.00 91.06 319 ILE A C 1
ATOM 2501 O O . ILE A 1 319 ? 13.940 -1.473 -1.087 1.00 91.06 319 ILE A O 1
ATOM 2505 N N . ASP A 1 320 ? 12.141 -0.659 -2.121 1.00 90.38 320 ASP A N 1
ATOM 2506 C CA . ASP A 1 320 ? 12.827 0.386 -2.876 1.00 90.38 320 ASP A CA 1
ATOM 2507 C C . ASP A 1 320 ? 12.925 1.697 -2.059 1.00 90.38 320 ASP A C 1
ATOM 2509 O O . ASP A 1 320 ? 11.900 2.342 -1.795 1.00 90.38 320 ASP A O 1
ATOM 2513 N N . PRO A 1 321 ? 14.145 2.126 -1.666 1.00 90.31 321 PRO A N 1
ATOM 2514 C CA . PRO A 1 321 ? 14.370 3.351 -0.902 1.00 90.31 321 PRO A CA 1
ATOM 2515 C C . PRO A 1 321 ? 13.740 4.612 -1.502 1.00 90.31 321 PRO A C 1
ATOM 2517 O O . PRO A 1 321 ? 13.284 5.463 -0.729 1.00 90.31 321 PRO A O 1
ATOM 2520 N N . ALA A 1 322 ? 13.675 4.724 -2.833 1.00 92.50 322 ALA A N 1
ATOM 2521 C CA . ALA A 1 322 ? 13.138 5.897 -3.518 1.00 92.50 322 ALA A CA 1
ATOM 2522 C C . ALA A 1 322 ? 11.633 6.073 -3.278 1.00 92.50 322 ALA A C 1
ATOM 2524 O O . ALA A 1 322 ? 11.124 7.195 -3.227 1.00 92.50 322 ALA A O 1
ATOM 2525 N N . ILE A 1 323 ? 10.908 4.974 -3.051 1.00 92.94 323 ILE A N 1
ATOM 2526 C CA . ILE A 1 323 ? 9.454 5.008 -2.869 1.00 92.94 323 ILE A CA 1
ATOM 2527 C C . ILE A 1 323 ? 8.996 4.802 -1.421 1.00 92.94 323 ILE A C 1
ATOM 2529 O O . ILE A 1 323 ? 7.838 5.094 -1.118 1.00 92.94 323 ILE A O 1
ATOM 2533 N N . ILE A 1 324 ? 9.869 4.393 -0.488 1.00 95.38 324 ILE A N 1
ATOM 2534 C CA . ILE A 1 324 ? 9.488 4.164 0.925 1.00 95.38 324 ILE A CA 1
ATOM 2535 C C . ILE A 1 324 ? 8.770 5.382 1.524 1.00 95.38 324 ILE A C 1
ATOM 2537 O O . ILE A 1 324 ? 7.701 5.242 2.126 1.00 95.38 324 ILE A O 1
ATOM 2541 N N . ILE A 1 325 ? 9.347 6.579 1.379 1.00 95.88 325 ILE A N 1
ATOM 2542 C CA . ILE A 1 325 ? 8.790 7.814 1.951 1.00 95.88 325 ILE A CA 1
ATOM 2543 C C . ILE A 1 325 ?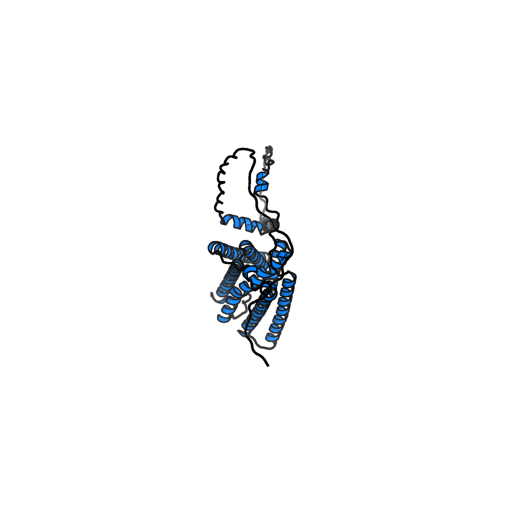 7.451 8.190 1.296 1.00 95.88 325 ILE A C 1
ATOM 2545 O O . ILE A 1 325 ? 6.466 8.328 2.033 1.00 95.88 325 ILE A O 1
ATOM 2549 N N . PRO A 1 326 ? 7.352 8.361 -0.039 1.00 96.12 326 PRO A N 1
ATOM 2550 C CA . PRO A 1 326 ? 6.091 8.750 -0.666 1.00 96.12 326 PRO A CA 1
ATOM 2551 C C . PRO A 1 326 ? 4.993 7.701 -0.451 1.00 96.12 326 PRO A C 1
ATOM 2553 O O . PRO A 1 326 ? 3.862 8.075 -0.134 1.00 96.12 326 PRO A O 1
ATOM 2556 N N . ILE A 1 327 ? 5.309 6.403 -0.499 1.00 97.00 327 ILE A N 1
ATOM 2557 C CA . ILE A 1 327 ? 4.333 5.334 -0.250 1.00 97.00 327 ILE A CA 1
ATOM 2558 C C . ILE A 1 327 ? 3.888 5.300 1.215 1.00 97.00 327 ILE A C 1
ATOM 2560 O O . ILE A 1 327 ? 2.701 5.108 1.488 1.00 97.00 327 ILE A O 1
ATOM 2564 N N . ALA A 1 328 ? 4.775 5.567 2.178 1.00 98.12 328 ALA A N 1
ATOM 2565 C CA . ALA A 1 328 ? 4.364 5.719 3.574 1.00 98.12 328 ALA A CA 1
ATOM 2566 C C . ALA A 1 328 ? 3.411 6.913 3.763 1.00 98.12 328 ALA A C 1
ATOM 2568 O O . ALA A 1 328 ? 2.434 6.827 4.512 1.00 98.12 328 ALA A O 1
ATOM 2569 N N . LEU A 1 329 ? 3.639 8.026 3.063 1.00 97.75 329 LEU A N 1
ATOM 2570 C CA . LEU A 1 329 ? 2.758 9.195 3.113 1.00 97.75 329 LEU A CA 1
ATOM 2571 C C . LEU A 1 329 ? 1.395 8.933 2.453 1.00 97.75 329 LEU A C 1
ATOM 2573 O O . LEU A 1 329 ? 0.360 9.251 3.048 1.00 97.75 329 LEU A O 1
ATOM 2577 N N . VAL A 1 330 ? 1.371 8.285 1.284 1.00 98.12 330 VAL A N 1
ATOM 2578 C CA . VAL A 1 330 ? 0.138 7.752 0.674 1.00 98.12 330 VAL A CA 1
ATOM 2579 C C . VAL A 1 330 ? -0.560 6.825 1.664 1.00 98.12 330 VAL A C 1
ATOM 2581 O O . VAL A 1 330 ? -1.768 6.932 1.896 1.00 98.12 330 VAL A O 1
ATOM 2584 N N . GLY A 1 331 ? 0.209 5.976 2.343 1.00 98.12 331 GLY A N 1
ATOM 2585 C CA . GLY A 1 331 ? -0.315 5.023 3.297 1.00 98.12 331 GLY A CA 1
ATOM 2586 C C . GLY A 1 331 ? -1.054 5.672 4.469 1.00 98.12 331 GLY A C 1
ATOM 2587 O O . GLY A 1 331 ? -2.128 5.195 4.861 1.00 98.12 331 GLY A O 1
ATOM 2588 N N . MET A 1 332 ? -0.532 6.804 4.945 1.00 97.88 332 MET A N 1
ATOM 2589 C CA . MET A 1 332 ? -1.148 7.652 5.965 1.00 97.88 332 MET A CA 1
ATOM 2590 C C . MET A 1 332 ? -2.462 8.283 5.482 1.00 97.88 332 MET A C 1
ATOM 2592 O O . MET A 1 332 ? -3.439 8.316 6.237 1.00 97.88 332 MET A O 1
ATOM 2596 N N . ILE A 1 333 ? -2.517 8.759 4.232 1.00 97.69 333 ILE A N 1
ATOM 2597 C CA . ILE A 1 333 ? -3.734 9.334 3.632 1.00 97.69 333 ILE A CA 1
ATOM 2598 C C . ILE A 1 333 ? -4.833 8.272 3.539 1.00 97.69 333 ILE A C 1
ATOM 2600 O O . ILE A 1 333 ? -5.953 8.502 4.006 1.00 97.69 333 ILE A O 1
ATOM 2604 N N . LEU A 1 334 ? -4.501 7.090 3.014 1.00 98.00 334 LEU A N 1
ATOM 2605 C CA . LEU A 1 334 ? -5.412 5.946 2.912 1.00 98.00 334 LEU A CA 1
ATOM 2606 C C . LEU A 1 334 ? -5.969 5.554 4.287 1.00 98.00 334 LEU A C 1
ATOM 2608 O O . LEU A 1 334 ? -7.182 5.433 4.479 1.00 98.00 334 LEU A O 1
ATOM 2612 N N . LEU A 1 335 ? -5.103 5.475 5.302 1.00 95.94 335 LEU A N 1
ATOM 2613 C CA . LEU A 1 335 ? -5.535 5.234 6.675 1.00 95.94 335 LEU A CA 1
ATOM 2614 C C . LEU A 1 335 ? -6.475 6.334 7.203 1.00 95.94 335 LEU A C 1
ATOM 2616 O O . LEU A 1 335 ? -7.461 6.032 7.884 1.00 95.94 335 LEU A O 1
ATOM 2620 N N . GLY A 1 336 ? -6.194 7.602 6.895 1.00 90.81 336 GLY A N 1
ATOM 2621 C CA . GLY A 1 336 ? -7.064 8.732 7.221 1.00 90.81 336 GLY A CA 1
ATOM 2622 C C . GLY A 1 336 ? -8.460 8.588 6.608 1.00 90.81 336 GLY A C 1
ATOM 2623 O O . GLY A 1 336 ? -9.461 8.748 7.314 1.00 90.81 336 GLY A O 1
ATOM 2624 N N . ILE A 1 337 ? -8.536 8.201 5.332 1.00 91.25 337 ILE A N 1
ATOM 2625 C CA . ILE A 1 337 ? -9.791 7.936 4.609 1.00 91.25 337 ILE A CA 1
ATOM 2626 C C . ILE A 1 337 ? -10.548 6.768 5.240 1.00 91.25 337 ILE A C 1
ATOM 2628 O O . ILE A 1 337 ? -11.747 6.890 5.525 1.00 91.25 337 ILE A O 1
ATOM 2632 N N . TYR A 1 338 ? -9.864 5.658 5.520 1.00 92.19 338 TYR A N 1
ATOM 2633 C CA . TYR A 1 338 ? -10.453 4.510 6.207 1.00 92.19 338 TYR A CA 1
ATOM 2634 C C . TYR A 1 338 ? -11.047 4.913 7.562 1.00 92.19 338 TYR A C 1
ATOM 2636 O O . TYR A 1 338 ? -12.198 4.601 7.868 1.00 92.19 338 TYR A O 1
ATOM 2644 N N . ARG A 1 339 ? -10.293 5.669 8.362 1.00 89.19 339 ARG A N 1
ATOM 2645 C CA . ARG A 1 339 ? -10.710 6.137 9.689 1.00 89.19 339 ARG A CA 1
ATOM 2646 C C . ARG A 1 339 ? -11.896 7.085 9.650 1.00 89.19 339 ARG A C 1
ATOM 2648 O O . ARG A 1 339 ? -12.763 6.995 10.515 1.00 89.19 339 ARG A O 1
ATOM 2655 N N . TRP A 1 340 ? -11.906 7.998 8.688 1.00 83.25 340 TRP A N 1
ATOM 2656 C CA . TRP A 1 340 ? -12.962 8.991 8.543 1.00 83.25 340 TRP A CA 1
ATOM 2657 C C . TRP A 1 340 ? -14.266 8.360 8.061 1.00 83.25 340 TRP A C 1
ATOM 2659 O O . TRP A 1 340 ? -15.338 8.630 8.596 1.00 83.25 340 TRP A O 1
ATOM 2669 N N . THR A 1 341 ? -14.170 7.487 7.060 1.00 83.75 341 THR A N 1
ATOM 2670 C CA . THR A 1 341 ? -15.342 6.830 6.472 1.00 83.75 341 THR A CA 1
ATOM 2671 C C . THR A 1 341 ? -15.819 5.633 7.293 1.00 83.75 341 THR A C 1
ATOM 2673 O O . THR A 1 341 ? -16.975 5.225 7.171 1.00 83.75 341 THR A O 1
ATOM 2676 N N . GLY A 1 342 ? -14.941 5.049 8.114 1.00 84.94 342 GLY A N 1
ATOM 2677 C CA . GLY A 1 342 ? -15.170 3.772 8.788 1.00 84.94 342 GLY A CA 1
ATOM 2678 C C . GLY A 1 342 ? -15.411 2.621 7.808 1.00 84.94 342 GLY A C 1
ATOM 2679 O O . GLY A 1 342 ? -16.041 1.633 8.192 1.00 84.94 342 GLY A O 1
ATOM 2680 N N . ASN A 1 343 ? -14.995 2.776 6.546 1.00 87.19 343 ASN A N 1
ATOM 2681 C CA . ASN A 1 343 ? -15.271 1.844 5.462 1.00 87.19 343 ASN A CA 1
ATOM 2682 C C . ASN A 1 343 ? -13.993 1.538 4.681 1.00 87.19 343 ASN A C 1
ATOM 2684 O O . ASN A 1 343 ? -13.375 2.434 4.104 1.00 87.19 343 ASN A O 1
ATOM 2688 N N . LEU A 1 344 ? -13.628 0.259 4.649 1.00 92.75 344 LEU A N 1
ATOM 2689 C CA . LEU A 1 344 ? -12.423 -0.215 3.982 1.00 92.75 344 LEU A CA 1
ATOM 2690 C C . LEU A 1 344 ? -12.495 -0.027 2.460 1.00 92.75 344 LEU A C 1
ATOM 2692 O O . LEU A 1 344 ? -11.487 0.308 1.848 1.00 92.75 344 LEU A O 1
ATOM 2696 N N . TRP A 1 345 ? -13.692 -0.122 1.864 1.00 94.62 345 TRP A N 1
ATOM 2697 C CA . TRP A 1 345 ? -13.879 0.097 0.426 1.00 94.62 345 TRP A CA 1
ATOM 2698 C C . TRP A 1 345 ? -13.441 1.488 -0.025 1.00 94.62 345 TRP A C 1
ATOM 2700 O O . TRP A 1 345 ? -12.867 1.618 -1.098 1.00 94.62 345 TRP A O 1
ATOM 2710 N N . SER A 1 346 ? -13.663 2.526 0.788 1.00 92.19 346 SER A N 1
ATOM 2711 C CA . SER A 1 346 ? -13.224 3.883 0.440 1.00 92.19 346 SER A CA 1
ATOM 2712 C C . SER A 1 346 ? -11.703 3.950 0.286 1.00 92.19 346 SER A C 1
ATOM 2714 O O . SER A 1 346 ? -11.206 4.630 -0.605 1.00 92.19 346 SER A O 1
ATOM 2716 N N . SER A 1 347 ? -10.973 3.231 1.144 1.00 95.56 347 SER A N 1
ATOM 2717 C CA . SER A 1 347 ? -9.512 3.157 1.102 1.00 95.56 347 SER A CA 1
ATOM 2718 C C . SER A 1 347 ? -9.040 2.338 -0.098 1.00 95.56 347 SER A C 1
ATOM 2720 O O . SER A 1 347 ? -8.240 2.832 -0.882 1.00 95.56 347 SER A O 1
ATOM 2722 N N . ILE A 1 348 ? -9.629 1.151 -0.310 1.00 98.12 348 ILE A N 1
ATOM 2723 C CA . ILE A 1 348 ? -9.325 0.264 -1.448 1.00 98.12 348 ILE A CA 1
ATOM 2724 C C . ILE A 1 348 ? -9.513 0.993 -2.776 1.00 98.12 348 ILE A C 1
ATOM 2726 O O . ILE A 1 348 ? -8.622 0.971 -3.611 1.00 98.12 348 ILE A O 1
ATOM 2730 N N . ILE A 1 349 ? -10.643 1.678 -2.966 1.00 97.19 349 ILE A N 1
ATOM 2731 C CA . ILE A 1 349 ? -10.937 2.373 -4.226 1.00 97.19 349 ILE A CA 1
ATOM 2732 C C . ILE A 1 349 ? -10.005 3.578 -4.415 1.00 97.19 349 ILE A C 1
ATOM 2734 O O . ILE A 1 349 ? -9.562 3.833 -5.530 1.00 97.19 349 ILE A O 1
ATOM 2738 N N . THR A 1 350 ? -9.679 4.311 -3.344 1.00 97.44 350 THR A N 1
ATOM 2739 C CA . THR A 1 350 ? -8.707 5.418 -3.428 1.00 97.44 350 THR A CA 1
ATOM 2740 C C . THR A 1 350 ? -7.324 4.898 -3.815 1.00 97.44 350 THR A C 1
ATOM 2742 O O . THR A 1 350 ? -6.679 5.469 -4.687 1.00 97.44 350 THR A O 1
ATOM 2745 N N . HIS A 1 351 ? -6.882 3.804 -3.195 1.00 98.38 351 HIS A N 1
ATOM 2746 C CA . HIS A 1 351 ? -5.597 3.174 -3.475 1.00 98.38 351 HIS A CA 1
ATOM 2747 C C . HIS A 1 351 ? -5.552 2.621 -4.908 1.00 98.38 351 HIS A C 1
ATOM 2749 O O . HIS A 1 351 ? -4.650 2.960 -5.666 1.00 98.38 351 HIS A O 1
ATOM 2755 N N . ALA A 1 352 ? -6.585 1.887 -5.326 1.00 98.38 352 ALA A N 1
ATOM 2756 C CA . ALA A 1 352 ? -6.744 1.415 -6.699 1.00 98.38 352 ALA A CA 1
ATOM 2757 C C . ALA A 1 352 ? -6.716 2.566 -7.714 1.00 98.38 352 ALA A C 1
ATOM 2759 O O . ALA A 1 352 ? -6.045 2.467 -8.732 1.00 98.38 352 ALA A O 1
ATOM 2760 N N . GLY A 1 353 ? -7.397 3.681 -7.431 1.00 97.81 353 GLY A N 1
ATOM 2761 C CA . GLY A 1 353 ? -7.386 4.860 -8.297 1.00 97.81 353 GLY A CA 1
ATOM 2762 C C . GLY A 1 353 ? -6.026 5.563 -8.359 1.00 97.81 353 GLY A C 1
ATOM 2763 O O . GLY A 1 353 ? -5.629 6.019 -9.428 1.00 97.81 353 GLY A O 1
ATOM 2764 N N . TYR A 1 354 ? -5.293 5.619 -7.244 1.00 96.62 354 TYR A N 1
ATOM 2765 C CA . TYR A 1 354 ? -3.912 6.107 -7.220 1.00 96.62 354 TYR A CA 1
ATOM 2766 C C . TYR A 1 354 ? -3.004 5.234 -8.105 1.00 96.62 354 TYR A C 1
ATOM 2768 O O . TYR A 1 354 ? -2.337 5.773 -8.989 1.00 96.62 354 TYR A O 1
ATOM 2776 N N . ASN A 1 355 ? -3.071 3.907 -7.952 1.00 96.44 355 ASN A N 1
ATOM 2777 C CA . ASN A 1 355 ? -2.288 2.967 -8.761 1.00 96.44 355 ASN A CA 1
ATOM 2778 C C . ASN A 1 355 ? -2.708 2.987 -10.235 1.00 96.44 355 ASN A C 1
ATOM 2780 O O . ASN A 1 355 ? -1.855 2.928 -11.111 1.00 96.44 355 ASN A O 1
ATOM 2784 N N . ALA A 1 356 ? -4.003 3.126 -10.532 1.00 96.94 356 ALA A N 1
ATOM 2785 C CA . ALA A 1 356 ? -4.502 3.186 -11.904 1.00 96.94 356 ALA A CA 1
ATOM 2786 C C . ALA A 1 356 ? -3.916 4.372 -12.674 1.00 96.94 356 ALA A C 1
ATOM 2788 O O . ALA A 1 356 ? -3.523 4.209 -13.822 1.00 96.94 356 ALA A O 1
ATOM 2789 N N . ILE A 1 357 ? -3.813 5.550 -12.047 1.00 94.94 357 ILE A N 1
ATOM 2790 C CA . ILE A 1 357 ? -3.184 6.717 -12.683 1.00 94.94 357 ILE A CA 1
ATOM 2791 C C . ILE A 1 357 ? -1.705 6.440 -12.977 1.00 94.94 357 ILE A C 1
ATOM 2793 O O . ILE A 1 357 ? -1.251 6.761 -14.071 1.00 94.94 357 ILE A O 1
ATOM 2797 N N . ALA A 1 358 ? -0.976 5.815 -12.046 1.00 91.12 358 ALA A N 1
ATOM 2798 C CA . ALA A 1 358 ? 0.427 5.454 -12.256 1.00 91.12 358 ALA A CA 1
ATOM 2799 C C . ALA A 1 358 ? 0.595 4.441 -13.403 1.00 91.12 358 ALA A C 1
ATOM 2801 O O . ALA A 1 358 ? 1.408 4.650 -14.296 1.00 91.12 358 ALA A O 1
ATOM 2802 N N . VAL A 1 359 ? -0.236 3.395 -13.436 1.00 92.31 359 VAL A N 1
ATOM 2803 C CA . VAL A 1 359 ? -0.234 2.379 -14.502 1.00 92.31 359 VAL A CA 1
ATOM 2804 C C . VAL A 1 359 ? -0.622 2.971 -15.860 1.00 92.31 359 VAL A C 1
ATOM 2806 O O . VAL A 1 359 ? -0.032 2.612 -16.872 1.00 92.31 359 VAL A O 1
ATOM 2809 N N . ILE A 1 360 ? -1.586 3.896 -15.912 1.00 92.25 360 ILE A N 1
ATOM 2810 C CA . ILE A 1 360 ? -1.946 4.595 -17.157 1.00 92.25 360 ILE A CA 1
ATOM 2811 C C . ILE A 1 360 ? -0.786 5.474 -17.632 1.00 92.25 360 ILE A C 1
ATOM 2813 O O . ILE A 1 360 ? -0.467 5.463 -18.817 1.00 92.25 360 ILE A O 1
ATOM 2817 N N . ALA A 1 361 ? -0.150 6.223 -16.726 1.00 89.00 361 ALA A N 1
ATOM 2818 C CA . ALA A 1 361 ? 1.006 7.049 -17.065 1.00 89.00 361 ALA A CA 1
ATOM 2819 C C . ALA A 1 361 ? 2.163 6.203 -17.612 1.00 89.00 361 ALA A C 1
ATOM 2821 O O . ALA A 1 361 ? 2.816 6.622 -18.565 1.00 89.00 361 ALA A O 1
ATOM 2822 N N . LEU A 1 362 ? 2.378 5.014 -17.048 1.00 87.69 362 LEU A N 1
ATOM 2823 C CA . LEU A 1 362 ? 3.334 4.036 -17.555 1.00 87.69 362 LEU A CA 1
ATOM 2824 C C . LEU A 1 362 ? 2.945 3.544 -18.958 1.00 87.69 362 LEU A C 1
ATOM 2826 O O . LEU A 1 362 ? 3.747 3.658 -19.872 1.00 87.69 362 LEU A O 1
ATOM 2830 N N . ALA A 1 363 ? 1.698 3.104 -19.173 1.00 88.69 363 ALA A N 1
ATOM 2831 C CA . ALA A 1 363 ? 1.231 2.643 -20.489 1.00 88.69 363 ALA A CA 1
ATOM 2832 C C . ALA A 1 363 ? 1.438 3.688 -21.599 1.00 88.69 363 ALA A C 1
ATOM 2834 O O . ALA A 1 363 ? 1.809 3.351 -22.722 1.00 88.69 363 ALA A O 1
ATOM 2835 N N . VAL A 1 364 ? 1.181 4.964 -21.285 1.00 89.19 364 VAL A N 1
ATOM 2836 C CA . VAL A 1 364 ? 1.389 6.083 -22.215 1.00 89.19 364 VAL A CA 1
ATOM 2837 C C . VAL A 1 364 ? 2.875 6.292 -22.508 1.00 89.19 364 VAL A C 1
ATOM 2839 O O . VAL A 1 364 ? 3.216 6.590 -23.643 1.00 89.19 364 VAL A O 1
ATOM 2842 N N . GLN A 1 365 ? 3.764 6.114 -21.531 1.00 84.62 365 GLN A N 1
ATOM 2843 C CA . GLN A 1 365 ? 5.210 6.200 -21.765 1.00 84.62 365 GLN A CA 1
ATOM 2844 C C . GLN A 1 365 ? 5.720 5.029 -22.613 1.00 84.62 365 GLN A C 1
ATOM 2846 O O . GLN A 1 365 ? 6.522 5.243 -23.517 1.00 84.62 365 GLN A O 1
ATOM 2851 N N . THR A 1 366 ? 5.216 3.815 -22.376 1.00 83.06 366 THR A N 1
ATOM 2852 C CA . THR A 1 366 ? 5.644 2.607 -23.096 1.00 83.06 366 THR A CA 1
ATOM 2853 C C . THR A 1 366 ? 5.138 2.563 -24.544 1.00 83.06 366 THR A C 1
ATOM 285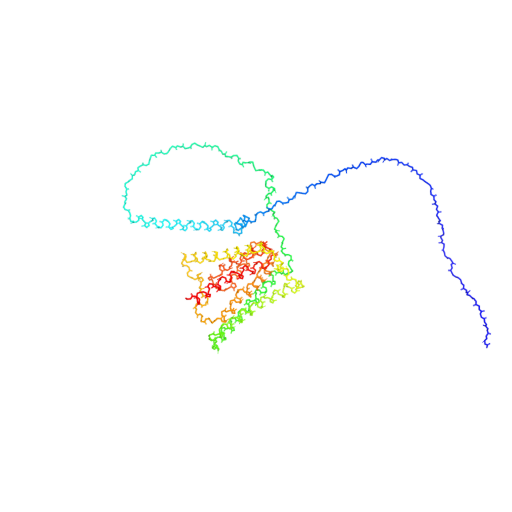5 O O . THR A 1 366 ? 5.880 2.159 -25.435 1.00 83.06 366 THR A O 1
ATOM 2858 N N . TRP A 1 367 ? 3.887 2.969 -24.807 1.00 85.06 367 TRP A N 1
ATOM 2859 C CA . TRP A 1 367 ? 3.251 2.802 -26.131 1.00 85.06 367 TRP A CA 1
ATOM 2860 C C . TRP A 1 367 ? 2.614 4.059 -26.727 1.00 85.06 367 TRP A C 1
ATOM 2862 O O . TRP A 1 367 ? 2.060 3.996 -27.822 1.00 85.06 367 TRP A O 1
ATOM 2872 N N . GLY A 1 368 ? 2.639 5.191 -26.029 1.00 75.75 368 GLY A N 1
ATOM 2873 C CA . GLY A 1 368 ? 2.000 6.437 -26.465 1.00 75.75 368 GLY A CA 1
ATOM 2874 C C . GLY A 1 368 ? 2.846 7.302 -27.400 1.00 75.75 368 GLY A C 1
ATOM 2875 O O . GLY A 1 368 ? 2.638 8.514 -27.406 1.00 75.75 368 GLY A O 1
ATOM 2876 N N . GLY A 1 369 ? 3.793 6.695 -28.127 1.00 54.84 369 GLY A N 1
ATOM 2877 C CA . GLY A 1 369 ? 4.649 7.364 -29.113 1.00 54.84 369 GLY A CA 1
ATOM 2878 C C . GLY A 1 369 ? 3.884 8.128 -30.187 1.00 54.84 369 GLY A C 1
ATOM 2879 O O . GLY A 1 369 ? 2.811 7.645 -30.619 1.00 54.84 369 GLY A O 1
#

Radius of gyration: 37.67 Å; Cα contacts (8 Å, |Δi|>4): 229; chains: 1; bounding box: 98×140×89 Å

Foldseek 3Di:
DDDDDDDDDDDDDDDDDDDDDDDDDDDDDDDDDDDDDDDDDDDDDDDDDDDDPPVVVVVVVCVLQPVVNVVVVVVVVVVVVVVVVVVVVVVVVVPDDDDDDDDDDDDDDDDDDDDDDPPDDDPVVCVVPVDPPDQDDQQPFPFALVLLVVLVVVLVVLLVVLVVVLVVCVVVDVCPAVNNLVSVLVSLVVSLVSLVVSCCVGGQVVVVNPLCLLLADDDPPPVLVVLLVVLLVVLVCLVVVLLVVCVVVVVVLQRDDDPCPPHPDDPVSLVSVLCCQQASCLVSLLCRLQSPNLSNVSNPDGDVVSLQVSLLVQLVVVVRNNRSVSSSVSSSSLNVQCVVVSHSVSSSSSSSSNRNVVSVVVVCVNPVD

Secondary structure (DSSP, 8-state):
---------------------------------PPP---PPPPPPPPPPPP--HHHHHHHHHHHS-HHHHHHHHHHHHHHHHHHHHHHHHHHHTT-PPPPPPPPPPPPPPPPPPPPS-----HHHHHHH----S-PPPP--S--HHHHHHHHHHHHHHHHHHHHHHHHHHHHS--TTHHHHHHHHHHHHHHHHHHHHHHIIIIITTTTT-GGGGT-----HHHHHHHHHHHHHHHHHHHHHHHHHHHHTT-GGGSPP-TTTT----HHHHHHHHHIIIIIHHHHHHIIIIIIIIHHHTTTS-HHHHHHHHHHHHHHTT--HHHHHHHHHHHHHHHHHHHHHT-HHHHHHHHHHHHHHHHHHHHHHHH--

Solvent-accessible surface area (backbone atoms only — not comparable to full-atom values): 22223 Å² total; per-residue (Å²): 140,87,83,86,84,84,85,82,89,86,89,88,92,84,88,85,89,87,86,87,81,90,89,80,89,86,91,84,88,86,90,84,86,88,83,79,86,78,83,81,74,83,80,81,79,82,78,82,76,87,81,75,68,75,69,55,51,63,61,41,55,63,65,72,43,54,64,66,53,53,49,47,53,51,48,52,52,50,50,52,51,48,53,50,51,49,52,52,46,54,60,50,58,76,74,56,82,88,75,86,86,81,84,84,80,87,80,80,87,83,81,88,78,80,86,79,93,70,86,77,75,59,71,67,54,54,66,76,65,56,72,77,83,67,74,76,77,53,59,95,60,95,48,46,50,68,59,44,53,52,41,51,52,51,48,53,51,50,47,54,52,47,51,53,51,51,54,53,43,58,75,76,37,93,36,72,72,69,46,47,57,52,53,53,50,50,50,52,51,53,53,51,48,51,49,50,51,41,45,38,64,58,44,28,54,78,56,73,63,46,55,54,78,40,20,57,59,89,82,57,65,71,66,46,52,54,50,26,53,52,47,26,52,51,42,51,54,49,43,54,49,49,49,54,50,32,62,73,67,69,42,69,81,46,50,72,73,69,94,54,78,89,53,90,71,50,75,65,61,45,51,53,50,48,47,38,55,28,49,51,48,25,51,50,48,42,46,42,48,54,24,44,42,34,40,21,36,31,62,82,36,59,72,65,64,26,46,52,52,46,12,46,53,57,8,55,74,65,74,46,75,32,46,22,62,53,44,14,53,41,38,41,52,39,47,51,46,23,66,72,67,59,20,37,60,52,23,26,53,20,46,16,51,44,39,41,53,53,52,51,55,46,50,43,70,75,69,58,122

Nearest PDB structures (foldseek):
  6ssu-assembly1_B  TM=2.295E-01  e=9.935E+00  Homo sapiens